Protein AF-A0A0F9LFZ1-F1 (afdb_monomer)

Sequence (550 aa):
MAKKAKEANVADNCILIEKELSKLKLWANLVPLQSFRANLRYIFSERVWNTIRSAVYRKDEYKCTICKRDNIPLHAHEDWIYDYEKSLQRLNKIITLCDLCHNNIHLGYSGSVGVESREKNRQHWCKINNQNEDDFKKYIFNIIVLWKLKNKIQWKIVDNNGIEITRIKLGDLLNSLDLVVDSTTEDLMQIHGIGPEGAKKFRECGITSLNQLINHKNLAELADRSKISLSNLKKYRFKAESFVNNEIYQIAPFIFPDERIIYFDIETDINSGKIWLIGLEIDGKYTQFYADTWEQEMEILLKFVEVLKANPKVNLVSFSGTNFDIRVLKSAMERFGMDTNELISHLHIDLCTLIKRSFITPNQSYALKDMGKLFKYPFKHTHLDGFIATLKYLTHIEKGEPLEQEILEYGEDDVKVLPFLIEIIKKGEGIIKKKFSDLAFLDSPIELIGDMNELLVKVRDFYEEHGKLSIREDKRYNSLKSEIRFYEKKLKDLDFIRNAMGKLSFREGSPYQYPSSTRCYVPYYGKDQVIKFIQTIKPRIKNDVSKLTT

InterPro domains:
  IPR012337 Ribonuclease H-like superfamily [SSF53098] (128-421)
  IPR036397 Ribonuclease H superfamily [G3DSA:3.30.420.10] (235-420)
  IPR038720 YprB, ribonuclease H-like domain [PF13482] (262-423)

Foldseek 3Di:
DVVVVVLVVLLVLLCVLCVVQVVFLQAAPDDAPVCLCLDVPNLDDVLLVVLQVVLQCVVQVQAAPRPRDHPAFKDWDFDWDADSVVQEIERQAIHIHHPLSVCVNVPVFPLLDAPVSNVVSQVVSCVSRVHDNVVVVVRVVSSVVSNVSNNVGDYQYYYQVRHRSSPDDSVNNCVSHVGDTDSPFQALCQFAPCGPLNSVLCVQVVHRHLVCLLPPPDLPVSCVSSVPDSLVSVVSNVLSVCQVVQFKEFQDDLDDDPDFEKFWDWAAASHLPATAKIWIDGPNDIDMQGDLDLVSSVVRLVVVLVVLVVPDQHEYEAEDLPCPGLVSSQVSCVVVVHDCCSSVNYHYDHVLVSCVLGMRGSGNDSPLLVLCVSVVPDQPCNSDDSSNLNVQSVVCSVVVPDRDVVSVSNSVSNRVSVVVSVVCVVVCPDRYDHPHDPSSPPDDPDPQPDDPVVLLVVVQVVCVVPVAWAWDFDPVDPDGKIKIKGKDLDVVVCVSVVVSVVSVVFDWDDKDDDPPDSMIIIITIDLVSVVVSLVSHDPVSVVNNVVSVD

Solvent-accessible surface area (backbone atoms only — not comparable to full-atom values): 30960 Å² total; per-residue (Å²): 111,70,66,62,56,54,49,48,54,47,32,53,52,39,53,54,50,48,60,61,49,68,72,42,72,72,56,44,80,60,78,35,74,89,53,62,81,58,40,60,68,75,74,35,56,68,70,57,37,52,48,51,42,53,36,37,31,57,74,45,71,58,24,15,73,75,84,60,54,54,78,50,59,72,43,74,42,83,40,71,45,75,42,59,90,78,28,35,37,27,46,59,42,68,46,27,24,31,62,57,59,48,34,42,34,59,71,48,42,54,46,86,53,57,73,70,55,45,52,51,29,51,55,48,46,24,63,69,53,73,48,56,72,69,56,48,54,54,47,53,51,51,41,53,52,43,38,58,50,48,59,74,53,78,67,49,53,19,35,68,82,64,48,46,51,87,72,56,50,70,71,60,51,28,63,51,55,74,49,78,68,68,92,79,66,47,50,47,58,64,30,66,88,30,38,61,47,50,37,46,35,35,42,79,69,72,35,72,35,38,68,51,53,56,68,49,88,55,57,62,62,49,16,70,73,43,71,43,53,53,69,56,51,54,50,50,30,52,34,35,49,16,39,76,68,68,29,31,31,31,28,34,84,80,84,73,85,89,67,64,54,36,33,32,40,68,40,40,37,52,72,58,70,50,58,34,34,42,28,38,34,46,92,90,45,78,52,73,40,70,34,92,47,73,70,39,29,53,51,41,52,50,52,49,52,52,53,47,69,75,43,75,81,31,34,39,35,36,75,65,56,70,54,51,62,66,50,51,52,48,53,50,37,52,74,74,70,46,82,55,63,70,66,70,69,29,56,75,43,39,49,36,45,53,44,62,50,14,42,43,54,45,57,60,57,77,49,69,68,55,47,35,53,74,73,64,52,84,67,89,60,81,86,60,49,73,48,55,45,33,50,52,52,53,49,21,66,75,69,73,47,83,73,60,68,69,53,57,52,46,47,46,46,66,25,60,48,51,64,53,53,51,51,50,61,72,71,48,66,95,48,55,43,85,51,74,46,90,69,58,77,75,88,71,89,74,83,61,91,66,69,62,66,63,53,53,49,54,56,42,51,52,44,72,76,64,67,42,71,48,76,44,78,43,84,90,46,105,54,93,28,38,28,44,30,44,53,40,64,46,68,74,82,42,46,67,56,51,56,50,39,49,65,72,66,38,46,77,44,80,70,45,68,48,97,87,51,74,40,22,36,39,36,32,52,34,45,71,59,52,53,53,52,40,74,74,37,64,77,82,51,52,66,58,51,59,72,73,77,111

Radius of gyration: 26.99 Å; Cα contacts (8 Å, |Δi|>4): 790; chains: 1; bounding box: 51×92×54 Å

Mean predicted aligned error: 16.09 Å

Nearest PDB structures (foldseek):
  5o6i-assembly3_K  TM=5.620E-01  e=1.493E-01  Desulfurococcus mucosus
  5o6g-assembly1_A  TM=5.651E-01  e=1.732E-01  Desulfurococcus mucosus
  5o6i-assembly1_A  TM=5.307E-01  e=1.353E-01  Desulfurococcus mucosus
  2dch-assembly1_X  TM=5.393E-01  e=1.493E-01  Thermoproteus
  3hyi-assembly1_A  TM=4.742E-01  e=9.035E+00  Thermotoga maritima

Organism: NCBI:txid412755

pLDDT: mean 78.82, std 15.14, range [32.06, 98.56]

Secondary structure (DSSP, 8-state):
-HHHHHHHHHHHHHHHHHHHHTTSSS---PPPGGGGGG-HHHHS-HHHHHHHHHHHHHHTTTS-TTT---SS-EEEEEEEEEETTTTEEEEEEEEEEEHHHHHHHTTT--TT--HHHHHHHHHHHHHHHT--HHHHHHHHHHHHHHHHHHTTS-PEEEETTS-BGGG--HHHHHHHTT----TT---GGGSTT--HHHHHHHHHTT--SHHHHHT-S-HHHHHHHH---HHHHHHHHHHHHHHHHT-EEE-S------S-EEEEEEEE-TTS-SEEEEEEEETTEEEEEE-SSHHHHHHHHHHHHHHHHHSTTPEEEE--SS-HHHHHHHHHHHHTT---HHHHHSEEEEHHHHHHHHEE-SSS---HHHHHHHTT---S-TT--HHHHHHHHHHHHHHTPPPPHHHHHHHHHHHHHHHHHHHHHHHT-SSEEE---GGGGSS-----SS-HHHHHHHHHHHHHHH--EEEEE-TTSSS--EEEEEEESSGGGGHHHHHHHHHTT-EEPPPEE-TTSS-EEEEEE-HHHHHHHHHHS-HHHHHHHTTT--

Structure (mmCIF, N/CA/C/O backbone):
data_AF-A0A0F9LFZ1-F1
#
_entry.id   AF-A0A0F9LFZ1-F1
#
loop_
_atom_site.group_PDB
_atom_site.id
_atom_site.type_symbol
_atom_site.label_atom_id
_atom_site.label_alt_id
_atom_site.label_comp_id
_atom_site.label_asym_id
_atom_site.label_entity_id
_atom_site.label_seq_id
_atom_site.pdbx_PDB_ins_code
_atom_site.Cartn_x
_atom_site.Cartn_y
_atom_site.Cartn_z
_atom_site.occupancy
_atom_site.B_iso_or_equiv
_atom_site.auth_seq_id
_atom_site.auth_comp_id
_atom_site.auth_asym_id
_atom_site.auth_atom_id
_atom_site.pdbx_PDB_model_num
ATOM 1 N N . MET A 1 1 ? -3.382 45.037 17.162 1.00 48.06 1 MET A N 1
ATOM 2 C CA . MET A 1 1 ? -2.037 44.788 17.738 1.00 48.06 1 MET A CA 1
ATOM 3 C C . MET A 1 1 ? -1.917 43.409 18.399 1.00 48.06 1 MET A C 1
ATOM 5 O O . MET A 1 1 ? -0.945 42.727 18.116 1.00 48.06 1 MET A O 1
ATOM 9 N N . ALA A 1 2 ? -2.913 42.930 19.163 1.00 47.56 2 ALA A N 1
ATOM 10 C CA . ALA A 1 2 ? -2.874 41.608 19.819 1.00 47.56 2 ALA A CA 1
ATOM 11 C C . ALA A 1 2 ? -2.750 40.390 18.870 1.00 47.56 2 ALA A C 1
ATOM 13 O O . ALA A 1 2 ? -2.024 39.455 19.184 1.00 47.56 2 ALA A O 1
ATOM 14 N N . LYS A 1 3 ? -3.399 40.404 17.690 1.00 48.12 3 LYS A N 1
ATOM 15 C CA . LYS A 1 3 ? -3.278 39.329 16.680 1.00 48.12 3 LYS A CA 1
ATOM 16 C C . LYS A 1 3 ? -1.851 39.214 16.120 1.00 48.12 3 LYS A C 1
ATOM 18 O O . LYS A 1 3 ? -1.281 38.136 16.184 1.00 48.12 3 LYS A O 1
ATOM 23 N N . LYS A 1 4 ? -1.239 40.339 15.721 1.00 50.16 4 LYS A N 1
ATOM 24 C CA . LYS A 1 4 ? 0.167 40.397 15.276 1.00 50.16 4 LYS A CA 1
ATOM 25 C C . LYS A 1 4 ? 1.158 39.968 16.366 1.00 50.16 4 LYS A C 1
ATOM 27 O O . LYS A 1 4 ? 2.117 39.282 16.057 1.00 50.16 4 LYS A O 1
ATOM 32 N N . ALA A 1 5 ? 0.920 40.327 17.631 1.00 48.16 5 ALA A N 1
ATOM 33 C CA . ALA A 1 5 ? 1.766 39.889 18.748 1.00 48.16 5 ALA A CA 1
ATOM 34 C C . ALA A 1 5 ? 1.635 38.378 19.032 1.00 48.16 5 ALA A C 1
ATOM 36 O O . ALA A 1 5 ? 2.617 37.712 19.348 1.00 48.16 5 ALA A O 1
ATOM 37 N N . LYS A 1 6 ? 0.425 37.818 18.884 1.00 56.56 6 LYS A N 1
ATOM 38 C CA . LYS A 1 6 ? 0.168 36.377 19.019 1.00 56.56 6 LYS A CA 1
ATOM 39 C C . LYS A 1 6 ? 0.743 35.578 17.839 1.00 56.56 6 LYS A C 1
ATOM 41 O O . LYS A 1 6 ? 1.255 34.488 18.056 1.00 56.56 6 LYS A O 1
ATOM 46 N N . GLU A 1 7 ? 0.691 36.127 16.625 1.00 57.66 7 GLU A N 1
ATOM 47 C CA . GLU A 1 7 ? 1.306 35.565 15.410 1.00 57.66 7 GLU A CA 1
ATOM 48 C C . GLU A 1 7 ? 2.841 35.618 15.464 1.00 57.66 7 GLU A C 1
ATOM 50 O O . GLU A 1 7 ? 3.475 34.611 15.164 1.00 57.66 7 GLU A O 1
ATOM 55 N N . ALA A 1 8 ? 3.429 36.724 15.941 1.00 60.72 8 ALA A N 1
ATOM 56 C CA . ALA A 1 8 ? 4.872 36.839 16.174 1.00 60.72 8 ALA A CA 1
ATOM 57 C C . ALA A 1 8 ? 5.373 35.759 17.150 1.00 60.72 8 ALA A C 1
ATOM 59 O O . ALA A 1 8 ? 6.304 35.029 16.837 1.00 60.72 8 ALA A O 1
ATOM 60 N N . ASN A 1 9 ? 4.655 35.536 18.258 1.00 81.12 9 ASN A N 1
ATOM 61 C CA . ASN A 1 9 ? 4.977 34.470 19.212 1.00 81.12 9 ASN A CA 1
ATOM 62 C C . ASN A 1 9 ? 4.898 33.058 18.581 1.00 81.12 9 ASN A C 1
ATOM 64 O O . ASN A 1 9 ? 5.697 32.181 18.896 1.00 81.12 9 ASN A O 1
ATOM 68 N N . VAL A 1 10 ? 3.957 32.799 17.664 1.00 87.50 10 VAL A N 1
ATOM 69 C CA . VAL A 1 10 ? 3.888 31.500 16.962 1.00 87.50 10 VAL A CA 1
ATOM 70 C C . VAL A 1 10 ? 5.066 31.326 16.000 1.00 87.50 10 VAL A C 1
ATOM 72 O O . VAL A 1 10 ? 5.669 30.252 15.996 1.00 87.50 10 VAL A O 1
ATOM 75 N N . ALA A 1 11 ? 5.401 32.354 15.217 1.00 89.81 11 ALA A N 1
ATOM 76 C CA . ALA A 1 11 ? 6.524 32.322 14.282 1.00 89.81 11 ALA A CA 1
ATOM 77 C C . ALA A 1 11 ? 7.861 32.118 15.013 1.00 89.81 11 ALA A C 1
ATOM 79 O O . ALA A 1 11 ? 8.600 31.199 14.665 1.00 89.81 11 ALA A O 1
ATOM 80 N N . ASP A 1 12 ? 8.113 32.879 16.080 1.00 91.75 12 ASP A N 1
ATOM 81 C CA . ASP A 1 12 ? 9.338 32.784 16.884 1.00 91.75 12 ASP A CA 1
ATOM 82 C C . ASP A 1 12 ? 9.522 31.384 17.486 1.00 91.75 12 ASP A C 1
ATOM 84 O O . ASP A 1 12 ? 10.606 30.800 17.415 1.00 91.75 12 ASP A O 1
ATOM 88 N N . ASN A 1 13 ? 8.445 30.793 18.020 1.00 92.44 13 ASN A N 1
ATOM 89 C CA . ASN A 1 13 ? 8.483 29.428 18.546 1.00 92.44 13 ASN A CA 1
ATOM 90 C C . ASN A 1 13 ? 8.747 28.390 17.450 1.00 92.44 13 ASN A C 1
ATOM 92 O O . ASN A 1 13 ? 9.502 27.444 17.677 1.00 92.44 13 ASN A O 1
ATOM 96 N N . CYS A 1 14 ? 8.152 28.549 16.262 1.00 94.81 14 CYS A N 1
ATOM 97 C CA . CYS A 1 14 ? 8.439 27.650 15.146 1.00 94.81 14 CYS A CA 1
ATOM 98 C C . CYS A 1 14 ? 9.910 27.731 14.734 1.00 94.81 14 CYS A C 1
ATOM 100 O O . CYS A 1 14 ? 10.548 26.693 14.583 1.00 94.81 14 CYS A O 1
ATOM 102 N N . ILE A 1 15 ? 10.445 28.950 14.600 1.00 94.88 15 ILE A N 1
ATOM 103 C CA . ILE A 1 15 ? 11.847 29.200 14.248 1.00 94.88 15 ILE A CA 1
ATOM 104 C C . ILE A 1 15 ? 12.771 28.540 15.272 1.00 94.88 15 ILE A C 1
ATOM 106 O O . ILE A 1 15 ? 13.713 27.848 14.890 1.00 94.88 15 ILE A O 1
ATOM 110 N N . LEU A 1 16 ? 12.494 28.715 16.567 1.00 94.75 16 LEU A N 1
ATOM 111 C CA . LEU A 1 16 ? 13.308 28.142 17.635 1.00 94.75 16 LEU A CA 1
ATOM 112 C C . LEU A 1 16 ? 13.310 26.608 17.591 1.00 94.75 16 LEU A C 1
ATOM 114 O O . LEU A 1 16 ? 14.376 25.996 17.622 1.00 94.75 16 LEU A O 1
ATOM 118 N N . ILE A 1 17 ? 12.130 25.987 17.496 1.00 94.06 17 ILE A N 1
ATOM 119 C CA . ILE A 1 17 ? 12.003 24.525 17.506 1.00 94.06 17 ILE A CA 1
ATOM 120 C C . ILE A 1 17 ? 12.584 23.920 16.223 1.00 94.06 17 ILE A C 1
ATOM 122 O O . ILE A 1 17 ? 13.347 22.957 16.300 1.00 94.06 17 ILE A O 1
ATOM 126 N N . GLU A 1 18 ? 12.273 24.481 15.050 1.00 95.62 18 GLU A N 1
ATOM 127 C CA . GLU A 1 18 ? 12.822 23.995 13.780 1.00 95.62 18 GLU A CA 1
ATOM 128 C C . GLU A 1 18 ? 14.346 24.116 13.754 1.00 95.62 18 GLU A C 1
ATOM 130 O O . GLU A 1 18 ? 15.004 23.166 13.346 1.00 95.62 18 GLU A O 1
ATOM 135 N N . LYS A 1 19 ? 14.918 25.219 14.258 1.00 95.38 19 LYS A N 1
ATOM 136 C CA . LYS A 1 19 ? 16.374 25.406 14.328 1.00 95.38 19 LYS A CA 1
ATOM 137 C C . LYS A 1 19 ? 17.073 24.329 15.157 1.00 95.38 19 LYS A C 1
ATOM 139 O O . LYS A 1 19 ? 18.191 23.940 14.824 1.00 95.38 19 LYS A O 1
ATOM 144 N N . GLU A 1 20 ? 16.459 23.865 16.243 1.00 94.31 20 GLU A N 1
ATOM 145 C CA . GLU A 1 20 ? 17.015 22.769 17.040 1.00 94.31 20 GLU A CA 1
ATOM 146 C C . GLU A 1 20 ? 16.862 21.420 16.329 1.00 94.31 20 GLU A C 1
ATOM 148 O O . GLU A 1 20 ? 17.821 20.651 16.249 1.00 94.31 20 GLU A O 1
ATOM 153 N N . LEU A 1 21 ? 15.689 21.151 15.750 1.00 94.38 21 LEU A N 1
ATOM 154 C CA . LEU A 1 21 ? 15.415 19.907 15.028 1.00 94.38 21 LEU A CA 1
ATOM 155 C C . LEU A 1 21 ? 16.270 19.753 13.765 1.00 94.38 21 LEU A C 1
ATOM 157 O O . LEU A 1 21 ? 16.770 18.663 13.497 1.00 94.38 21 LEU A O 1
ATOM 161 N N . SER A 1 22 ? 16.499 20.836 13.021 1.00 94.44 22 SER A N 1
ATOM 162 C CA . SER A 1 22 ? 17.241 20.826 11.758 1.00 94.44 22 SER A CA 1
ATOM 163 C C . SER A 1 22 ? 18.740 20.556 11.919 1.00 94.44 22 SER A C 1
ATOM 165 O O . SER A 1 22 ? 19.437 20.383 10.921 1.00 94.44 22 SER A O 1
ATOM 167 N N . LYS A 1 23 ? 19.261 20.528 13.155 1.00 95.12 23 LYS A N 1
ATOM 168 C CA . LYS A 1 23 ? 20.637 20.087 13.448 1.00 95.12 23 LYS A CA 1
ATOM 169 C C . LYS A 1 23 ? 20.803 18.577 13.281 1.00 95.12 23 LYS A C 1
ATOM 171 O O . LYS A 1 23 ? 21.920 18.099 13.089 1.00 95.12 23 LYS A O 1
ATOM 176 N N . LEU A 1 24 ? 19.709 17.824 13.380 1.00 96.06 24 LEU A N 1
ATOM 177 C CA . LEU A 1 24 ? 19.700 16.380 13.197 1.00 96.06 24 LEU A CA 1
ATOM 178 C C . LEU A 1 24 ? 19.775 16.041 11.705 1.00 96.06 24 LEU A C 1
ATOM 180 O O . LEU A 1 24 ? 19.169 16.694 10.858 1.00 96.06 24 LEU A O 1
ATOM 184 N N . LYS A 1 25 ? 20.493 14.968 11.377 1.00 95.31 25 LYS A N 1
ATOM 185 C CA . LYS A 1 25 ? 20.678 14.514 9.994 1.00 95.31 25 LYS A CA 1
ATOM 186 C C . LYS A 1 25 ? 19.406 13.895 9.404 1.00 95.31 25 LYS A C 1
ATOM 188 O O . LYS A 1 25 ? 19.145 14.050 8.214 1.00 95.31 25 LYS A O 1
ATOM 193 N N . LEU A 1 26 ? 18.641 13.175 10.221 1.00 94.75 26 LEU A N 1
ATOM 194 C CA . LEU A 1 26 ? 17.336 12.608 9.890 1.00 94.75 26 LEU A CA 1
ATOM 195 C C . LEU A 1 26 ? 16.296 13.195 10.839 1.00 94.75 26 LEU A C 1
ATOM 197 O O . LEU A 1 26 ? 16.243 12.819 12.008 1.00 94.75 26 LEU A O 1
ATOM 201 N N . TRP A 1 27 ? 15.470 14.106 10.340 1.00 93.62 27 TRP A N 1
ATOM 202 C CA . TRP A 1 27 ? 14.424 14.747 11.126 1.00 93.62 27 TRP A CA 1
ATOM 203 C C . TRP A 1 27 ? 13.169 14.975 10.280 1.00 93.62 27 TRP A C 1
ATOM 205 O O . TRP A 1 27 ? 13.240 15.071 9.057 1.00 93.62 27 TRP A O 1
ATOM 215 N N . ALA A 1 28 ? 12.015 15.013 10.935 1.00 89.69 28 ALA A N 1
ATOM 216 C CA . ALA A 1 28 ? 10.704 15.078 10.317 1.00 89.69 28 ALA A CA 1
ATOM 217 C C . ALA A 1 28 ? 10.230 16.523 10.213 1.00 89.69 28 ALA A C 1
ATOM 219 O O . ALA A 1 28 ? 9.769 17.111 11.191 1.00 89.69 28 ALA A O 1
ATOM 220 N N . ASN A 1 29 ? 10.284 17.083 9.009 1.00 89.75 29 ASN A N 1
ATOM 221 C CA . ASN A 1 29 ? 9.691 18.385 8.748 1.00 89.75 29 ASN A CA 1
ATOM 222 C C . ASN A 1 29 ? 8.237 18.238 8.281 1.00 89.75 29 ASN A C 1
ATOM 224 O O . ASN A 1 29 ? 7.930 18.424 7.103 1.00 89.75 29 ASN A O 1
ATOM 228 N N . LEU A 1 30 ? 7.350 17.833 9.197 1.00 86.12 30 LEU A N 1
ATOM 229 C CA . LEU A 1 30 ? 5.964 17.507 8.855 1.00 86.12 30 LEU A CA 1
ATOM 230 C C . LEU A 1 30 ? 5.255 18.668 8.150 1.00 86.12 30 LEU A C 1
ATOM 232 O O . LEU A 1 30 ? 5.237 19.803 8.637 1.00 86.12 30 LEU A O 1
ATOM 236 N N . VAL A 1 31 ? 4.623 18.348 7.021 1.00 86.62 31 VAL A N 1
ATOM 237 C CA . VAL A 1 31 ? 3.843 19.307 6.238 1.00 86.62 31 VAL A CA 1
ATOM 238 C C . VAL A 1 31 ? 2.561 19.688 7.014 1.00 86.62 31 VAL A C 1
ATOM 240 O O . VAL A 1 31 ? 1.963 18.829 7.665 1.00 86.62 31 VAL A O 1
ATOM 243 N N . PRO A 1 32 ? 2.124 20.961 7.008 1.00 84.56 32 PRO A N 1
ATOM 244 C CA . PRO A 1 32 ? 0.874 21.379 7.650 1.00 84.56 32 PRO A CA 1
ATOM 245 C C . PRO A 1 32 ? -0.357 20.748 6.975 1.00 84.56 32 PRO A C 1
ATOM 247 O O . PRO A 1 32 ? -0.369 20.571 5.757 1.00 84.56 32 PRO A O 1
ATOM 250 N N . LEU A 1 33 ? -1.429 20.496 7.735 1.00 74.44 33 LEU A N 1
ATOM 251 C CA . LEU A 1 33 ? -2.668 19.847 7.269 1.00 74.44 33 LEU A CA 1
ATOM 252 C C . LEU A 1 33 ? -3.262 20.523 6.029 1.00 74.44 33 LEU A C 1
ATOM 254 O O . LEU A 1 33 ? -3.597 19.867 5.047 1.00 74.44 33 LEU A O 1
ATOM 258 N N . GLN A 1 34 ? -3.356 21.852 6.054 1.00 74.12 34 GLN A N 1
ATOM 259 C CA . GLN A 1 34 ? -3.916 22.634 4.947 1.00 74.12 34 GLN A CA 1
ATOM 260 C C . GLN A 1 34 ? -3.083 22.544 3.656 1.00 74.12 34 GLN A C 1
ATOM 262 O O . GLN A 1 34 ? -3.607 22.772 2.568 1.00 74.12 34 GLN A O 1
ATOM 267 N N . SER A 1 35 ? -1.801 22.189 3.772 1.00 73.94 35 SER A N 1
ATOM 268 C CA . SER A 1 35 ? -0.869 22.081 2.652 1.00 73.94 35 SER A CA 1
ATOM 269 C C . SER A 1 35 ? -0.797 20.670 2.066 1.00 73.94 35 SER A C 1
ATOM 271 O O . SER A 1 35 ? -0.227 20.493 0.993 1.00 73.94 35 SER A O 1
ATOM 273 N N . PHE A 1 36 ? -1.406 19.664 2.703 1.00 67.31 36 PHE A N 1
ATOM 274 C CA . PHE A 1 36 ? -1.410 18.284 2.198 1.00 67.31 36 PHE A CA 1
ATOM 275 C C . PHE A 1 36 ? -2.045 18.147 0.807 1.00 67.31 36 PHE A C 1
ATOM 277 O O . PHE A 1 36 ? -1.638 17.295 0.018 1.00 67.31 36 PHE A O 1
ATOM 284 N N . ARG A 1 37 ? -2.992 19.029 0.461 1.00 61.12 37 ARG A N 1
ATOM 285 C CA . ARG A 1 37 ? -3.626 19.073 -0.869 1.00 61.12 37 ARG A CA 1
ATOM 286 C C . ARG A 1 37 ? -2.712 19.628 -1.975 1.00 61.12 37 ARG A C 1
ATOM 288 O O . ARG A 1 37 ? -3.063 19.514 -3.142 1.00 61.12 37 ARG A O 1
ATOM 295 N N . ALA A 1 38 ? -1.554 20.202 -1.633 1.00 67.06 38 ALA A N 1
ATOM 296 C CA . ALA A 1 38 ? -0.576 20.748 -2.582 1.00 67.06 38 ALA A CA 1
ATOM 297 C C . ALA A 1 38 ? 0.569 19.768 -2.917 1.00 67.06 38 ALA A C 1
ATOM 299 O O . ALA A 1 38 ? 1.628 20.186 -3.380 1.00 67.06 38 ALA A O 1
ATOM 300 N N . ASN A 1 39 ? 0.366 18.469 -2.685 1.00 74.31 39 ASN A N 1
ATOM 301 C CA . ASN A 1 39 ? 1.317 17.419 -3.045 1.00 74.31 39 ASN A CA 1
ATOM 302 C C . ASN A 1 39 ? 1.407 17.259 -4.575 1.00 74.31 39 ASN A C 1
ATOM 304 O O . ASN A 1 39 ? 0.387 17.113 -5.259 1.00 74.31 39 ASN A O 1
ATOM 308 N N . LEU A 1 40 ? 2.622 17.219 -5.120 1.00 77.75 40 LEU A N 1
ATOM 309 C CA . LEU A 1 40 ? 2.872 17.121 -6.558 1.00 77.75 40 LEU A CA 1
ATOM 310 C C . LEU A 1 40 ? 2.314 15.828 -7.167 1.00 77.75 40 LEU A C 1
ATOM 312 O O . LEU A 1 40 ? 1.932 15.830 -8.336 1.00 77.75 40 LEU A O 1
ATOM 316 N N . ARG A 1 41 ? 2.195 14.741 -6.391 1.00 74.00 41 ARG A N 1
ATOM 317 C CA . ARG A 1 41 ? 1.541 13.493 -6.826 1.00 74.00 41 ARG A CA 1
ATOM 318 C C . ARG A 1 41 ? 0.053 13.676 -7.130 1.00 74.00 41 ARG A C 1
ATOM 320 O O . ARG A 1 41 ? -0.486 12.907 -7.920 1.00 74.00 41 ARG A O 1
ATOM 327 N N . TYR A 1 42 ? -0.612 14.640 -6.493 1.00 71.38 42 TYR A N 1
ATOM 328 C CA . TYR A 1 42 ? -2.016 14.964 -6.766 1.00 71.38 42 TYR A CA 1
ATOM 329 C C . TYR A 1 42 ? -2.166 16.046 -7.838 1.00 71.38 42 TYR A C 1
ATOM 331 O O . TYR A 1 42 ? -3.166 16.060 -8.550 1.00 71.38 42 TYR A O 1
ATOM 339 N N . ILE A 1 43 ? -1.174 16.930 -7.971 1.00 75.19 43 ILE A N 1
ATOM 340 C CA . ILE A 1 43 ? -1.171 18.010 -8.968 1.00 75.19 43 ILE A CA 1
ATOM 341 C C . ILE A 1 43 ? -0.867 17.469 -10.368 1.00 75.19 43 ILE A C 1
ATOM 343 O O . ILE A 1 43 ? -1.475 17.891 -11.350 1.00 75.19 43 ILE A O 1
ATOM 347 N N . PHE A 1 44 ? 0.059 16.517 -10.472 1.00 69.44 44 PHE A N 1
ATOM 348 C CA . PHE A 1 44 ? 0.435 15.899 -11.736 1.00 69.44 44 PHE A CA 1
ATOM 349 C C . PHE A 1 44 ? -0.186 14.515 -11.899 1.00 69.44 44 PHE A C 1
ATOM 351 O O . PHE A 1 44 ? -0.392 13.782 -10.935 1.00 69.44 44 PHE A O 1
ATOM 358 N N . SER A 1 45 ? -0.434 14.120 -13.153 1.00 64.56 45 SER A N 1
ATOM 359 C CA . SER A 1 45 ? -0.829 12.740 -13.460 1.00 64.56 45 SER A CA 1
ATOM 360 C C . SER A 1 45 ? 0.213 11.743 -12.945 1.00 64.56 45 SER A C 1
ATOM 362 O O . SER A 1 45 ? 1.407 12.051 -12.901 1.00 64.56 45 SER A O 1
ATOM 364 N N . GLU A 1 46 ? -0.217 10.519 -12.635 1.00 62.12 46 GLU A N 1
ATOM 365 C CA . GLU A 1 46 ? 0.681 9.458 -12.165 1.00 62.12 46 GLU A CA 1
ATOM 366 C C . GLU A 1 46 ? 1.869 9.253 -13.114 1.00 62.12 46 GLU A C 1
ATOM 368 O O . GLU A 1 46 ? 3.007 9.144 -12.663 1.00 62.12 46 GLU A O 1
ATOM 373 N N . ARG A 1 47 ? 1.631 9.301 -14.431 1.00 56.88 47 ARG A N 1
ATOM 374 C CA . ARG A 1 47 ? 2.686 9.216 -15.448 1.00 56.88 47 ARG A CA 1
ATOM 375 C C . ARG A 1 47 ? 3.729 10.324 -15.291 1.00 56.88 47 ARG A C 1
ATOM 377 O O . ARG A 1 47 ? 4.918 10.031 -15.252 1.00 56.88 47 ARG A O 1
ATOM 384 N N . VAL A 1 48 ? 3.296 11.578 -15.177 1.00 64.50 48 VAL A N 1
ATOM 385 C CA . VAL A 1 48 ? 4.206 12.727 -15.021 1.00 64.50 48 VAL A CA 1
ATOM 386 C C . VAL A 1 48 ? 4.960 12.645 -13.695 1.00 64.50 48 VAL A C 1
ATOM 388 O O . VAL A 1 48 ? 6.173 12.839 -13.660 1.00 64.50 48 VAL A O 1
ATOM 391 N N . TRP A 1 49 ? 4.272 12.292 -12.612 1.00 75.31 49 TRP A N 1
ATOM 392 C CA . TRP A 1 49 ? 4.899 12.114 -11.307 1.00 75.31 49 TRP A CA 1
ATOM 393 C C . TRP A 1 49 ? 5.936 10.978 -11.302 1.00 75.31 49 TRP A C 1
ATOM 395 O O . TRP A 1 49 ? 7.008 11.114 -10.710 1.00 75.31 49 TRP A O 1
ATOM 405 N N . ASN A 1 50 ? 5.661 9.876 -12.006 1.00 66.12 50 ASN A N 1
ATOM 406 C CA . ASN A 1 50 ? 6.606 8.774 -12.197 1.00 66.12 50 ASN A CA 1
ATOM 407 C C . ASN A 1 50 ? 7.866 9.237 -12.935 1.00 66.12 50 ASN A C 1
ATOM 409 O O . ASN A 1 50 ? 8.983 8.901 -12.551 1.00 66.12 50 ASN A O 1
ATOM 413 N N . THR A 1 51 ? 7.692 10.061 -13.960 1.00 67.00 51 THR A N 1
ATOM 414 C CA . THR A 1 51 ? 8.807 10.649 -14.690 1.00 67.00 51 THR A CA 1
ATOM 415 C C . THR A 1 51 ? 9.655 11.571 -13.794 1.00 67.00 51 THR A C 1
ATOM 417 O O . THR A 1 51 ? 10.883 11.469 -13.807 1.00 67.00 51 THR A O 1
ATOM 420 N N . ILE A 1 52 ? 9.026 12.415 -12.963 1.00 77.62 52 ILE A N 1
ATOM 421 C CA . ILE A 1 52 ? 9.732 13.286 -12.005 1.00 77.62 52 ILE A CA 1
ATOM 422 C C . ILE A 1 52 ? 10.551 12.451 -11.015 1.00 77.62 52 ILE A C 1
ATOM 424 O O . ILE A 1 52 ? 11.751 12.683 -10.869 1.00 77.62 52 ILE A O 1
ATOM 428 N N . ARG A 1 53 ? 9.942 11.452 -10.356 1.00 82.81 53 ARG A N 1
ATOM 429 C CA . ARG A 1 53 ? 10.672 10.631 -9.372 1.00 82.81 53 ARG A CA 1
ATOM 430 C C . ARG A 1 53 ? 11.853 9.896 -10.003 1.00 82.81 53 ARG A C 1
ATOM 432 O O . ARG A 1 53 ? 12.906 9.833 -9.385 1.00 82.81 53 ARG A O 1
ATOM 439 N N . SER A 1 54 ? 11.717 9.392 -11.232 1.00 72.88 54 SER A N 1
ATOM 440 C CA . SER A 1 54 ? 12.800 8.696 -11.932 1.00 72.88 54 SER A CA 1
ATOM 441 C C . SER A 1 54 ? 13.985 9.622 -12.204 1.00 72.88 54 SER A C 1
ATOM 443 O O . SER A 1 54 ? 15.135 9.218 -12.023 1.00 72.88 54 SER A O 1
ATOM 445 N N . ALA A 1 55 ? 13.719 10.876 -12.584 1.00 76.00 55 ALA A N 1
ATOM 446 C CA . ALA A 1 55 ? 14.759 11.888 -12.746 1.00 76.00 55 ALA A CA 1
ATOM 447 C C . ALA A 1 55 ? 15.443 12.219 -11.411 1.00 76.00 55 ALA A C 1
ATOM 449 O O . ALA A 1 55 ? 16.670 12.271 -11.351 1.00 76.00 55 ALA A O 1
ATOM 450 N N . VAL A 1 56 ? 14.672 12.356 -10.327 1.00 88.19 56 VAL A N 1
ATOM 451 C CA . VAL A 1 56 ? 15.205 12.584 -8.973 1.00 88.19 56 VAL A CA 1
ATOM 452 C C . VAL A 1 56 ? 16.085 11.417 -8.519 1.00 88.19 56 VAL A C 1
ATOM 454 O O . VAL A 1 56 ? 17.203 11.640 -8.063 1.00 88.19 56 VAL A O 1
ATOM 457 N N . TYR A 1 57 ? 15.638 10.173 -8.715 1.00 84.75 57 TYR A N 1
ATOM 458 C CA . TYR A 1 57 ? 16.418 8.982 -8.372 1.00 84.75 57 TYR A CA 1
ATOM 459 C C . TYR A 1 57 ? 17.733 8.933 -9.140 1.00 84.75 57 TYR A C 1
ATOM 461 O O . TYR A 1 57 ? 18.765 8.627 -8.555 1.00 84.75 57 TYR A O 1
ATOM 469 N N . ARG A 1 58 ? 17.718 9.271 -10.434 1.00 79.94 58 ARG A N 1
ATOM 470 C CA . ARG A 1 58 ? 18.934 9.339 -11.250 1.00 79.94 58 ARG A CA 1
ATOM 471 C C . ARG A 1 58 ? 19.878 10.441 -10.774 1.00 79.94 58 ARG A C 1
ATOM 473 O O . ARG A 1 58 ? 21.072 10.179 -10.659 1.00 79.94 58 ARG A O 1
ATOM 480 N N . LYS A 1 59 ? 19.348 11.636 -10.485 1.00 86.25 59 LYS A N 1
ATOM 481 C CA . LYS A 1 59 ? 20.113 12.774 -9.949 1.00 86.25 59 LYS A CA 1
ATOM 482 C C . LYS A 1 59 ? 20.836 12.394 -8.658 1.00 86.25 59 LYS A C 1
ATOM 484 O O . LYS A 1 59 ? 22.001 12.725 -8.489 1.00 86.25 59 LYS A O 1
ATOM 489 N N . ASP A 1 60 ? 20.162 11.653 -7.784 1.00 89.50 60 ASP A N 1
ATOM 490 C CA . ASP A 1 60 ? 20.713 11.215 -6.500 1.00 89.50 60 ASP A CA 1
ATOM 491 C C . ASP A 1 60 ? 21.464 9.868 -6.599 1.00 89.50 60 ASP A C 1
ATOM 493 O O . ASP A 1 60 ? 21.657 9.179 -5.594 1.00 89.50 60 ASP A O 1
ATOM 497 N N . GLU A 1 61 ? 21.871 9.463 -7.809 1.00 87.94 61 GLU A N 1
ATOM 498 C CA . GLU A 1 61 ? 22.617 8.229 -8.105 1.00 87.94 61 GLU A CA 1
ATOM 499 C C . GLU A 1 61 ? 21.964 6.940 -7.576 1.00 87.94 61 GLU A C 1
ATOM 501 O O . GLU A 1 61 ? 22.642 5.955 -7.278 1.00 87.94 61 GLU A O 1
ATOM 506 N N . TYR A 1 62 ? 20.637 6.928 -7.454 1.00 85.38 62 TYR A N 1
ATOM 507 C CA . TYR A 1 62 ? 19.853 5.843 -6.865 1.00 85.38 62 TYR A CA 1
ATOM 508 C C . TYR A 1 62 ? 20.271 5.511 -5.421 1.00 85.38 62 TYR A C 1
ATOM 510 O O . TYR A 1 62 ? 20.209 4.354 -4.996 1.00 85.38 62 TYR A O 1
ATOM 518 N N . LYS A 1 63 ? 20.683 6.525 -4.648 1.00 92.50 63 LYS A N 1
ATOM 519 C CA . LYS A 1 63 ? 21.047 6.390 -3.231 1.00 92.50 63 LYS A CA 1
ATOM 520 C C . LYS A 1 63 ? 20.167 7.274 -2.359 1.00 92.50 63 LYS A C 1
ATOM 522 O O . LYS A 1 63 ? 19.766 8.371 -2.737 1.00 92.50 63 LYS A O 1
ATOM 527 N N . CYS A 1 64 ? 19.906 6.827 -1.134 1.00 95.31 64 CYS A N 1
ATOM 528 C CA . CYS A 1 64 ? 19.260 7.675 -0.144 1.00 95.31 64 CYS A CA 1
ATOM 529 C C . CYS A 1 64 ? 20.151 8.885 0.163 1.00 95.31 64 CYS A C 1
ATOM 531 O O . CYS A 1 64 ? 21.287 8.743 0.614 1.00 95.31 64 CYS A O 1
ATOM 533 N N . THR A 1 65 ? 19.612 10.087 -0.002 1.00 96.38 65 THR A N 1
ATOM 534 C CA . THR A 1 65 ? 20.339 11.341 0.232 1.00 96.38 65 THR A CA 1
ATOM 535 C C . THR A 1 65 ? 20.794 11.506 1.688 1.00 96.38 65 THR A C 1
ATOM 537 O O . THR A 1 65 ? 21.868 12.069 1.919 1.00 96.38 65 THR A O 1
ATOM 540 N N . ILE A 1 66 ? 20.052 10.940 2.649 1.00 95.81 66 ILE A N 1
ATOM 541 C CA . ILE A 1 66 ? 20.331 11.001 4.093 1.00 95.81 66 ILE A CA 1
ATOM 542 C C . ILE A 1 66 ? 21.294 9.889 4.534 1.00 95.81 66 ILE A C 1
ATOM 544 O O . ILE A 1 66 ? 22.435 10.157 4.921 1.00 95.81 66 ILE A O 1
ATOM 548 N N . CYS A 1 67 ? 20.851 8.628 4.497 1.00 95.31 67 CYS A N 1
ATOM 549 C CA . CYS A 1 67 ? 21.621 7.507 5.048 1.00 95.31 67 CYS A CA 1
ATOM 550 C C . CYS A 1 67 ? 22.627 6.889 4.070 1.00 95.31 67 CYS A C 1
ATOM 552 O O . CYS A 1 67 ? 23.371 5.997 4.470 1.00 95.31 67 CYS A O 1
ATOM 554 N N . LYS A 1 68 ? 22.645 7.338 2.808 1.00 95.31 68 LYS A N 1
ATOM 555 C CA . LYS A 1 68 ? 23.520 6.852 1.725 1.00 95.31 68 LYS A CA 1
ATOM 556 C C . LYS A 1 68 ? 23.343 5.385 1.335 1.00 95.31 68 LYS A C 1
ATOM 558 O O . LYS A 1 68 ? 24.087 4.904 0.491 1.00 95.31 68 LYS A O 1
ATOM 563 N N . ARG A 1 69 ? 22.350 4.686 1.896 1.00 89.94 69 ARG A N 1
ATOM 564 C CA . ARG A 1 69 ? 22.001 3.333 1.454 1.00 89.94 69 ARG A CA 1
ATOM 565 C C . ARG A 1 69 ? 21.560 3.348 -0.003 1.00 89.94 69 ARG A C 1
ATOM 567 O O . ARG A 1 69 ? 20.833 4.248 -0.424 1.00 89.94 69 ARG A O 1
ATOM 574 N N . ASP A 1 70 ? 21.962 2.315 -0.712 1.00 85.00 70 ASP A N 1
ATOM 575 C CA . ASP A 1 70 ? 21.628 2.033 -2.096 1.00 85.00 70 ASP A CA 1
ATOM 576 C C . ASP A 1 70 ? 21.034 0.619 -2.210 1.00 85.00 70 ASP A C 1
ATOM 578 O O . ASP A 1 70 ? 20.841 -0.065 -1.202 1.00 85.00 70 ASP A O 1
ATOM 582 N N . ASN A 1 71 ? 20.687 0.204 -3.432 1.00 72.81 71 ASN A N 1
ATOM 583 C CA . ASN A 1 71 ? 20.185 -1.144 -3.744 1.00 72.81 71 ASN A CA 1
ATOM 584 C C . ASN A 1 71 ? 18.952 -1.579 -2.909 1.00 72.81 71 ASN A C 1
ATOM 586 O O . ASN A 1 71 ? 18.756 -2.758 -2.618 1.00 72.81 71 ASN A O 1
ATOM 590 N N . ILE A 1 72 ? 18.100 -0.622 -2.532 1.00 77.06 72 ILE A N 1
ATOM 591 C CA . ILE A 1 72 ? 16.849 -0.816 -1.775 1.00 77.06 72 ILE A CA 1
ATOM 592 C C . ILE A 1 72 ? 15.698 -0.054 -2.447 1.00 77.06 72 ILE A C 1
ATOM 594 O O . ILE A 1 72 ? 15.970 0.774 -3.320 1.00 77.06 72 ILE A O 1
ATOM 598 N N . PRO A 1 73 ? 14.421 -0.314 -2.100 1.00 77.69 73 PRO A N 1
ATOM 599 C CA . PRO A 1 73 ? 13.317 0.526 -2.553 1.00 77.69 73 PRO A CA 1
ATOM 600 C C . PRO A 1 73 ? 13.538 1.999 -2.169 1.00 77.69 73 PRO A C 1
ATOM 602 O O . PRO A 1 73 ? 14.144 2.316 -1.140 1.00 77.69 73 PRO A O 1
ATOM 605 N N . LEU A 1 74 ? 13.122 2.891 -3.070 1.00 85.12 74 LEU A N 1
ATOM 606 C CA . LEU A 1 74 ? 13.359 4.328 -2.975 1.00 85.12 74 LEU A CA 1
ATOM 607 C C . LEU A 1 74 ? 12.059 5.100 -3.164 1.00 85.12 74 LEU A C 1
ATOM 609 O O . LEU A 1 74 ? 11.214 4.746 -3.990 1.00 85.12 74 LEU A O 1
ATOM 613 N N . HIS A 1 75 ? 11.966 6.201 -2.432 1.00 87.00 75 HIS A N 1
ATOM 614 C CA . HIS A 1 75 ? 10.849 7.127 -2.431 1.00 87.00 75 HIS A CA 1
ATOM 615 C C . HIS A 1 75 ? 11.336 8.538 -2.758 1.00 87.00 75 HIS A C 1
ATOM 617 O O . HIS A 1 75 ? 12.346 8.994 -2.219 1.00 87.00 75 HIS A O 1
ATOM 623 N N . ALA A 1 76 ? 10.614 9.232 -3.635 1.00 89.62 76 ALA A N 1
ATOM 624 C CA . ALA A 1 76 ? 10.807 10.652 -3.886 1.00 89.62 76 ALA A CA 1
ATOM 625 C C . ALA A 1 76 ? 10.032 11.441 -2.830 1.00 89.62 76 ALA A C 1
ATOM 627 O O . ALA A 1 76 ? 8.826 11.246 -2.672 1.00 89.62 76 ALA A O 1
ATOM 628 N N . HIS A 1 77 ? 10.733 12.308 -2.111 1.00 91.69 77 HIS A N 1
ATOM 629 C CA . HIS A 1 77 ? 10.184 13.105 -1.026 1.00 91.69 77 HIS A CA 1
ATOM 630 C C . HIS A 1 77 ? 10.342 14.591 -1.317 1.00 91.69 77 HIS A C 1
ATOM 632 O O . HIS A 1 77 ? 11.431 15.043 -1.669 1.00 91.69 77 HIS A O 1
ATOM 638 N N . GLU A 1 78 ? 9.251 15.333 -1.166 1.00 92.06 78 GLU A N 1
ATOM 639 C CA . GLU A 1 78 ? 9.225 16.788 -1.274 1.00 92.06 78 GLU A CA 1
ATOM 640 C C . GLU A 1 78 ? 9.823 17.405 -0.007 1.00 92.06 78 GLU A C 1
ATOM 642 O O . GLU A 1 78 ? 9.274 17.257 1.082 1.00 92.06 78 GLU A O 1
ATOM 647 N N . ASP A 1 79 ? 10.945 18.099 -0.158 1.00 92.25 79 ASP A N 1
ATOM 648 C CA . ASP A 1 79 ? 11.594 18.858 0.905 1.00 92.25 79 ASP A CA 1
ATOM 649 C C . ASP A 1 79 ? 11.109 20.312 0.860 1.00 92.25 79 ASP A C 1
ATOM 651 O O . ASP A 1 79 ? 11.234 20.999 -0.162 1.00 92.25 79 ASP A O 1
ATOM 655 N N . TRP A 1 80 ? 10.546 20.777 1.974 1.00 93.38 80 TRP A N 1
ATOM 656 C CA . TRP A 1 80 ? 9.887 22.076 2.089 1.00 93.38 80 TRP A CA 1
ATOM 657 C C . TRP A 1 80 ? 10.654 23.003 3.035 1.00 93.38 80 TRP A C 1
ATOM 659 O O . TRP A 1 80 ? 11.067 22.593 4.118 1.00 93.38 80 TRP A O 1
ATOM 669 N N . ILE A 1 81 ? 10.786 24.274 2.651 1.00 93.88 81 ILE A N 1
ATOM 670 C CA . ILE A 1 81 ? 11.304 25.356 3.499 1.00 93.88 81 ILE A CA 1
ATOM 671 C C . ILE A 1 81 ? 10.145 26.260 3.918 1.00 93.88 81 ILE A C 1
ATOM 673 O O . ILE A 1 81 ? 9.256 26.553 3.118 1.00 93.88 81 ILE A O 1
ATOM 677 N N . TYR A 1 82 ? 10.174 26.737 5.160 1.00 94.88 82 TYR A N 1
ATOM 678 C CA . TYR A 1 82 ? 9.123 27.564 5.742 1.00 94.88 82 TYR A CA 1
ATOM 679 C C . TYR A 1 82 ? 9.678 28.942 6.125 1.00 94.88 82 TYR A C 1
ATOM 681 O O . TYR A 1 82 ? 10.582 29.053 6.946 1.00 94.88 82 TYR A O 1
ATOM 689 N N . ASP A 1 83 ? 9.128 30.001 5.533 1.00 94.56 83 ASP A N 1
ATOM 690 C CA . ASP A 1 83 ? 9.324 31.387 5.972 1.00 94.56 83 ASP A CA 1
ATOM 691 C C . ASP A 1 83 ? 8.134 31.748 6.872 1.00 94.56 83 ASP A C 1
ATOM 693 O O . ASP A 1 83 ? 7.047 32.073 6.386 1.00 94.56 83 ASP A O 1
ATOM 697 N N . TYR A 1 84 ? 8.315 31.603 8.189 1.00 94.19 84 TYR A N 1
ATOM 698 C CA . TYR A 1 84 ? 7.252 31.807 9.181 1.00 94.19 84 TYR A CA 1
ATOM 699 C C . TYR A 1 84 ? 6.771 33.253 9.252 1.00 94.19 84 TYR A C 1
ATOM 701 O O . TYR A 1 84 ? 5.585 33.490 9.471 1.00 94.19 84 TYR A O 1
ATOM 709 N N . GLU A 1 85 ? 7.667 34.216 9.032 1.00 90.88 85 GLU A N 1
ATOM 710 C CA . GLU A 1 85 ? 7.334 35.640 9.080 1.00 90.88 85 GLU A CA 1
ATOM 711 C C . GLU A 1 85 ? 6.435 36.033 7.907 1.00 90.88 85 GLU A C 1
ATOM 713 O O . GLU A 1 85 ? 5.455 36.759 8.076 1.00 90.88 85 GLU A O 1
ATOM 718 N N . LYS A 1 86 ? 6.734 35.514 6.710 1.00 92.06 86 LYS A N 1
ATOM 719 C CA . LYS A 1 86 ? 5.939 35.772 5.501 1.00 92.06 86 LYS A CA 1
ATOM 720 C C . LYS A 1 86 ? 4.831 34.750 5.273 1.00 92.06 86 LYS A C 1
ATOM 722 O O . LYS A 1 86 ? 4.090 34.875 4.299 1.00 92.06 86 LYS A O 1
ATOM 727 N N . SER A 1 87 ? 4.725 33.744 6.142 1.00 94.56 87 SER A N 1
ATOM 728 C CA . SER A 1 87 ? 3.809 32.610 5.988 1.00 94.56 87 SER A CA 1
ATOM 729 C C . SER A 1 87 ? 3.944 31.930 4.614 1.00 94.56 87 SER A C 1
ATOM 731 O O . SER A 1 87 ? 2.948 31.596 3.968 1.00 94.56 87 SER A O 1
ATOM 733 N N . LEU A 1 88 ? 5.180 31.739 4.136 1.00 94.50 88 LEU A N 1
ATOM 734 C CA . LEU A 1 88 ? 5.461 31.072 2.858 1.00 94.50 88 LEU A CA 1
ATOM 735 C C . LEU A 1 88 ? 5.977 29.653 3.086 1.00 94.50 88 LEU A C 1
ATOM 737 O O . LEU A 1 88 ? 6.972 29.456 3.778 1.00 94.50 88 LEU A O 1
ATOM 741 N N . GLN A 1 89 ? 5.339 28.679 2.447 1.00 95.25 89 GLN A N 1
ATOM 742 C CA . GLN A 1 89 ? 5.842 27.314 2.337 1.00 95.25 89 GLN A CA 1
ATOM 743 C C . GLN A 1 89 ? 6.407 27.137 0.928 1.00 95.25 89 GLN A C 1
ATOM 745 O O . GLN A 1 89 ? 5.678 27.251 -0.055 1.00 95.25 89 GLN A O 1
ATOM 750 N N . ARG A 1 90 ? 7.706 26.875 0.826 1.00 94.69 90 ARG A N 1
ATOM 751 C CA . ARG A 1 90 ? 8.439 26.810 -0.436 1.00 94.69 90 ARG A CA 1
ATOM 752 C C . ARG A 1 90 ? 8.900 25.390 -0.723 1.00 94.69 90 ARG A C 1
ATOM 754 O O . ARG A 1 90 ? 9.589 24.804 0.110 1.00 94.69 90 ARG A O 1
ATOM 761 N N . LEU A 1 91 ? 8.561 24.850 -1.891 1.00 94.00 91 LEU A N 1
ATOM 762 C CA . LEU A 1 91 ? 9.150 23.601 -2.363 1.00 94.00 91 LEU A CA 1
ATOM 763 C C . LEU A 1 91 ? 10.614 23.865 -2.706 1.00 94.00 91 LEU A C 1
ATOM 765 O O . LEU A 1 91 ? 10.904 24.536 -3.694 1.00 94.00 91 LEU A O 1
ATOM 769 N N . ASN A 1 92 ? 11.513 23.346 -1.877 1.00 92.69 92 ASN A N 1
ATOM 770 C CA . ASN A 1 92 ? 12.946 23.556 -2.017 1.00 92.69 92 ASN A CA 1
ATOM 771 C C . ASN A 1 92 ? 13.547 22.577 -3.022 1.00 92.69 92 ASN A C 1
ATOM 773 O O . ASN A 1 92 ? 14.228 22.966 -3.966 1.00 92.69 92 ASN A O 1
ATOM 777 N N . LYS A 1 93 ? 13.302 21.285 -2.809 1.00 93.31 93 LYS A N 1
ATOM 778 C CA . LYS A 1 93 ? 13.822 20.212 -3.657 1.00 93.31 93 LYS A CA 1
ATOM 779 C C . LYS A 1 93 ? 12.980 18.955 -3.513 1.00 93.31 93 LYS A C 1
ATOM 781 O O . LYS A 1 93 ? 12.225 18.802 -2.561 1.00 93.31 93 LYS A O 1
ATOM 786 N N . ILE A 1 94 ? 13.164 18.023 -4.439 1.00 93.88 94 ILE A N 1
ATOM 787 C CA . ILE A 1 94 ? 12.723 16.640 -4.267 1.00 93.88 94 ILE A CA 1
ATOM 788 C C . ILE A 1 94 ? 13.978 15.792 -4.071 1.00 93.88 94 ILE A C 1
ATOM 790 O O . ILE A 1 94 ? 14.957 15.952 -4.811 1.00 93.88 94 ILE A O 1
ATOM 794 N N . ILE A 1 95 ? 13.959 14.936 -3.051 1.00 94.25 95 ILE A N 1
ATOM 795 C CA . ILE A 1 95 ? 15.085 14.085 -2.663 1.00 94.25 95 ILE A CA 1
ATOM 796 C C . ILE A 1 95 ? 14.709 12.610 -2.670 1.00 94.25 95 ILE A C 1
ATOM 798 O O . ILE A 1 95 ? 13.576 12.224 -2.388 1.00 94.25 95 ILE A O 1
ATOM 802 N N . THR A 1 96 ? 15.703 11.777 -2.939 1.00 94.44 96 THR A N 1
ATOM 803 C CA . THR A 1 96 ? 15.609 10.322 -2.884 1.00 94.44 96 THR A CA 1
ATOM 804 C C . THR A 1 96 ? 15.838 9.821 -1.462 1.00 94.44 96 THR A C 1
ATOM 806 O O . THR A 1 96 ? 16.877 10.096 -0.851 1.00 94.44 96 THR A O 1
ATOM 809 N N . LEU A 1 97 ? 14.893 9.052 -0.924 1.00 94.31 97 LEU A N 1
ATOM 810 C CA . LEU A 1 97 ? 14.949 8.464 0.414 1.00 94.31 97 LEU A CA 1
ATOM 811 C C . LEU A 1 97 ? 14.725 6.952 0.364 1.00 94.31 97 LEU A C 1
ATOM 813 O O . LEU A 1 97 ? 13.956 6.465 -0.456 1.00 94.31 97 LEU A O 1
ATOM 817 N N . CYS A 1 98 ? 15.374 6.206 1.260 1.00 91.44 98 CYS A N 1
ATOM 818 C CA . CYS A 1 98 ? 15.011 4.810 1.506 1.00 91.44 98 CYS A CA 1
ATOM 819 C C . CYS A 1 98 ? 13.767 4.717 2.384 1.00 91.44 98 CYS A C 1
ATOM 821 O O . CYS A 1 98 ? 13.459 5.673 3.093 1.00 91.44 98 CYS A O 1
ATOM 823 N N . ASP A 1 99 ? 13.148 3.542 2.441 1.00 86.44 99 ASP A N 1
ATOM 824 C CA . ASP A 1 99 ? 11.935 3.300 3.229 1.00 86.44 99 ASP A CA 1
ATOM 825 C C . ASP A 1 99 ? 12.083 3.736 4.693 1.00 86.44 99 ASP A C 1
ATOM 827 O O . ASP A 1 99 ? 11.221 4.432 5.213 1.00 86.44 99 ASP A O 1
ATOM 831 N N . LEU A 1 100 ? 13.204 3.420 5.359 1.00 88.75 100 LEU A N 1
ATOM 832 C CA . LEU A 1 100 ? 13.395 3.789 6.771 1.00 88.75 100 LEU A CA 1
ATOM 833 C C . LEU A 1 100 ? 13.560 5.301 6.978 1.00 88.75 100 LEU A C 1
ATOM 835 O O . LEU A 1 100 ? 13.022 5.847 7.938 1.00 88.75 100 LEU A O 1
ATOM 839 N N . CYS A 1 101 ? 14.309 5.992 6.111 1.00 92.50 101 CYS A N 1
ATOM 840 C CA . CYS A 1 101 ? 14.441 7.451 6.188 1.00 92.50 101 CYS A CA 1
ATOM 841 C C . CYS A 1 101 ? 13.125 8.136 5.814 1.00 92.50 101 CYS A C 1
ATOM 843 O O . CYS A 1 101 ? 12.699 9.046 6.515 1.00 92.50 101 CYS A O 1
ATOM 845 N N . HIS A 1 102 ? 12.473 7.678 4.744 1.00 89.50 102 HIS A N 1
ATOM 846 C CA . HIS A 1 102 ? 11.195 8.205 4.282 1.00 89.50 102 HIS A CA 1
ATOM 847 C C . HIS A 1 102 ? 10.132 8.066 5.372 1.00 89.50 102 HIS A C 1
ATOM 849 O O . HIS A 1 102 ? 9.502 9.051 5.743 1.00 89.50 102 HIS A O 1
ATOM 855 N N . ASN A 1 103 ? 10.014 6.876 5.964 1.00 84.25 103 ASN A N 1
ATOM 856 C CA . ASN A 1 103 ? 9.123 6.633 7.087 1.00 84.25 103 ASN A CA 1
ATOM 857 C C . ASN A 1 103 ? 9.445 7.566 8.253 1.00 84.25 103 ASN A C 1
ATOM 859 O O . ASN A 1 103 ? 8.544 8.242 8.722 1.00 84.25 103 ASN A O 1
ATOM 863 N N . ASN A 1 104 ? 10.706 7.679 8.684 1.00 86.94 104 ASN A N 1
ATOM 864 C CA . ASN A 1 104 ? 11.083 8.557 9.799 1.00 86.94 104 ASN A CA 1
ATOM 865 C C . ASN A 1 104 ? 10.745 10.040 9.583 1.00 86.94 104 ASN A C 1
ATOM 867 O O . ASN A 1 104 ? 10.422 10.722 10.554 1.00 86.94 104 ASN A O 1
ATOM 871 N N . ILE A 1 105 ? 10.797 10.540 8.345 1.00 87.81 105 ILE A N 1
ATOM 872 C CA . ILE A 1 105 ? 10.401 11.924 8.038 1.00 87.81 105 ILE A CA 1
ATOM 873 C C . ILE A 1 105 ? 8.883 12.117 8.155 1.00 87.81 105 ILE A C 1
ATOM 875 O O . ILE A 1 105 ? 8.426 13.200 8.506 1.00 87.81 105 ILE A O 1
ATOM 879 N N . HIS A 1 106 ? 8.108 11.047 7.982 1.00 78.81 106 HIS A N 1
ATOM 880 C CA . HIS A 1 106 ? 6.672 10.991 8.283 1.00 78.81 106 HIS A CA 1
ATOM 881 C C . HIS A 1 106 ? 6.391 10.387 9.671 1.00 78.81 106 HIS A C 1
ATOM 883 O O . HIS A 1 106 ? 5.346 9.781 9.898 1.00 78.81 106 HIS A O 1
ATOM 889 N N . LEU A 1 107 ? 7.358 10.492 10.592 1.00 68.31 107 LEU A N 1
ATOM 890 C CA . LEU A 1 107 ? 7.333 9.937 11.953 1.00 68.31 107 LEU A CA 1
ATOM 891 C C . LEU A 1 107 ? 7.139 8.413 12.076 1.00 68.31 107 LEU A C 1
ATOM 893 O O . LEU A 1 107 ? 6.960 7.900 13.171 1.00 68.31 107 LEU A O 1
ATOM 897 N N . GLY A 1 108 ? 7.250 7.657 10.990 1.00 53.84 108 GLY A N 1
ATOM 898 C CA . GLY A 1 108 ? 7.120 6.200 10.985 1.00 53.84 108 GLY A CA 1
ATOM 899 C C . GLY A 1 108 ? 5.673 5.722 11.057 1.00 53.84 108 GLY A C 1
ATOM 900 O O . GLY A 1 108 ? 5.441 4.583 11.457 1.00 53.84 108 GLY A O 1
ATOM 901 N N . TYR A 1 109 ? 4.725 6.582 10.678 1.00 50.88 109 TYR A N 1
ATOM 902 C CA . TYR A 1 109 ? 3.341 6.490 11.127 1.00 50.88 109 TYR A CA 1
ATOM 903 C C . TYR A 1 109 ? 2.297 6.597 10.012 1.00 50.88 109 TYR A C 1
ATOM 905 O O . TYR A 1 109 ? 1.252 7.207 10.196 1.00 50.88 109 TYR A O 1
ATOM 913 N N . SER A 1 110 ? 2.515 5.926 8.878 1.00 41.34 110 SER A N 1
ATOM 914 C CA . SER A 1 110 ? 1.351 5.379 8.170 1.00 41.34 110 SER A CA 1
ATOM 915 C C . SER A 1 110 ? 0.827 4.215 9.020 1.00 41.34 110 SER A C 1
ATOM 917 O O . SER A 1 110 ? 1.610 3.340 9.394 1.00 41.34 110 SER A O 1
ATOM 919 N N . GLY A 1 111 ? -0.464 4.203 9.373 1.00 38.16 111 GLY A N 1
ATOM 920 C CA . GLY A 1 111 ? -1.098 3.208 10.265 1.00 38.16 111 GLY A CA 1
ATOM 921 C C . GLY A 1 111 ? -1.023 1.744 9.791 1.00 38.16 111 GLY A C 1
ATOM 922 O O . GLY A 1 111 ? -1.597 0.852 10.403 1.00 38.16 111 GLY A O 1
ATOM 923 N N . SER A 1 112 ? -0.278 1.486 8.717 1.00 38.75 112 SER A N 1
ATOM 924 C CA . SER A 1 112 ? -0.095 0.215 8.016 1.00 38.75 112 SER A CA 1
ATOM 925 C C . SER A 1 112 ? 1.163 -0.557 8.454 1.00 38.75 112 SER A C 1
ATOM 927 O O . SER A 1 112 ? 1.502 -1.578 7.856 1.00 38.75 112 SER A O 1
ATOM 929 N N . VAL A 1 113 ? 1.919 -0.055 9.439 1.00 45.66 113 VAL A N 1
ATOM 930 C CA . VAL A 1 113 ? 3.269 -0.543 9.770 1.00 45.66 113 VAL A CA 1
ATOM 931 C C . VAL A 1 113 ? 3.276 -1.221 11.146 1.00 45.66 113 VAL A C 1
ATOM 933 O O . VAL A 1 113 ? 3.099 -0.555 12.163 1.00 45.66 113 VAL A O 1
ATOM 936 N N . GLY A 1 114 ? 3.493 -2.542 11.193 1.00 49.66 114 GLY A N 1
ATOM 937 C CA . GLY A 1 114 ? 3.507 -3.331 12.438 1.00 49.66 114 GLY A CA 1
ATOM 938 C C . GLY A 1 114 ? 4.616 -2.943 13.436 1.00 49.66 114 GLY A C 1
ATOM 939 O O . GLY A 1 114 ? 5.599 -2.295 13.068 1.00 49.66 114 GLY A O 1
ATOM 940 N N . VAL A 1 115 ? 4.478 -3.378 14.700 1.00 58.25 115 VAL A N 1
ATOM 941 C CA . VAL A 1 115 ? 5.365 -3.046 15.846 1.00 58.25 115 VAL A CA 1
ATOM 942 C C . VAL A 1 115 ? 6.853 -3.211 15.514 1.00 58.25 115 VAL A C 1
ATOM 944 O O . VAL A 1 115 ? 7.656 -2.314 15.773 1.00 58.25 115 VAL A O 1
ATOM 947 N N . GLU A 1 116 ? 7.220 -4.315 14.862 1.00 63.00 116 GLU A N 1
ATOM 948 C CA . GLU A 1 116 ? 8.604 -4.611 14.476 1.00 63.00 116 GLU A CA 1
ATOM 949 C C . GLU A 1 116 ? 9.200 -3.547 13.536 1.00 63.00 116 GLU A C 1
ATOM 951 O O . GLU A 1 116 ? 10.377 -3.198 13.616 1.00 63.00 116 GLU A O 1
ATOM 956 N N . SER A 1 117 ? 8.394 -2.985 12.638 1.00 67.56 117 SER A N 1
ATOM 957 C CA . SER A 1 117 ? 8.880 -1.980 11.699 1.00 67.56 117 SER A CA 1
ATOM 958 C C . SER A 1 117 ? 8.987 -0.589 12.337 1.00 67.56 117 SER A C 1
ATOM 960 O O . SER A 1 117 ? 9.818 0.210 11.902 1.00 67.56 117 SER A O 1
ATOM 962 N N . ARG A 1 118 ? 8.230 -0.296 13.403 1.00 69.38 118 ARG A N 1
ATOM 963 C CA . ARG A 1 118 ? 8.434 0.927 14.204 1.00 69.38 118 ARG A CA 1
ATOM 964 C C . ARG A 1 118 ? 9.735 0.877 14.979 1.00 69.38 118 ARG A C 1
ATOM 966 O O . ARG A 1 118 ? 10.477 1.857 14.993 1.00 69.38 118 ARG A O 1
ATOM 973 N N . GLU A 1 119 ? 10.038 -0.283 15.547 1.00 79.00 119 GLU A N 1
ATOM 974 C CA . GLU A 1 119 ? 11.314 -0.546 16.202 1.00 79.00 119 GLU A CA 1
ATOM 975 C C . GLU A 1 119 ? 12.486 -0.303 15.240 1.00 79.00 119 GLU A C 1
ATOM 977 O O . GLU A 1 119 ? 13.385 0.488 15.528 1.00 79.00 119 GLU A O 1
ATOM 982 N N . LYS A 1 120 ? 12.419 -0.878 14.031 1.00 84.94 120 LYS A N 1
ATOM 983 C CA . LYS A 1 120 ? 13.424 -0.658 12.977 1.00 84.94 120 LYS A CA 1
ATOM 984 C C . LYS A 1 120 ? 13.570 0.817 12.599 1.00 84.94 120 LYS A C 1
ATOM 986 O O . LYS A 1 120 ? 14.694 1.282 12.401 1.00 84.94 120 LYS A O 1
ATOM 991 N N . ASN A 1 121 ? 12.465 1.562 12.504 1.00 85.12 121 ASN A N 1
ATOM 992 C CA . ASN A 1 121 ? 12.501 2.997 12.218 1.00 85.12 121 ASN A CA 1
ATOM 993 C C . ASN A 1 121 ? 13.194 3.783 1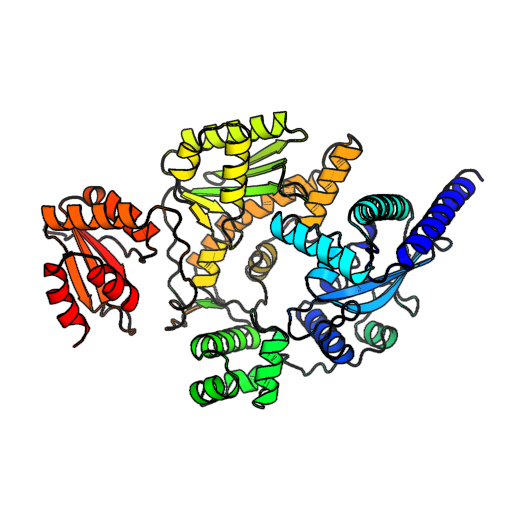3.341 1.00 85.12 121 ASN A C 1
ATOM 995 O O . ASN A 1 121 ? 14.083 4.580 13.032 1.00 85.12 121 ASN A O 1
ATOM 999 N N . ARG A 1 122 ? 12.858 3.521 14.613 1.00 87.31 122 ARG A N 1
ATOM 1000 C CA . ARG A 1 122 ? 13.504 4.163 15.771 1.00 87.31 122 ARG A CA 1
ATOM 1001 C C . ARG A 1 122 ? 15.002 3.879 15.802 1.00 87.31 122 ARG A C 1
ATOM 1003 O O . ARG A 1 122 ? 15.803 4.807 15.842 1.00 87.31 122 ARG A O 1
ATOM 1010 N N . GLN A 1 123 ? 15.390 2.609 15.706 1.00 90.81 123 GLN A N 1
ATOM 1011 C CA . GLN A 1 123 ? 16.799 2.207 15.692 1.00 90.81 123 GLN A CA 1
ATOM 1012 C C . GLN A 1 123 ? 17.565 2.866 14.542 1.00 90.81 123 GLN A C 1
ATOM 1014 O O . GLN A 1 123 ? 18.706 3.305 14.706 1.00 90.81 123 GLN A O 1
ATOM 1019 N N . HIS A 1 124 ? 16.935 2.973 13.369 1.00 93.44 124 HIS A N 1
ATOM 1020 C CA . HIS A 1 124 ? 17.525 3.668 12.234 1.00 93.44 124 HIS A CA 1
ATOM 1021 C C . HIS A 1 124 ? 17.742 5.156 12.521 1.00 93.44 124 HIS A C 1
ATOM 1023 O O . HIS A 1 124 ? 18.827 5.663 12.241 1.00 93.44 124 HIS A O 1
ATOM 1029 N N . TRP A 1 125 ? 16.763 5.841 13.114 1.00 94.62 125 TRP A N 1
ATOM 1030 C CA . TRP A 1 125 ? 16.894 7.241 13.514 1.00 94.62 125 TRP A CA 1
ATOM 1031 C C . TRP A 1 125 ? 18.029 7.453 14.516 1.00 94.62 125 TRP A C 1
ATOM 1033 O O . TRP A 1 125 ? 18.909 8.280 14.269 1.00 94.62 125 TRP A O 1
ATOM 1043 N N . CYS A 1 126 ? 18.068 6.647 15.582 1.00 94.06 126 CYS A N 1
ATOM 1044 C CA . CYS A 1 126 ? 19.115 6.699 16.605 1.00 94.06 126 CYS A CA 1
ATOM 1045 C C . CYS A 1 126 ? 20.502 6.524 15.976 1.00 94.06 126 CYS A C 1
ATOM 1047 O O . CYS A 1 126 ? 21.411 7.311 16.235 1.00 94.06 126 CYS A O 1
ATOM 1049 N N . LYS A 1 127 ? 20.645 5.553 15.063 1.00 96.56 127 LYS A N 1
ATOM 1050 C CA . LYS A 1 127 ? 21.894 5.308 14.334 1.00 96.56 127 LYS A CA 1
ATOM 1051 C C . LYS A 1 127 ? 22.306 6.481 13.442 1.00 96.56 127 LYS A C 1
ATOM 1053 O O . LYS A 1 127 ? 23.481 6.830 13.413 1.00 96.56 127 LYS A O 1
ATOM 1058 N N . ILE A 1 128 ? 21.381 7.054 12.669 1.00 97.25 128 ILE A N 1
ATOM 1059 C CA . ILE A 1 128 ? 21.702 8.122 11.706 1.00 97.25 128 ILE A CA 1
ATOM 1060 C C . ILE A 1 128 ? 22.046 9.439 12.402 1.00 97.25 128 ILE A C 1
ATOM 1062 O O . ILE A 1 128 ? 22.913 10.164 11.913 1.00 97.25 128 ILE A O 1
ATOM 1066 N N . ASN A 1 129 ? 21.399 9.726 13.529 1.00 96.62 129 ASN A N 1
ATOM 1067 C CA . ASN A 1 129 ? 21.630 10.947 14.296 1.00 96.62 129 ASN A CA 1
ATOM 1068 C C . ASN A 1 129 ? 22.657 10.793 15.419 1.00 96.62 129 ASN A C 1
ATOM 1070 O O . ASN A 1 129 ? 23.020 11.793 16.032 1.00 96.62 129 ASN A O 1
ATOM 1074 N N . ASN A 1 130 ? 23.132 9.573 15.684 1.00 96.62 130 ASN A N 1
ATOM 1075 C CA . ASN A 1 130 ? 23.991 9.261 16.825 1.00 96.62 130 ASN A CA 1
ATOM 1076 C C . ASN A 1 130 ? 23.366 9.728 18.158 1.00 96.62 130 ASN A C 1
ATOM 1078 O O . ASN A 1 130 ? 23.962 10.501 18.904 1.00 96.62 130 ASN A O 1
ATOM 1082 N N . GLN A 1 131 ? 22.123 9.307 18.403 1.00 95.81 131 GLN A N 1
ATOM 1083 C CA . GLN A 1 131 ? 21.297 9.672 19.564 1.00 95.81 131 GLN A CA 1
ATOM 1084 C C . GLN A 1 131 ? 20.722 8.410 20.225 1.00 95.81 131 GLN A C 1
ATOM 1086 O O . GLN A 1 131 ? 20.623 7.367 19.576 1.00 95.81 131 GLN A O 1
ATOM 1091 N N . ASN A 1 132 ? 20.314 8.496 21.494 1.00 93.50 132 ASN A N 1
ATOM 1092 C CA . ASN A 1 132 ? 19.678 7.380 22.207 1.00 93.50 132 ASN A CA 1
ATOM 1093 C C . ASN A 1 132 ? 18.138 7.397 22.065 1.00 93.50 132 ASN A C 1
ATOM 1095 O O . ASN A 1 132 ? 17.561 8.239 21.373 1.00 93.50 132 ASN A O 1
ATOM 1099 N N . GLU A 1 133 ? 17.461 6.434 22.696 1.00 84.88 133 GLU A N 1
ATOM 1100 C CA . GLU A 1 133 ? 15.999 6.305 22.617 1.00 84.88 133 GLU A CA 1
ATOM 1101 C C . GLU A 1 133 ? 15.232 7.399 23.369 1.00 84.88 133 GLU A C 1
ATOM 1103 O O . GLU A 1 133 ? 14.137 7.781 22.952 1.00 84.88 133 GLU A O 1
ATOM 1108 N N . ASP A 1 134 ? 15.776 7.922 24.466 1.00 83.25 134 ASP A N 1
ATOM 1109 C CA . ASP A 1 134 ? 15.120 8.993 25.217 1.00 83.25 134 ASP A CA 1
ATOM 1110 C C . ASP A 1 134 ? 15.187 10.322 24.458 1.00 83.25 134 ASP A C 1
ATOM 1112 O O . ASP A 1 134 ? 14.221 11.091 24.460 1.00 83.25 134 ASP A O 1
ATOM 1116 N N . ASP A 1 135 ? 16.273 10.557 23.723 1.00 90.25 135 ASP A N 1
ATOM 1117 C CA . ASP A 1 135 ? 16.386 11.677 22.789 1.00 90.25 135 ASP A CA 1
ATOM 1118 C C . ASP A 1 135 ? 15.384 11.545 21.637 1.00 90.25 135 ASP A C 1
ATOM 1120 O O . ASP A 1 135 ? 14.776 12.539 21.240 1.00 90.25 135 ASP A O 1
ATOM 1124 N N . PHE A 1 136 ? 15.120 10.321 21.161 1.00 86.25 136 PHE A N 1
ATOM 1125 C CA . PHE A 1 136 ? 14.074 10.080 20.165 1.00 86.25 136 PHE A CA 1
ATOM 1126 C C . PHE A 1 136 ? 12.682 10.466 20.682 1.00 86.25 136 PHE A C 1
ATOM 1128 O O . PHE A 1 136 ? 11.933 11.130 19.969 1.00 86.25 136 PHE A O 1
ATOM 1135 N N . LYS A 1 137 ? 12.324 10.126 21.929 1.00 79.25 137 LYS A N 1
ATOM 1136 C CA . LYS A 1 137 ? 11.021 10.511 22.515 1.00 79.25 137 LYS A CA 1
ATOM 1137 C C . LYS A 1 137 ? 10.854 12.033 22.587 1.00 79.25 137 LYS A C 1
ATOM 1139 O O . LYS A 1 137 ? 9.812 12.556 22.191 1.00 79.25 137 LYS A O 1
ATOM 1144 N N . LYS A 1 138 ? 11.889 12.747 23.048 1.00 82.50 138 LYS A N 1
ATOM 1145 C CA . LYS A 1 138 ? 11.905 14.224 23.087 1.00 82.50 138 LYS A CA 1
ATOM 1146 C C . LYS A 1 138 ? 11.796 14.818 21.685 1.00 82.50 138 LYS A C 1
ATOM 1148 O O . LYS A 1 138 ? 11.050 15.770 21.469 1.00 82.50 138 LYS A O 1
ATOM 1153 N N . TYR A 1 139 ? 12.511 14.230 20.731 1.00 89.31 139 TYR A N 1
ATOM 1154 C CA . TYR A 1 139 ? 12.431 14.591 19.326 1.00 89.31 139 TYR A CA 1
ATOM 1155 C C . TYR A 1 139 ? 10.995 14.462 18.798 1.00 89.31 139 TYR A C 1
ATOM 1157 O O . TYR A 1 139 ? 10.468 15.447 18.291 1.00 89.31 139 TYR A O 1
ATOM 1165 N N . ILE A 1 140 ? 10.325 13.317 18.992 1.00 82.81 140 ILE A N 1
ATOM 1166 C CA . ILE A 1 140 ? 8.931 13.110 18.559 1.00 82.81 140 ILE A CA 1
ATOM 1167 C C . ILE A 1 140 ? 8.007 14.184 19.138 1.00 82.81 140 ILE A C 1
ATOM 1169 O O . ILE A 1 140 ? 7.220 14.780 18.401 1.00 82.81 140 ILE A O 1
ATOM 1173 N N . PHE A 1 141 ? 8.132 14.472 20.435 1.00 78.38 141 PHE A N 1
ATOM 1174 C CA . PHE A 1 141 ? 7.354 15.526 21.082 1.00 78.38 141 PHE A CA 1
ATOM 1175 C C . PHE A 1 141 ? 7.560 16.886 20.397 1.00 78.38 141 PHE A C 1
ATOM 1177 O O . PHE A 1 141 ? 6.587 17.541 20.023 1.00 78.38 141 PHE A O 1
ATOM 1184 N N . ASN A 1 142 ? 8.811 17.281 20.148 1.00 83.69 142 ASN A N 1
ATOM 1185 C CA . ASN A 1 142 ? 9.132 18.553 19.498 1.00 83.69 142 ASN A CA 1
ATOM 1186 C C . ASN A 1 142 ? 8.634 18.629 18.046 1.00 83.69 142 ASN A C 1
ATOM 1188 O O . ASN A 1 142 ? 8.157 19.687 17.634 1.00 83.69 142 ASN A O 1
ATOM 1192 N N . ILE A 1 143 ? 8.677 17.527 17.285 1.00 87.75 143 ILE A N 1
ATOM 1193 C CA . ILE A 1 143 ? 8.091 17.476 15.935 1.00 87.75 143 ILE A CA 1
ATOM 1194 C C . ILE A 1 143 ? 6.584 17.739 15.995 1.00 87.75 143 ILE A C 1
ATOM 1196 O O . ILE A 1 143 ? 6.071 18.556 15.230 1.00 87.75 143 ILE A O 1
ATOM 1200 N N . ILE A 1 144 ? 5.872 17.077 16.914 1.00 79.25 144 ILE A N 1
ATOM 1201 C CA . ILE A 1 144 ? 4.422 17.241 17.078 1.00 79.25 144 ILE A CA 1
ATOM 1202 C C . ILE A 1 144 ? 4.090 18.685 17.472 1.00 79.25 144 ILE A C 1
ATOM 1204 O O . ILE A 1 144 ? 3.160 19.273 16.920 1.00 79.25 144 ILE A O 1
ATOM 1208 N N . VAL A 1 145 ? 4.856 19.282 18.390 1.00 82.06 145 VAL A N 1
ATOM 1209 C CA . VAL A 1 145 ? 4.676 20.687 18.789 1.00 82.06 145 VAL A CA 1
ATOM 1210 C C . VAL A 1 145 ? 4.903 21.626 17.603 1.00 82.06 145 VAL A C 1
ATOM 1212 O O . VAL A 1 145 ? 4.045 22.469 17.335 1.00 82.06 145 VAL A O 1
ATOM 1215 N N . LEU A 1 146 ? 6.005 21.467 16.862 1.00 88.88 146 LEU A N 1
ATOM 1216 C CA . LEU A 1 146 ? 6.293 22.283 15.680 1.00 88.88 146 LEU A CA 1
ATOM 1217 C C . LEU A 1 146 ? 5.165 22.175 14.653 1.00 88.88 146 LEU A C 1
ATOM 1219 O O . LEU A 1 146 ? 4.659 23.187 14.175 1.00 88.88 146 LEU A O 1
ATOM 1223 N N . TRP A 1 147 ? 4.723 20.957 14.351 1.00 88.50 147 TRP A N 1
ATOM 1224 C CA . TRP A 1 147 ? 3.632 20.715 13.416 1.00 88.50 147 TRP A CA 1
ATOM 1225 C C . TRP A 1 147 ? 2.315 21.371 13.864 1.00 88.50 147 TRP A C 1
ATOM 1227 O O . TRP A 1 147 ? 1.647 22.036 13.070 1.00 88.50 147 TRP A O 1
ATOM 1237 N N . LYS A 1 148 ? 1.970 21.290 15.157 1.00 81.19 148 LYS A N 1
ATOM 1238 C CA . LYS A 1 148 ? 0.803 21.986 15.731 1.00 81.19 148 LYS A CA 1
ATOM 1239 C C . LYS A 1 148 ? 0.894 23.501 15.590 1.00 81.19 148 LYS A C 1
ATOM 1241 O O . LYS A 1 148 ? -0.120 24.147 15.335 1.00 81.19 148 LYS A O 1
ATOM 1246 N N . LEU A 1 149 ? 2.081 24.081 15.761 1.00 88.00 149 LEU A N 1
ATOM 1247 C CA . LEU A 1 149 ? 2.290 25.514 15.555 1.00 88.00 149 LEU A CA 1
ATOM 1248 C C . LEU A 1 149 ? 2.170 25.888 14.074 1.00 88.00 149 LEU A C 1
ATOM 1250 O O . LEU A 1 149 ? 1.466 26.843 13.749 1.00 88.00 149 LEU A O 1
ATOM 1254 N N . LYS A 1 150 ? 2.753 25.090 13.172 1.00 90.56 150 LYS A N 1
ATOM 1255 C CA . LYS A 1 150 ? 2.626 25.270 11.720 1.00 90.56 150 LYS A CA 1
ATOM 1256 C C . LYS A 1 150 ? 1.176 25.262 11.243 1.00 90.56 150 LYS A C 1
ATOM 1258 O O . LYS A 1 150 ? 0.830 26.050 10.369 1.00 90.56 150 LYS A O 1
ATOM 1263 N N . ASN A 1 151 ? 0.321 24.429 11.836 1.00 86.25 151 ASN A N 1
ATOM 1264 C CA . ASN A 1 151 ? -1.111 24.375 11.523 1.00 86.25 151 ASN A CA 1
ATOM 1265 C C . ASN A 1 151 ? -1.898 25.635 11.938 1.00 86.25 151 ASN A C 1
ATOM 1267 O O . ASN A 1 151 ? -3.051 25.784 11.548 1.00 86.25 151 ASN A O 1
ATOM 1271 N N . LYS A 1 152 ? -1.306 26.552 12.718 1.00 86.56 152 LYS A N 1
ATOM 1272 C CA . LYS A 1 152 ? -1.926 27.842 13.079 1.00 86.56 152 LYS A CA 1
ATOM 1273 C C . LYS A 1 152 ? -1.627 28.956 12.073 1.00 86.56 152 LYS A C 1
ATOM 1275 O O . LYS A 1 152 ? -2.228 30.024 12.163 1.00 86.56 152 LYS A O 1
ATOM 1280 N N . ILE A 1 153 ? -0.691 28.732 11.154 1.00 88.69 153 ILE A N 1
ATOM 1281 C CA . ILE A 1 153 ? -0.245 29.711 10.159 1.00 88.69 153 ILE A CA 1
ATOM 1282 C C . ILE A 1 153 ? -0.994 29.449 8.858 1.00 88.69 153 ILE A C 1
ATOM 1284 O O . ILE A 1 153 ? -1.132 28.299 8.466 1.00 88.69 153 ILE A O 1
ATOM 1288 N N . GLN A 1 154 ? -1.459 30.494 8.173 1.00 90.06 154 GLN A N 1
ATOM 1289 C CA . GLN A 1 154 ? -2.066 30.381 6.842 1.00 90.06 154 GLN A CA 1
ATOM 1290 C C . GLN A 1 154 ? -0.980 30.485 5.767 1.00 90.06 154 GLN A C 1
ATOM 1292 O O . GLN A 1 154 ? -0.463 31.565 5.498 1.00 90.06 154 GLN A O 1
ATOM 1297 N N . TRP A 1 155 ? -0.618 29.346 5.181 1.00 91.81 155 TRP A N 1
ATOM 1298 C CA . TRP A 1 155 ? 0.534 29.207 4.292 1.00 91.81 155 TRP A CA 1
ATOM 1299 C C . TRP A 1 155 ? 0.180 29.560 2.848 1.00 91.81 155 TRP A C 1
ATOM 1301 O O . TRP A 1 155 ? -0.749 28.994 2.274 1.00 91.81 155 TRP A O 1
ATOM 1311 N N . LYS A 1 156 ? 0.986 30.418 2.218 1.00 93.62 156 LYS A N 1
ATOM 1312 C CA . LYS A 1 156 ? 1.050 30.515 0.755 1.00 93.62 156 LYS A CA 1
ATOM 1313 C C . LYS A 1 156 ? 2.099 29.524 0.249 1.00 93.62 156 LYS A C 1
ATOM 1315 O O . LYS A 1 156 ? 3.270 29.622 0.617 1.00 93.62 156 LYS A O 1
ATOM 1320 N N . ILE A 1 157 ? 1.672 28.580 -0.587 1.00 93.56 157 ILE A N 1
ATOM 1321 C CA . ILE A 1 157 ? 2.496 27.449 -1.030 1.00 93.56 157 ILE A CA 1
ATOM 1322 C C . ILE A 1 157 ? 3.054 27.735 -2.423 1.00 93.56 157 ILE A C 1
ATOM 1324 O O . ILE A 1 157 ? 2.297 27.887 -3.383 1.00 93.56 157 ILE A O 1
ATOM 1328 N N . VAL A 1 158 ? 4.376 27.823 -2.532 1.00 93.81 158 VAL A N 1
ATOM 1329 C CA . VAL A 1 158 ? 5.076 28.228 -3.756 1.00 93.81 158 VAL A CA 1
ATOM 1330 C C . VAL A 1 158 ? 6.286 27.343 -4.052 1.00 93.81 158 VAL A C 1
ATOM 1332 O O . VAL A 1 158 ? 6.736 26.591 -3.194 1.00 93.81 158 VAL A O 1
ATOM 1335 N N . ASP A 1 159 ? 6.827 27.423 -5.261 1.00 91.25 159 ASP A N 1
ATOM 1336 C CA . ASP A 1 159 ? 8.128 26.850 -5.607 1.00 91.25 159 ASP A CA 1
ATOM 1337 C C . ASP A 1 159 ? 9.290 27.815 -5.299 1.00 91.25 159 ASP A C 1
ATOM 1339 O O . ASP A 1 159 ? 9.110 28.910 -4.747 1.00 91.25 159 ASP A O 1
ATOM 1343 N N . ASN A 1 160 ? 10.511 27.432 -5.678 1.00 87.62 160 ASN A N 1
ATOM 1344 C CA . ASN A 1 160 ? 11.692 28.281 -5.515 1.00 87.62 160 ASN A CA 1
ATOM 1345 C C . ASN A 1 160 ? 11.598 29.632 -6.236 1.00 87.62 160 ASN A C 1
ATOM 1347 O O . ASN A 1 160 ? 12.122 30.622 -5.727 1.00 87.62 160 ASN A O 1
ATOM 1351 N N . ASN A 1 161 ? 10.846 29.711 -7.331 1.00 89.12 161 ASN A N 1
ATOM 1352 C CA . ASN A 1 161 ? 10.641 30.936 -8.100 1.00 89.12 161 ASN A CA 1
ATOM 1353 C C . ASN A 1 161 ? 9.439 31.767 -7.610 1.00 89.12 161 ASN A C 1
ATOM 1355 O O . ASN A 1 161 ? 9.190 32.857 -8.119 1.00 89.12 161 ASN A O 1
ATOM 1359 N N . GLY A 1 162 ? 8.708 31.297 -6.593 1.00 89.62 162 GLY A N 1
ATOM 1360 C CA . GLY A 1 162 ? 7.543 31.986 -6.034 1.00 89.62 162 GLY A CA 1
ATOM 1361 C C . GLY A 1 162 ? 6.227 31.711 -6.771 1.00 89.62 162 GLY A C 1
ATOM 1362 O O . GLY A 1 162 ? 5.225 32.370 -6.477 1.00 89.62 162 GLY A O 1
ATOM 1363 N N . ILE A 1 163 ? 6.209 30.748 -7.696 1.00 90.12 163 ILE A N 1
ATOM 1364 C CA . ILE A 1 163 ? 5.019 30.294 -8.422 1.00 90.12 163 ILE A CA 1
ATOM 1365 C C . ILE A 1 163 ? 4.179 29.418 -7.495 1.00 90.12 163 ILE A C 1
ATOM 1367 O O . ILE A 1 163 ? 4.704 28.546 -6.812 1.00 90.12 163 ILE A O 1
ATOM 1371 N N . GLU A 1 164 ? 2.865 29.635 -7.471 1.00 91.56 164 GLU A N 1
ATOM 1372 C CA . GLU A 1 164 ? 1.938 28.845 -6.658 1.00 91.56 164 GLU A CA 1
ATOM 1373 C C . GLU A 1 164 ? 1.932 27.370 -7.090 1.00 91.56 164 GLU A C 1
ATOM 1375 O O . GLU A 1 164 ? 1.672 27.060 -8.254 1.00 91.56 164 GLU A O 1
ATOM 1380 N N . ILE A 1 165 ? 2.183 26.457 -6.146 1.00 87.88 165 ILE A N 1
ATOM 1381 C CA . ILE A 1 165 ? 2.381 25.028 -6.446 1.00 87.88 165 ILE A CA 1
ATOM 1382 C C . ILE A 1 165 ? 1.153 24.394 -7.107 1.00 87.88 165 ILE A C 1
ATOM 1384 O O . ILE A 1 165 ? 1.287 23.617 -8.043 1.00 87.88 165 ILE A O 1
ATOM 1388 N N . THR A 1 166 ? -0.058 24.769 -6.702 1.00 83.81 166 THR A N 1
ATOM 1389 C CA . THR A 1 166 ? -1.310 24.239 -7.279 1.00 83.81 166 THR A CA 1
ATOM 1390 C C . THR A 1 166 ? -1.532 24.634 -8.743 1.00 83.81 166 THR A C 1
ATOM 1392 O O . THR A 1 166 ? -2.388 24.058 -9.411 1.00 83.81 166 THR A O 1
ATOM 1395 N N . ARG A 1 167 ? -0.781 25.619 -9.250 1.00 83.31 167 ARG A N 1
ATOM 1396 C CA . ARG A 1 167 ? -0.895 26.164 -10.612 1.00 83.31 167 ARG A CA 1
ATOM 1397 C C . ARG A 1 167 ? 0.388 26.007 -11.422 1.00 83.31 167 ARG A C 1
ATOM 1399 O O . ARG A 1 167 ? 0.450 26.484 -12.557 1.00 83.31 167 ARG A O 1
ATOM 1406 N N . ILE A 1 168 ? 1.413 25.381 -10.848 1.00 82.00 168 ILE A N 1
ATOM 1407 C CA . ILE A 1 168 ? 2.718 25.270 -11.485 1.00 82.00 168 ILE A CA 1
ATOM 1408 C C . ILE A 1 168 ? 2.645 24.331 -12.689 1.00 82.00 168 ILE A C 1
ATOM 1410 O O . ILE A 1 168 ? 2.090 23.232 -12.622 1.00 82.00 168 ILE A O 1
ATOM 1414 N N . LYS A 1 169 ? 3.209 24.760 -13.818 1.00 81.31 169 LYS A N 1
ATOM 1415 C CA . LYS A 1 169 ? 3.357 23.887 -14.983 1.00 81.31 169 LYS A CA 1
ATOM 1416 C C . LYS A 1 169 ? 4.588 23.014 -14.796 1.00 81.31 169 LYS A C 1
ATOM 1418 O O . LYS A 1 169 ? 5.556 23.421 -14.161 1.00 81.31 169 LYS A O 1
ATOM 1423 N N . LEU A 1 170 ? 4.578 21.832 -15.412 1.00 75.81 170 LEU A N 1
ATOM 1424 C CA . LEU A 1 170 ? 5.696 20.892 -15.322 1.00 75.81 170 LEU A CA 1
ATOM 1425 C C . LEU A 1 170 ? 7.031 21.554 -15.697 1.00 75.81 170 LEU A C 1
ATOM 1427 O O . LEU A 1 170 ? 7.976 21.451 -14.933 1.00 75.81 170 LEU A O 1
ATOM 1431 N N . GLY A 1 171 ? 7.101 22.273 -16.822 1.00 71.44 171 GLY A N 1
ATOM 1432 C CA . GLY A 1 171 ? 8.339 22.942 -17.249 1.00 71.44 171 GLY A CA 1
ATOM 1433 C C . GLY A 1 171 ? 8.877 23.941 -16.219 1.00 71.44 171 GLY A C 1
ATOM 1434 O O . GLY A 1 171 ? 10.072 23.946 -15.945 1.00 71.44 171 GLY A O 1
ATOM 1435 N N . ASP A 1 172 ? 7.992 24.723 -15.596 1.00 80.75 172 ASP A N 1
ATOM 1436 C CA . ASP A 1 172 ? 8.369 25.703 -14.572 1.00 80.75 172 ASP A CA 1
ATOM 1437 C C . ASP A 1 172 ? 8.886 25.016 -13.301 1.00 80.75 172 ASP A C 1
ATOM 1439 O O . ASP A 1 172 ? 9.905 25.429 -12.751 1.00 80.75 172 ASP A O 1
ATOM 1443 N N . LEU A 1 173 ? 8.234 23.922 -12.885 1.00 82.81 173 LEU A N 1
ATOM 1444 C CA . LEU A 1 173 ? 8.677 23.089 -11.764 1.00 82.81 173 LEU A CA 1
ATOM 1445 C C . LEU A 1 173 ? 10.054 22.468 -12.027 1.00 82.81 173 LEU A C 1
ATOM 1447 O O . LEU A 1 173 ? 10.915 22.461 -11.155 1.00 82.81 173 LEU A O 1
ATOM 1451 N N . LEU A 1 174 ? 10.268 21.918 -13.222 1.00 77.62 174 LEU A N 1
ATOM 1452 C CA . LEU A 1 174 ? 11.543 21.298 -13.575 1.00 77.62 174 LEU A CA 1
ATOM 1453 C C . LEU A 1 174 ? 12.679 22.316 -13.560 1.00 77.62 174 LEU A C 1
ATOM 1455 O O . LEU A 1 174 ? 13.738 22.034 -13.005 1.00 77.62 174 LEU A O 1
ATOM 1459 N N . ASN A 1 175 ? 12.427 23.516 -14.083 1.00 78.69 175 ASN A N 1
ATOM 1460 C CA . ASN A 1 175 ? 13.381 24.616 -14.029 1.00 78.69 175 ASN A CA 1
ATOM 1461 C C . ASN A 1 175 ? 13.652 25.072 -12.587 1.00 78.69 175 ASN A C 1
ATOM 1463 O O . ASN A 1 175 ? 14.803 25.304 -12.231 1.00 78.69 175 ASN A O 1
ATOM 1467 N N . SER A 1 176 ? 12.623 25.186 -11.739 1.00 83.44 176 SER A N 1
ATOM 1468 C CA . SER A 1 176 ? 12.795 25.641 -10.350 1.00 83.44 176 SER A CA 1
ATOM 1469 C C . SER A 1 176 ? 13.476 24.622 -9.433 1.00 83.44 176 SER A C 1
ATOM 1471 O O . SER A 1 176 ? 14.014 24.993 -8.386 1.00 83.44 176 SER A O 1
ATOM 1473 N N . LEU A 1 177 ? 13.483 23.350 -9.836 1.00 83.75 177 LEU A N 1
ATOM 1474 C CA . LEU A 1 177 ? 14.153 22.250 -9.146 1.00 83.75 177 LEU A CA 1
ATOM 1475 C C . LEU A 1 177 ? 15.496 21.846 -9.774 1.00 83.75 177 LEU A C 1
ATOM 1477 O O . LEU A 1 177 ? 16.127 20.916 -9.262 1.00 83.75 177 LEU A O 1
ATOM 1481 N N . ASP A 1 178 ? 15.903 22.502 -10.866 1.00 81.94 178 ASP A N 1
ATOM 1482 C CA . ASP A 1 178 ? 17.057 22.128 -11.696 1.00 81.94 178 ASP A CA 1
ATOM 1483 C C . ASP A 1 178 ? 17.041 20.627 -12.066 1.00 81.94 178 ASP A C 1
ATOM 1485 O O . ASP A 1 178 ? 18.009 19.879 -11.913 1.00 81.94 178 ASP A O 1
ATOM 1489 N N . LEU A 1 179 ? 15.862 20.143 -12.471 1.00 77.62 179 LEU A N 1
ATOM 1490 C CA . LEU A 1 179 ? 15.616 18.747 -12.820 1.00 77.62 179 LEU A CA 1
ATOM 1491 C C . LEU A 1 179 ? 15.510 18.586 -14.333 1.00 77.62 179 LEU A C 1
ATOM 1493 O O . LEU A 1 179 ? 14.525 18.983 -14.953 1.00 77.62 179 LEU A O 1
ATOM 1497 N N . VAL A 1 180 ? 16.481 17.891 -14.922 1.00 69.31 180 VAL A N 1
ATOM 1498 C CA . VAL A 1 180 ? 16.394 17.464 -16.320 1.00 69.31 180 VAL A CA 1
ATOM 1499 C C . VAL A 1 180 ? 15.582 16.178 -16.403 1.00 69.31 180 VAL A C 1
ATOM 1501 O O . VAL A 1 180 ? 15.971 15.129 -15.883 1.00 69.31 180 VAL A O 1
ATOM 1504 N N . VAL A 1 181 ? 14.445 16.260 -17.085 1.00 60.09 181 VAL A N 1
ATOM 1505 C CA . VAL A 1 181 ? 13.546 15.134 -17.308 1.00 60.09 181 VAL A CA 1
ATOM 1506 C C . VAL A 1 181 ? 13.580 14.725 -18.768 1.00 60.09 181 VAL A C 1
ATOM 1508 O O . VAL A 1 181 ? 13.238 15.506 -19.652 1.00 60.09 181 VAL A O 1
ATOM 1511 N N . ASP A 1 182 ? 13.906 13.462 -19.013 1.00 52.03 182 ASP A N 1
ATOM 1512 C CA . ASP A 1 182 ? 13.717 12.859 -20.323 1.00 52.03 182 ASP A CA 1
ATOM 1513 C C . ASP A 1 182 ? 12.316 12.238 -20.409 1.00 52.03 182 ASP A C 1
ATOM 1515 O O . ASP A 1 182 ? 12.062 11.142 -19.899 1.00 52.03 182 ASP A O 1
ATOM 1519 N N . SER A 1 183 ? 11.397 12.956 -21.056 1.00 45.31 183 SER A N 1
ATOM 1520 C CA . SER A 1 183 ? 10.008 12.525 -21.280 1.00 45.31 183 SER A CA 1
ATOM 1521 C C . SER A 1 183 ? 9.864 11.218 -22.081 1.00 45.31 183 SER A C 1
ATOM 1523 O O . SER A 1 183 ? 8.766 10.661 -22.135 1.00 45.31 183 SER A O 1
ATOM 1525 N N . THR A 1 184 ? 10.957 10.703 -22.659 1.00 40.53 184 THR A N 1
ATOM 1526 C CA . THR A 1 184 ? 10.993 9.439 -23.410 1.00 40.53 184 THR A CA 1
ATOM 1527 C C . THR A 1 184 ? 11.396 8.224 -22.568 1.00 40.53 184 THR A C 1
ATOM 1529 O O . THR A 1 184 ? 11.323 7.093 -23.049 1.00 40.53 184 THR A O 1
ATOM 1532 N N . THR A 1 185 ? 11.774 8.408 -21.296 1.00 47.62 185 THR A N 1
ATOM 1533 C CA . THR A 1 185 ? 12.178 7.276 -20.448 1.00 47.62 185 THR A CA 1
ATOM 1534 C C . THR A 1 185 ? 10.980 6.456 -19.953 1.00 47.62 185 THR A C 1
ATOM 1536 O O . THR A 1 185 ? 10.377 6.727 -18.914 1.00 47.62 185 THR A O 1
ATOM 1539 N N . GLU A 1 186 ? 10.661 5.398 -20.703 1.00 55.47 186 GLU A N 1
ATOM 1540 C CA . GLU A 1 186 ? 9.928 4.206 -20.253 1.00 55.47 186 GLU A CA 1
ATOM 1541 C C . GLU A 1 186 ? 10.734 3.482 -19.161 1.00 55.47 186 GLU A C 1
ATOM 1543 O O . GLU A 1 186 ? 11.321 2.423 -19.388 1.00 55.47 186 GLU A O 1
ATOM 1548 N N . ASP A 1 187 ? 10.836 4.099 -17.983 1.00 69.56 187 ASP A N 1
ATOM 1549 C CA . ASP A 1 187 ? 11.613 3.555 -16.876 1.00 69.56 187 ASP A CA 1
ATOM 1550 C C . ASP A 1 187 ? 11.013 2.215 -16.431 1.00 69.56 187 ASP A C 1
ATOM 1552 O O . ASP A 1 187 ? 9.827 2.111 -16.119 1.00 69.56 187 ASP A O 1
ATOM 1556 N N . LEU A 1 188 ? 11.853 1.183 -16.372 1.00 79.44 188 LEU A N 1
ATOM 1557 C CA . LEU A 1 188 ? 11.496 -0.149 -15.889 1.00 79.44 188 LEU A CA 1
ATOM 1558 C C . LEU A 1 188 ? 10.911 -0.113 -14.472 1.00 79.44 188 LEU A C 1
ATOM 1560 O O . LEU A 1 188 ? 10.092 -0.962 -14.126 1.00 79.44 188 LEU A O 1
ATOM 1564 N N . MET A 1 189 ? 11.284 0.888 -13.666 1.00 78.50 189 MET A N 1
ATOM 1565 C CA . MET A 1 189 ? 10.716 1.109 -12.333 1.00 78.50 189 MET A CA 1
ATOM 1566 C C . MET A 1 189 ? 9.217 1.433 -12.351 1.00 78.50 189 MET A C 1
ATOM 1568 O O . MET A 1 189 ? 8.581 1.443 -11.299 1.00 78.50 189 MET A O 1
ATOM 1572 N N . GLN A 1 190 ? 8.631 1.660 -13.532 1.00 76.81 190 GLN A N 1
ATOM 1573 C CA . GLN A 1 190 ? 7.192 1.826 -13.675 1.00 76.81 190 GLN A CA 1
ATOM 1574 C C . GLN A 1 190 ? 6.404 0.523 -13.501 1.00 76.81 190 GLN A C 1
ATOM 1576 O O . GLN A 1 190 ? 5.177 0.534 -13.487 1.00 76.81 190 GLN A O 1
ATOM 1581 N N . ILE A 1 191 ? 7.092 -0.607 -13.353 1.00 83.69 191 ILE A N 1
ATOM 1582 C CA . ILE A 1 191 ? 6.481 -1.919 -13.199 1.00 83.69 191 ILE A CA 1
ATOM 1583 C C . ILE A 1 191 ? 6.503 -2.344 -11.741 1.00 83.69 191 ILE A C 1
ATOM 1585 O O . ILE A 1 191 ? 7.564 -2.467 -11.132 1.00 83.69 191 ILE A O 1
ATOM 1589 N N . HIS A 1 192 ? 5.324 -2.659 -11.195 1.00 77.19 192 HIS A N 1
ATOM 1590 C CA . HIS A 1 192 ? 5.193 -3.173 -9.833 1.00 77.19 192 HIS A CA 1
ATOM 1591 C C . HIS A 1 192 ? 6.156 -4.349 -9.579 1.00 77.19 192 HIS A C 1
ATOM 1593 O O . HIS A 1 192 ? 6.078 -5.392 -10.243 1.00 77.19 192 HIS A O 1
ATOM 1599 N N . GLY A 1 193 ? 7.038 -4.198 -8.590 1.00 76.25 193 GLY A N 1
ATOM 1600 C CA . GLY A 1 193 ? 8.066 -5.176 -8.217 1.00 76.25 193 GLY A CA 1
ATOM 1601 C C . GLY A 1 193 ? 9.449 -4.934 -8.837 1.00 76.25 193 GLY A C 1
ATOM 1602 O O . GLY A 1 193 ? 10.419 -5.526 -8.371 1.00 76.25 193 GLY A O 1
ATOM 1603 N N . ILE A 1 194 ? 9.584 -4.039 -9.821 1.00 81.19 194 ILE A N 1
ATOM 1604 C CA . ILE A 1 194 ? 10.893 -3.589 -10.308 1.00 81.19 194 ILE A CA 1
ATOM 1605 C C . ILE A 1 194 ? 11.319 -2.360 -9.501 1.00 81.19 194 ILE A C 1
ATOM 1607 O O . ILE A 1 194 ? 10.994 -1.224 -9.826 1.00 81.19 194 ILE A O 1
ATOM 1611 N N . GLY A 1 195 ? 12.062 -2.598 -8.421 1.00 75.56 195 GLY A N 1
ATOM 1612 C CA . GLY A 1 195 ? 12.755 -1.535 -7.693 1.00 75.56 195 GLY A CA 1
ATOM 1613 C C . GLY A 1 195 ? 14.041 -1.073 -8.399 1.00 75.56 195 GLY A C 1
ATOM 1614 O O . GLY A 1 195 ? 14.408 -1.620 -9.444 1.00 75.56 195 GLY A O 1
ATOM 1615 N N . PRO A 1 196 ? 14.785 -0.125 -7.801 1.00 65.69 196 PRO A N 1
ATOM 1616 C CA . PRO A 1 196 ? 16.052 0.383 -8.340 1.00 65.69 196 PRO A CA 1
ATOM 1617 C C . PRO A 1 196 ? 17.064 -0.719 -8.678 1.00 65.69 196 PRO A C 1
ATOM 1619 O O . PRO A 1 196 ? 17.690 -0.676 -9.735 1.00 65.69 196 PRO A O 1
ATOM 1622 N N . GLU A 1 197 ? 17.169 -1.737 -7.819 1.00 72.06 197 GLU A N 1
ATOM 1623 C CA . GLU A 1 197 ? 18.066 -2.884 -8.007 1.00 72.06 197 GLU A CA 1
ATOM 1624 C C . GLU A 1 197 ? 17.648 -3.762 -9.193 1.00 72.06 197 GLU A C 1
ATOM 1626 O O . GLU A 1 197 ? 18.473 -4.166 -10.011 1.00 72.06 197 GLU A O 1
ATOM 1631 N N . GLY A 1 198 ? 16.345 -4.022 -9.334 1.00 80.31 198 GLY A N 1
ATOM 1632 C CA . GLY A 1 198 ? 15.816 -4.741 -10.491 1.00 80.31 198 GLY A CA 1
ATOM 1633 C C . GLY A 1 198 ? 16.096 -3.978 -11.784 1.00 80.31 198 GLY A C 1
ATOM 1634 O O . GLY A 1 198 ? 16.610 -4.551 -12.740 1.00 80.31 198 GLY A O 1
ATOM 1635 N N . ALA A 1 199 ? 15.832 -2.669 -11.788 1.00 81.94 199 ALA A N 1
ATOM 1636 C CA . ALA A 1 199 ? 16.096 -1.807 -12.935 1.00 81.94 199 ALA A CA 1
ATOM 1637 C C . ALA A 1 199 ? 17.594 -1.740 -13.280 1.00 81.94 199 ALA A C 1
ATOM 1639 O O . ALA A 1 199 ? 17.950 -1.759 -14.455 1.00 81.94 199 ALA A O 1
ATOM 1640 N N . LYS A 1 200 ? 18.485 -1.719 -12.281 1.00 79.00 200 LYS A N 1
ATOM 1641 C CA . LYS A 1 200 ? 19.940 -1.779 -12.484 1.00 79.00 200 LYS A CA 1
ATOM 1642 C C . LYS A 1 200 ? 20.368 -3.082 -13.160 1.00 79.00 200 LYS A C 1
ATOM 1644 O O . LYS A 1 200 ? 21.036 -3.018 -14.186 1.00 79.00 200 LYS A O 1
ATOM 1649 N N . LYS A 1 201 ? 19.914 -4.235 -12.657 1.00 86.00 201 LYS A N 1
ATOM 1650 C CA . LYS A 1 201 ? 20.195 -5.555 -13.254 1.00 86.00 201 LYS A CA 1
ATOM 1651 C C . LYS A 1 201 ? 19.758 -5.641 -14.715 1.00 86.00 201 LYS A C 1
ATOM 1653 O O . LYS A 1 201 ? 20.459 -6.214 -15.545 1.00 86.00 201 LYS A O 1
ATOM 1658 N N . PHE A 1 202 ? 18.613 -5.046 -15.045 1.00 88.94 202 PHE A N 1
ATOM 1659 C CA . PHE A 1 202 ? 18.166 -4.926 -16.431 1.00 88.94 202 PHE A CA 1
ATOM 1660 C C . PHE A 1 202 ? 19.097 -4.044 -17.268 1.00 88.94 202 PHE A C 1
ATOM 1662 O O . PHE A 1 202 ? 19.516 -4.475 -18.344 1.00 88.94 202 PHE A O 1
ATOM 1669 N N . ARG A 1 203 ? 19.484 -2.862 -16.765 1.00 86.44 203 ARG A N 1
ATOM 1670 C CA . ARG A 1 203 ? 20.404 -1.947 -17.466 1.00 86.44 203 ARG A CA 1
ATOM 1671 C C . ARG A 1 203 ? 21.763 -2.587 -17.742 1.00 86.44 203 ARG A C 1
ATOM 1673 O O . ARG A 1 203 ? 22.259 -2.474 -18.857 1.00 86.44 203 ARG A O 1
ATOM 1680 N N . GLU A 1 204 ? 22.325 -3.312 -16.776 1.00 85.00 204 GLU A N 1
ATOM 1681 C CA . GLU A 1 204 ? 23.576 -4.076 -16.934 1.00 85.00 204 GLU A CA 1
ATOM 1682 C C . GLU A 1 204 ? 23.459 -5.182 -17.997 1.00 85.00 204 GLU A C 1
ATOM 1684 O O . GLU A 1 204 ? 24.443 -5.556 -18.633 1.00 85.00 204 GLU A O 1
ATOM 1689 N N . CYS A 1 205 ? 22.242 -5.670 -18.251 1.00 89.25 205 CYS A N 1
ATOM 1690 C CA . CYS A 1 205 ? 21.957 -6.615 -19.328 1.00 89.25 205 CYS A CA 1
ATOM 1691 C C . CYS A 1 205 ? 21.649 -5.945 -20.681 1.00 89.25 205 CYS A C 1
ATOM 1693 O O . CYS A 1 205 ? 21.416 -6.659 -21.657 1.00 89.25 205 CYS A O 1
ATOM 1695 N N . GLY A 1 206 ? 21.673 -4.610 -20.761 1.00 86.75 206 GLY A N 1
ATOM 1696 C CA . GLY A 1 206 ? 21.336 -3.840 -21.962 1.00 86.75 206 GLY A CA 1
ATOM 1697 C C . GLY A 1 206 ? 19.841 -3.544 -22.130 1.00 86.75 206 GLY A C 1
ATOM 1698 O O . GLY A 1 206 ? 19.428 -3.141 -23.212 1.00 86.75 206 GLY A O 1
ATOM 1699 N N . ILE A 1 207 ? 19.031 -3.743 -21.085 1.00 89.56 207 ILE A N 1
ATOM 1700 C CA . ILE A 1 207 ? 17.594 -3.442 -21.074 1.00 89.56 207 ILE A CA 1
ATOM 1701 C C . ILE A 1 207 ? 17.372 -2.141 -20.303 1.00 89.56 207 ILE A C 1
ATOM 1703 O O . ILE A 1 207 ? 17.488 -2.097 -19.080 1.00 89.56 207 ILE A O 1
ATOM 1707 N N . THR A 1 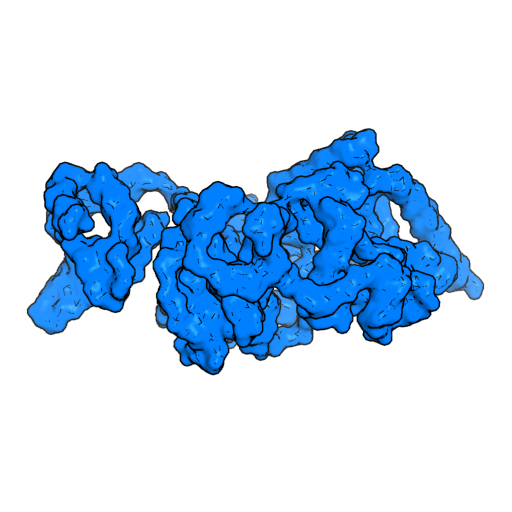208 ? 17.058 -1.067 -21.019 1.00 84.00 208 THR A N 1
ATOM 1708 C CA . THR A 1 208 ? 16.841 0.276 -20.469 1.00 84.00 208 THR A CA 1
ATOM 1709 C C . THR A 1 208 ? 15.405 0.776 -20.616 1.00 84.00 208 THR A C 1
ATOM 1711 O O . THR A 1 208 ? 15.067 1.773 -19.981 1.00 84.00 208 THR A O 1
ATOM 1714 N N . SER A 1 209 ? 14.554 0.084 -21.385 1.00 85.00 209 SER A N 1
ATOM 1715 C CA . SER A 1 209 ? 13.142 0.441 -21.577 1.00 85.00 209 SER A CA 1
ATOM 1716 C C . SER A 1 209 ? 12.178 -0.736 -21.422 1.00 85.00 209 SER A C 1
ATOM 1718 O O . SER A 1 209 ? 12.551 -1.906 -21.575 1.00 85.00 209 SER A O 1
ATOM 1720 N N . LEU A 1 210 ? 10.903 -0.422 -21.167 1.00 87.31 210 LEU A N 1
ATOM 1721 C CA . LEU A 1 210 ? 9.816 -1.405 -21.150 1.00 87.31 210 LEU A CA 1
ATOM 1722 C C . LEU A 1 210 ? 9.705 -2.137 -22.489 1.00 87.31 210 LEU A C 1
ATOM 1724 O O . LEU A 1 210 ? 9.623 -3.363 -22.508 1.00 87.31 210 LEU A O 1
ATOM 1728 N N . ASN A 1 211 ? 9.779 -1.415 -23.609 1.00 87.88 211 ASN A N 1
ATOM 1729 C CA . ASN A 1 211 ? 9.717 -2.023 -24.937 1.00 87.88 211 ASN A CA 1
ATOM 1730 C C . ASN A 1 211 ? 10.863 -3.006 -25.217 1.00 87.88 211 ASN A C 1
ATOM 1732 O O . ASN A 1 211 ? 10.643 -4.036 -25.857 1.00 87.88 211 ASN A O 1
ATOM 1736 N N . GLN A 1 212 ? 12.075 -2.743 -24.722 1.00 90.94 212 GLN A N 1
ATOM 1737 C CA . GLN A 1 212 ? 13.178 -3.702 -24.835 1.00 90.94 212 GLN A CA 1
ATOM 1738 C C . GLN A 1 212 ? 12.914 -4.972 -24.020 1.00 90.94 212 GLN A C 1
ATOM 1740 O O . GLN A 1 212 ? 13.185 -6.069 -24.504 1.00 90.94 212 GLN A O 1
ATOM 1745 N N . LEU A 1 213 ? 12.336 -4.845 -22.819 1.00 91.69 213 LEU A N 1
ATOM 1746 C CA . LEU A 1 213 ? 11.934 -5.997 -22.008 1.00 91.69 213 LEU A CA 1
ATOM 1747 C C . LEU A 1 213 ? 10.821 -6.816 -22.685 1.00 91.69 213 LEU A C 1
ATOM 1749 O O . LEU A 1 213 ? 10.891 -8.045 -22.710 1.00 91.69 213 LEU A O 1
ATOM 1753 N N . ILE A 1 214 ? 9.810 -6.145 -23.249 1.00 91.38 214 ILE A N 1
ATOM 1754 C CA . ILE A 1 214 ? 8.681 -6.771 -23.957 1.00 91.38 214 ILE A CA 1
ATOM 1755 C C . ILE A 1 214 ? 9.173 -7.580 -25.161 1.00 91.38 214 ILE A C 1
ATOM 1757 O O . ILE A 1 214 ? 8.793 -8.738 -25.329 1.00 91.38 214 ILE A O 1
ATOM 1761 N N . ASN A 1 215 ? 10.065 -6.998 -25.962 1.00 91.50 215 ASN A N 1
ATOM 1762 C CA . ASN A 1 215 ? 10.532 -7.594 -27.213 1.00 91.50 215 ASN A CA 1
ATOM 1763 C C . ASN A 1 215 ? 11.753 -8.521 -27.049 1.00 91.50 215 ASN A C 1
ATOM 1765 O O . ASN A 1 215 ? 12.270 -9.042 -28.042 1.00 91.50 215 ASN A O 1
ATOM 1769 N N . HIS A 1 216 ? 12.229 -8.755 -25.820 1.00 91.94 216 HIS A N 1
ATOM 1770 C CA . HIS A 1 216 ? 13.391 -9.608 -25.586 1.00 91.94 216 HIS A CA 1
ATOM 1771 C C . HIS A 1 216 ? 13.097 -11.073 -25.947 1.00 91.94 216 HIS A C 1
ATOM 1773 O O . HIS A 1 216 ? 12.255 -11.732 -25.329 1.00 91.94 216 HIS A O 1
ATOM 1779 N N . LYS A 1 217 ? 13.831 -11.611 -26.930 1.00 89.19 217 LYS A N 1
ATOM 1780 C CA . LYS A 1 217 ? 13.570 -12.940 -27.513 1.00 89.19 217 LYS A CA 1
ATOM 1781 C C . LYS A 1 217 ? 13.837 -14.095 -26.544 1.00 89.19 217 LYS A C 1
ATOM 1783 O O . LYS A 1 217 ? 13.085 -15.065 -26.538 1.00 89.19 217 LYS A O 1
ATOM 1788 N N . ASN A 1 218 ? 14.885 -13.998 -25.721 1.00 90.31 218 ASN A N 1
ATOM 1789 C CA . ASN A 1 218 ? 15.328 -15.094 -24.855 1.00 90.31 218 ASN A CA 1
ATOM 1790 C C . ASN A 1 218 ? 15.304 -14.706 -23.368 1.00 90.31 218 ASN A C 1
ATOM 1792 O O . ASN A 1 218 ? 16.276 -14.187 -22.826 1.00 90.31 218 ASN A O 1
ATOM 1796 N N . LEU A 1 219 ? 14.178 -14.943 -22.689 1.00 89.56 219 LEU A N 1
ATOM 1797 C CA . LEU A 1 219 ? 14.068 -14.647 -21.254 1.00 89.56 219 LEU A CA 1
ATOM 1798 C C . LEU A 1 219 ? 14.910 -15.579 -20.368 1.00 89.56 219 LEU A C 1
ATOM 1800 O O . LEU A 1 219 ? 15.203 -15.199 -19.240 1.00 89.56 219 LEU A O 1
ATOM 1804 N N . ALA A 1 220 ? 15.283 -16.775 -20.837 1.00 87.38 220 ALA A N 1
ATOM 1805 C CA . ALA A 1 220 ? 16.127 -17.691 -20.066 1.00 87.38 220 ALA A CA 1
ATOM 1806 C C . ALA A 1 220 ? 17.564 -17.162 -19.977 1.00 87.38 220 ALA A C 1
ATOM 1808 O O . ALA A 1 220 ? 18.100 -17.031 -18.884 1.00 87.38 220 ALA A O 1
ATOM 1809 N N . GLU A 1 221 ? 18.128 -16.723 -21.103 1.00 92.56 221 GLU A N 1
ATOM 1810 C CA . GLU A 1 221 ? 19.438 -16.058 -21.123 1.00 92.56 221 GLU A CA 1
ATOM 1811 C C . GLU A 1 221 ? 19.435 -14.778 -20.274 1.00 92.56 221 GLU A C 1
ATOM 1813 O O . GLU A 1 221 ? 20.356 -14.527 -19.493 1.00 92.56 221 GLU A O 1
ATOM 1818 N N . LEU A 1 222 ? 18.370 -13.975 -20.378 1.00 91.31 222 LEU A N 1
ATOM 1819 C CA . LEU A 1 222 ? 18.229 -12.780 -19.551 1.00 91.31 222 LEU A CA 1
ATOM 1820 C C . LEU A 1 222 ? 18.147 -13.134 -18.060 1.00 91.31 222 LEU A C 1
ATOM 1822 O O . LEU A 1 222 ? 18.684 -12.389 -17.243 1.00 91.31 222 LEU A O 1
ATOM 1826 N N . ALA A 1 223 ? 17.522 -14.258 -17.689 1.00 90.88 223 ALA A N 1
ATOM 1827 C CA . ALA A 1 223 ? 17.481 -14.736 -16.305 1.00 90.88 223 ALA A CA 1
ATOM 1828 C C . ALA A 1 223 ? 18.890 -15.046 -15.787 1.00 90.88 223 ALA A C 1
ATOM 1830 O O . ALA A 1 223 ? 19.270 -14.588 -14.707 1.00 90.88 223 ALA A O 1
ATOM 1831 N N . ASP A 1 224 ? 19.689 -15.747 -16.591 1.00 88.81 224 ASP A N 1
ATOM 1832 C CA . ASP A 1 224 ? 21.051 -16.142 -16.232 1.00 88.81 224 ASP A CA 1
ATOM 1833 C C . ASP A 1 224 ? 21.983 -14.939 -16.061 1.00 88.81 224 ASP A C 1
ATOM 1835 O O . ASP A 1 224 ? 22.788 -14.907 -15.120 1.00 88.81 224 ASP A O 1
ATOM 1839 N N . ARG A 1 225 ? 21.853 -13.936 -16.939 1.00 92.38 225 ARG A N 1
ATOM 1840 C CA . ARG A 1 225 ? 22.658 -12.705 -16.915 1.00 92.38 225 ARG A CA 1
ATOM 1841 C C . ARG A 1 225 ? 22.232 -11.750 -15.802 1.00 92.38 225 ARG A C 1
ATOM 1843 O O . ARG A 1 225 ? 23.076 -11.294 -15.040 1.00 92.38 225 ARG A O 1
ATOM 1850 N N . SER A 1 226 ? 20.930 -11.492 -15.669 1.00 89.44 226 SER A N 1
ATOM 1851 C CA . SER A 1 226 ? 20.392 -10.539 -14.682 1.00 89.44 226 SER A CA 1
ATOM 1852 C C . SER A 1 226 ? 20.316 -11.102 -13.261 1.00 89.44 226 SER A C 1
ATOM 1854 O O . SER A 1 226 ? 20.110 -10.347 -12.310 1.00 89.44 226 SER A O 1
ATOM 1856 N N . LYS A 1 227 ? 20.419 -12.431 -13.101 1.00 88.50 227 LYS A N 1
ATOM 1857 C CA . LYS A 1 227 ? 20.127 -13.154 -11.849 1.00 88.50 227 LYS A CA 1
ATOM 1858 C C . LYS A 1 227 ? 18.700 -12.924 -11.334 1.00 88.50 227 LYS A C 1
ATOM 1860 O O . LYS A 1 227 ? 18.419 -13.123 -10.152 1.00 88.50 227 LYS A O 1
ATOM 1865 N N . ILE A 1 228 ? 17.786 -12.503 -12.207 1.00 84.25 228 ILE A N 1
ATOM 1866 C CA . ILE A 1 228 ? 16.350 -12.453 -11.935 1.00 84.25 228 ILE A CA 1
ATOM 1867 C C . ILE A 1 228 ? 15.761 -13.794 -12.367 1.00 84.25 228 ILE A C 1
ATOM 1869 O O . ILE A 1 228 ? 16.038 -14.272 -13.461 1.00 84.25 228 ILE A O 1
ATOM 1873 N N . SER A 1 229 ? 14.928 -14.409 -11.527 1.00 83.69 229 SER A N 1
ATOM 1874 C CA . SER A 1 229 ? 14.316 -15.692 -11.877 1.00 83.69 229 SER A CA 1
ATOM 1875 C C . SER A 1 229 ? 13.499 -15.590 -13.171 1.00 83.69 229 SER A C 1
ATOM 1877 O O . SER A 1 229 ? 12.807 -14.597 -13.413 1.00 83.69 229 SER A O 1
ATOM 1879 N N . LEU A 1 230 ? 13.515 -16.652 -13.982 1.00 81.06 230 LEU A N 1
ATOM 1880 C CA . LEU A 1 230 ? 12.726 -16.724 -15.217 1.00 81.06 230 LEU A CA 1
ATOM 1881 C C . LEU A 1 230 ? 11.229 -16.462 -14.963 1.00 81.06 230 LEU A C 1
ATOM 1883 O O . LEU A 1 230 ? 10.556 -15.830 -15.775 1.00 81.06 230 LEU A O 1
ATOM 1887 N N . SER A 1 231 ? 10.720 -16.908 -13.810 1.00 74.25 231 SER A N 1
ATOM 1888 C CA . SER A 1 231 ? 9.369 -16.605 -13.323 1.00 74.25 231 SER A CA 1
ATOM 1889 C C . SER A 1 231 ? 9.125 -15.097 -13.210 1.00 74.25 231 SER A C 1
ATOM 1891 O O . SER A 1 231 ? 8.177 -14.571 -13.795 1.00 74.25 231 SER A O 1
ATOM 1893 N N . ASN A 1 232 ? 10.007 -14.378 -12.514 1.00 79.88 232 ASN A N 1
ATOM 1894 C CA . ASN A 1 232 ? 9.861 -12.940 -12.318 1.00 79.88 232 ASN A CA 1
ATOM 1895 C C . ASN A 1 232 ? 10.060 -12.161 -13.617 1.00 79.88 232 ASN A C 1
ATOM 1897 O O . ASN A 1 232 ? 9.300 -11.233 -13.866 1.00 79.88 232 ASN A O 1
ATOM 1901 N N . LEU A 1 233 ? 10.984 -12.571 -14.491 1.00 86.75 233 LEU A N 1
ATOM 1902 C CA . LEU A 1 233 ? 11.140 -11.952 -15.811 1.00 86.75 233 LEU A CA 1
ATOM 1903 C C . LEU A 1 233 ? 9.886 -12.084 -16.671 1.00 86.75 233 LEU A C 1
ATOM 1905 O O . LEU A 1 233 ? 9.429 -11.100 -17.248 1.00 86.75 233 LEU A O 1
ATOM 1909 N N . LYS A 1 234 ? 9.289 -13.279 -16.713 1.00 83.75 234 LYS A N 1
ATOM 1910 C CA . LYS A 1 234 ? 8.011 -13.495 -17.394 1.00 83.75 234 LYS A CA 1
ATOM 1911 C C . LYS A 1 234 ? 6.926 -12.575 -16.807 1.00 83.75 234 LYS A C 1
ATOM 1913 O O . LYS A 1 234 ? 6.227 -11.920 -17.576 1.00 83.75 234 LYS A O 1
ATOM 1918 N N . LYS A 1 235 ? 6.816 -12.447 -15.475 1.00 81.19 235 LYS A N 1
ATOM 1919 C CA . LYS A 1 235 ? 5.858 -11.522 -14.824 1.00 81.19 235 LYS A CA 1
ATOM 1920 C C . LYS A 1 235 ? 6.120 -10.063 -15.175 1.00 81.19 235 LYS A C 1
ATOM 1922 O O . LYS A 1 235 ? 5.181 -9.350 -15.509 1.00 81.19 235 LYS A O 1
ATOM 1927 N N . TYR A 1 236 ? 7.370 -9.616 -15.100 1.00 88.94 236 TYR A N 1
ATOM 1928 C CA . TYR A 1 236 ? 7.753 -8.247 -15.434 1.00 88.94 236 TYR A CA 1
ATOM 1929 C C . TYR A 1 236 ? 7.452 -7.919 -16.890 1.00 88.94 236 TYR A C 1
ATOM 1931 O O . TYR A 1 236 ? 6.926 -6.845 -17.152 1.00 88.94 236 TYR A O 1
ATOM 1939 N N . ARG A 1 237 ? 7.670 -8.864 -17.812 1.00 89.56 237 ARG A N 1
ATOM 1940 C CA . ARG A 1 237 ? 7.279 -8.704 -19.213 1.00 89.56 237 ARG A CA 1
ATOM 1941 C C . ARG A 1 237 ? 5.770 -8.510 -19.368 1.00 89.56 237 ARG A C 1
ATOM 1943 O O . ARG A 1 237 ? 5.354 -7.561 -20.016 1.00 89.56 237 ARG A O 1
ATOM 1950 N N . PHE A 1 238 ? 4.947 -9.342 -18.726 1.00 86.50 238 PHE A N 1
ATOM 1951 C CA . PHE A 1 238 ? 3.487 -9.180 -18.789 1.00 86.50 238 PHE A CA 1
ATOM 1952 C C . PHE A 1 238 ? 2.995 -7.887 -18.135 1.00 86.50 238 PHE A C 1
ATOM 1954 O O . PHE A 1 238 ? 2.073 -7.261 -18.649 1.00 86.50 238 PHE A O 1
ATOM 1961 N N . LYS A 1 239 ? 3.597 -7.471 -17.016 1.00 88.69 239 LYS A N 1
ATOM 1962 C CA . LYS A 1 239 ? 3.287 -6.178 -16.397 1.00 88.69 239 LYS A CA 1
ATOM 1963 C C . LYS A 1 239 ? 3.699 -5.016 -17.304 1.00 88.69 239 LYS A C 1
ATOM 1965 O O . LYS A 1 239 ? 2.934 -4.072 -17.431 1.00 88.69 239 LYS A O 1
ATOM 1970 N N . ALA A 1 240 ? 4.849 -5.108 -17.975 1.00 89.88 240 ALA A N 1
ATOM 1971 C CA . ALA A 1 240 ? 5.279 -4.129 -18.970 1.00 89.88 240 ALA A CA 1
ATOM 1972 C C . ALA A 1 240 ? 4.311 -4.058 -20.153 1.00 89.88 240 ALA A C 1
ATOM 1974 O O . ALA A 1 240 ? 3.889 -2.970 -20.520 1.00 89.88 240 ALA A O 1
ATOM 1975 N N . GLU A 1 241 ? 3.879 -5.200 -20.690 1.00 88.62 241 GLU A N 1
ATOM 1976 C CA . GLU A 1 241 ? 2.844 -5.249 -21.727 1.00 88.62 241 GLU A CA 1
ATOM 1977 C C . GLU A 1 241 ? 1.516 -4.640 -21.252 1.00 88.62 241 GLU A C 1
ATOM 1979 O O . GLU A 1 241 ? 0.838 -3.972 -22.024 1.00 88.62 241 GLU A O 1
ATOM 1984 N N . SER A 1 242 ? 1.103 -4.911 -20.010 1.00 88.44 242 SER A N 1
ATOM 1985 C CA . SER A 1 242 ? -0.134 -4.373 -19.427 1.00 88.44 242 SER A CA 1
ATOM 1986 C C . SER A 1 242 ? -0.047 -2.856 -19.287 1.00 88.44 242 SER A C 1
ATOM 1988 O O . SER A 1 242 ? -0.954 -2.151 -19.718 1.00 88.44 242 SER A O 1
ATOM 1990 N N . PHE A 1 243 ? 1.083 -2.362 -18.778 1.00 87.31 243 PHE A N 1
ATOM 1991 C CA . PHE A 1 243 ? 1.371 -0.943 -18.621 1.00 87.31 243 PHE A CA 1
ATOM 1992 C C . PHE A 1 243 ? 1.397 -0.209 -19.970 1.00 87.31 243 PHE A C 1
ATOM 1994 O O . PHE A 1 243 ? 0.679 0.770 -20.150 1.00 87.31 243 PHE A O 1
ATOM 2001 N N . VAL A 1 244 ? 2.182 -0.701 -20.937 1.00 85.31 244 VAL A N 1
ATOM 2002 C CA . VAL A 1 244 ? 2.361 -0.063 -22.256 1.00 85.31 244 VAL A CA 1
ATOM 2003 C C . VAL A 1 244 ? 1.051 -0.016 -23.038 1.00 85.31 244 VAL A C 1
ATOM 2005 O O . VAL A 1 244 ? 0.742 1.005 -23.649 1.00 85.31 244 VAL A O 1
ATOM 2008 N N . ASN A 1 245 ? 0.257 -1.089 -22.986 1.00 85.31 245 ASN A N 1
ATOM 2009 C CA . ASN A 1 245 ? -1.021 -1.146 -23.695 1.00 85.31 245 ASN A CA 1
ATOM 2010 C C . ASN A 1 245 ? -2.174 -0.503 -22.913 1.00 85.31 245 ASN A C 1
ATOM 2012 O O . ASN A 1 245 ? -3.250 -0.326 -23.477 1.00 85.31 245 ASN A O 1
ATOM 2016 N N . ASN A 1 246 ? -1.969 -0.164 -21.636 1.00 84.56 246 ASN A N 1
ATOM 2017 C CA . ASN A 1 246 ? -3.013 0.283 -20.715 1.00 84.56 246 ASN A CA 1
ATOM 2018 C C . ASN A 1 246 ? -4.194 -0.710 -20.618 1.00 84.56 246 ASN A C 1
ATOM 2020 O O . ASN A 1 246 ? -5.365 -0.343 -20.718 1.00 84.56 246 ASN A O 1
ATOM 2024 N N . GLU A 1 247 ? -3.872 -1.994 -20.449 1.00 86.94 247 GLU A N 1
ATOM 2025 C CA . GLU A 1 247 ? -4.828 -3.109 -20.452 1.00 86.94 247 GLU A CA 1
ATOM 2026 C C . GLU A 1 247 ? -4.710 -3.949 -19.185 1.00 86.94 247 GLU A C 1
ATOM 2028 O O . GLU A 1 247 ? -3.617 -4.135 -18.652 1.00 86.94 247 GLU A O 1
ATOM 2033 N N . ILE A 1 248 ? -5.819 -4.528 -18.727 1.00 88.44 248 ILE A N 1
ATOM 2034 C CA . ILE A 1 248 ? -5.827 -5.460 -17.596 1.00 88.44 248 ILE A CA 1
ATOM 2035 C C . ILE A 1 248 ? -5.742 -6.877 -18.154 1.00 88.44 248 ILE A C 1
ATOM 2037 O O . ILE A 1 248 ? -6.516 -7.256 -19.030 1.00 88.44 248 ILE A O 1
ATOM 2041 N N . TYR A 1 249 ? -4.829 -7.697 -17.641 1.00 86.69 249 TYR A N 1
ATOM 2042 C CA . TYR A 1 249 ? -4.705 -9.092 -18.056 1.00 86.69 249 TYR A CA 1
ATOM 2043 C C . TYR A 1 249 ? -5.222 -10.031 -16.980 1.00 86.69 249 TYR A C 1
ATOM 2045 O O . TYR A 1 249 ? -4.670 -10.086 -15.885 1.00 86.69 249 TYR A O 1
ATOM 2053 N N . GLN A 1 250 ? -6.236 -10.827 -17.311 1.00 82.50 250 GLN A N 1
ATOM 2054 C CA . GLN A 1 250 ? -6.628 -11.970 -16.497 1.00 82.50 250 GLN A CA 1
ATOM 2055 C C . GLN A 1 250 ? -5.678 -13.134 -16.787 1.00 82.50 250 GLN A C 1
ATOM 2057 O O . GLN A 1 250 ? -5.741 -13.750 -17.855 1.00 82.50 250 GLN A O 1
ATOM 2062 N N . ILE A 1 251 ? -4.797 -13.422 -15.832 1.00 72.06 251 ILE A N 1
ATOM 2063 C CA . ILE A 1 251 ? -3.773 -14.470 -15.927 1.00 72.06 251 ILE A CA 1
ATOM 2064 C C . ILE A 1 251 ? -4.191 -15.771 -15.237 1.00 72.06 251 ILE A C 1
ATOM 2066 O O . ILE A 1 251 ? -3.665 -16.835 -15.570 1.00 72.06 251 ILE A O 1
ATOM 2070 N N . ALA A 1 252 ? -5.163 -15.699 -14.323 1.00 66.12 252 ALA A N 1
ATOM 2071 C CA . ALA A 1 252 ? -5.771 -16.841 -13.650 1.00 66.12 252 ALA A CA 1
ATOM 2072 C C . ALA A 1 252 ? -7.289 -16.642 -13.506 1.00 66.12 252 ALA A C 1
ATOM 2074 O O . ALA A 1 252 ? -7.767 -15.505 -13.522 1.00 66.12 252 ALA A O 1
ATOM 2075 N N . PRO A 1 253 ? -8.077 -17.721 -13.343 1.00 64.56 253 PRO A N 1
ATOM 2076 C CA . PRO A 1 253 ? -9.500 -17.568 -13.082 1.00 64.56 253 PRO A CA 1
ATOM 2077 C C . PRO A 1 253 ? -9.730 -16.893 -11.729 1.00 64.56 253 PRO A C 1
ATOM 2079 O O . PRO A 1 253 ? -9.162 -17.311 -10.720 1.00 64.56 253 PRO A O 1
ATOM 2082 N N . PHE A 1 254 ? -10.608 -15.897 -11.724 1.00 71.94 254 PHE A N 1
ATOM 2083 C CA . PHE A 1 254 ? -11.086 -15.242 -10.516 1.00 71.94 254 PHE A CA 1
ATOM 2084 C C . PHE A 1 254 ? -12.263 -16.053 -9.973 1.00 71.94 254 PHE A C 1
ATOM 2086 O O . PHE A 1 254 ? -13.397 -15.890 -10.419 1.00 71.94 254 PHE A O 1
ATOM 2093 N N . ILE A 1 255 ? -11.966 -17.011 -9.093 1.00 68.31 255 ILE A N 1
ATOM 2094 C CA . ILE A 1 255 ? -13.000 -17.763 -8.378 1.00 68.31 255 ILE A CA 1
ATOM 2095 C C . ILE A 1 255 ? -13.313 -16.988 -7.111 1.00 68.31 255 ILE A C 1
ATOM 2097 O O . ILE A 1 255 ? -12.441 -16.818 -6.262 1.00 68.31 255 ILE A O 1
ATOM 2101 N N . PHE A 1 256 ? -14.554 -16.546 -7.004 1.00 70.75 256 PHE A N 1
ATOM 2102 C CA . PHE A 1 256 ? -15.068 -15.842 -5.848 1.00 70.75 256 PHE A CA 1
ATOM 2103 C C . PHE A 1 256 ? -16.406 -16.479 -5.470 1.00 70.75 256 PHE A C 1
ATOM 2105 O O . PHE A 1 256 ? -17.188 -16.744 -6.389 1.00 70.75 256 PHE A O 1
ATOM 2112 N N . PRO A 1 257 ? -16.651 -16.773 -4.183 1.00 69.19 257 PRO A N 1
ATOM 2113 C CA . PRO A 1 257 ? -17.879 -17.430 -3.757 1.00 69.19 257 PRO A CA 1
ATOM 2114 C C . PRO A 1 257 ? -19.131 -16.647 -4.162 1.00 69.19 257 PRO A C 1
ATOM 2116 O O . PRO A 1 257 ? -19.109 -15.416 -4.241 1.00 69.19 257 PRO A O 1
ATOM 2119 N N . ASP A 1 258 ? -20.220 -17.375 -4.402 1.00 62.12 258 ASP A N 1
ATOM 2120 C CA . ASP A 1 258 ? -21.555 -16.805 -4.625 1.00 62.12 258 ASP A CA 1
ATOM 2121 C C . ASP A 1 258 ? -22.440 -16.923 -3.365 1.00 62.12 258 ASP A C 1
ATOM 2123 O O . ASP A 1 258 ? -23.628 -16.605 -3.407 1.00 62.12 258 ASP A O 1
ATOM 2127 N N . GLU A 1 259 ? -21.886 -17.389 -2.235 1.00 74.62 259 GLU A N 1
ATOM 2128 C CA . GLU A 1 259 ? -22.609 -17.426 -0.961 1.00 74.62 259 GLU A CA 1
ATOM 2129 C C . GLU A 1 259 ? -22.739 -16.032 -0.327 1.00 74.62 259 GLU A C 1
ATOM 2131 O O . GLU A 1 259 ? -22.200 -15.037 -0.811 1.00 74.62 259 GLU A O 1
ATOM 2136 N N . ARG A 1 260 ? -23.464 -15.966 0.794 1.00 85.00 260 ARG A N 1
ATOM 2137 C CA . ARG A 1 260 ? -23.656 -14.734 1.559 1.00 85.00 260 ARG A CA 1
ATOM 2138 C C . ARG A 1 260 ? -22.310 -14.159 2.009 1.00 85.00 260 ARG A C 1
ATOM 2140 O O . ARG A 1 260 ? -21.449 -14.897 2.492 1.00 85.00 260 ARG A O 1
ATOM 2147 N N . ILE A 1 261 ? -22.157 -12.845 1.872 1.00 92.06 261 ILE A N 1
ATOM 2148 C CA . ILE A 1 261 ? -20.918 -12.118 2.156 1.00 92.06 261 ILE A CA 1
ATOM 2149 C C . ILE A 1 261 ? -21.197 -10.950 3.099 1.00 92.06 261 ILE A C 1
ATOM 2151 O O . ILE A 1 261 ? -22.223 -10.282 2.977 1.00 92.06 261 ILE A O 1
ATOM 2155 N N . ILE A 1 262 ? -20.250 -10.694 3.998 1.00 96.94 262 ILE A N 1
ATOM 2156 C CA . ILE A 1 262 ? -20.099 -9.417 4.692 1.00 96.94 262 ILE A CA 1
ATOM 2157 C C . ILE A 1 262 ? -18.810 -8.777 4.189 1.00 96.94 262 ILE A C 1
ATOM 2159 O O . ILE A 1 262 ? -17.726 -9.353 4.335 1.00 96.94 262 ILE A O 1
ATOM 2163 N N . TYR A 1 263 ? -18.933 -7.590 3.602 1.00 98.25 263 TYR A N 1
ATOM 2164 C CA . TYR A 1 263 ? -17.781 -6.751 3.288 1.00 98.25 263 TYR A CA 1
ATOM 2165 C C . TYR A 1 263 ? -17.451 -5.910 4.506 1.00 98.25 263 TYR A C 1
ATOM 2167 O O . TYR A 1 263 ? -18.359 -5.391 5.157 1.00 98.25 263 TYR A O 1
ATOM 2175 N N . PHE A 1 264 ? -16.172 -5.777 4.822 1.00 98.38 264 PHE A N 1
ATOM 2176 C CA . PHE A 1 264 ? -15.757 -4.970 5.952 1.00 98.38 264 PHE A CA 1
ATOM 2177 C C . PHE A 1 264 ? -14.390 -4.341 5.736 1.00 98.38 264 PHE A C 1
ATOM 2179 O O . PHE A 1 264 ? -13.554 -4.857 4.991 1.00 98.38 264 PHE A O 1
ATOM 2186 N N . ASP A 1 265 ? -14.192 -3.241 6.445 1.00 98.31 265 ASP A N 1
ATOM 2187 C CA . ASP A 1 265 ? -12.940 -2.509 6.546 1.00 98.31 265 ASP A CA 1
ATOM 2188 C C . ASP A 1 265 ? -12.816 -1.950 7.970 1.00 98.31 265 ASP A C 1
ATOM 2190 O O . ASP A 1 265 ? -13.830 -1.756 8.658 1.00 98.31 265 ASP A O 1
ATOM 2194 N N . ILE A 1 266 ? -11.585 -1.760 8.444 1.00 97.38 266 ILE A N 1
ATOM 2195 C CA . ILE A 1 266 ? -11.322 -1.216 9.775 1.00 97.38 266 ILE A CA 1
ATOM 2196 C C . ILE A 1 266 ? -10.378 -0.028 9.689 1.00 97.38 266 ILE A C 1
ATOM 2198 O O . ILE A 1 266 ? -9.400 -0.046 8.948 1.00 97.38 266 ILE A O 1
ATOM 2202 N N . GLU A 1 267 ? -10.589 0.941 10.572 1.00 94.75 267 GLU A N 1
ATOM 2203 C CA . GLU A 1 267 ? -9.621 2.005 10.789 1.00 94.75 267 GLU A CA 1
ATOM 2204 C C . GLU A 1 267 ? -8.989 1.885 12.165 1.00 94.75 267 GLU A C 1
ATOM 2206 O O . GLU A 1 267 ? -9.656 1.635 13.177 1.00 94.75 267 GLU A O 1
ATOM 2211 N N . THR A 1 268 ? -7.676 2.089 12.206 1.00 85.69 268 THR A N 1
ATOM 2212 C CA . THR A 1 268 ? -6.895 1.986 13.434 1.00 85.69 268 THR A CA 1
ATOM 2213 C C . THR A 1 268 ? -6.178 3.279 13.745 1.00 85.69 268 THR A C 1
ATOM 2215 O O . THR A 1 268 ? -5.953 4.122 12.874 1.00 85.69 268 THR A O 1
ATOM 2218 N N . ASP A 1 269 ? -5.780 3.452 15.002 1.00 69.81 269 ASP A N 1
ATOM 2219 C CA . ASP A 1 269 ? -4.838 4.508 15.328 1.00 69.81 269 ASP A CA 1
ATOM 2220 C C . ASP A 1 269 ? -3.514 4.296 14.572 1.00 69.81 269 ASP A C 1
ATOM 2222 O O . ASP A 1 269 ? -3.244 3.252 13.965 1.00 69.81 269 ASP A O 1
ATOM 2226 N N . ILE A 1 270 ? -2.654 5.308 14.640 1.00 56.06 270 ILE A N 1
ATOM 2227 C CA . ILE A 1 270 ? -1.322 5.298 14.034 1.00 56.06 270 ILE A CA 1
ATOM 2228 C C . ILE A 1 270 ? -0.524 4.042 14.432 1.00 56.06 270 ILE A C 1
ATOM 2230 O O . ILE A 1 270 ? 0.359 3.584 13.699 1.00 56.06 270 ILE A O 1
ATOM 2234 N N . ASN A 1 271 ? -0.822 3.506 15.618 1.00 53.06 271 ASN A N 1
ATOM 2235 C CA . ASN A 1 271 ? -0.130 2.384 16.190 1.00 53.06 271 ASN A CA 1
ATOM 2236 C C . ASN A 1 271 ? -0.749 1.017 15.864 1.00 53.06 271 ASN A C 1
ATOM 2238 O O . ASN A 1 271 ? -0.196 -0.001 16.301 1.00 53.06 271 ASN A O 1
ATOM 2242 N N . SER A 1 272 ? -1.830 0.960 15.086 1.00 63.44 272 SER A N 1
ATOM 2243 C CA . SER A 1 272 ? -2.661 -0.244 14.959 1.00 63.44 272 SER A CA 1
ATOM 2244 C C . SER A 1 272 ? -3.032 -0.836 16.331 1.00 63.44 272 SER A C 1
ATOM 2246 O O . SER A 1 272 ? -3.219 -2.043 16.468 1.00 63.44 272 SER A O 1
ATOM 2248 N N . GLY A 1 273 ? -3.036 0.005 17.370 1.00 68.50 273 GLY A N 1
ATOM 2249 C CA . GLY A 1 273 ? -3.257 -0.373 18.756 1.00 68.50 273 GLY A CA 1
ATOM 2250 C C . GLY A 1 273 ? -4.745 -0.473 19.030 1.00 68.50 273 GLY A C 1
ATOM 2251 O O . GLY A 1 273 ? -5.219 -1.535 19.430 1.00 68.50 273 GLY A O 1
ATOM 2252 N N . LYS A 1 274 ? -5.463 0.619 18.761 1.00 84.50 274 LYS A N 1
ATOM 2253 C CA . LYS A 1 274 ? -6.919 0.715 18.871 1.00 84.50 274 LYS A CA 1
ATOM 2254 C C . LYS A 1 274 ? -7.575 0.748 17.491 1.00 84.50 274 LYS A C 1
ATOM 2256 O O . LYS A 1 274 ? -7.192 1.563 16.649 1.00 84.50 274 LYS A O 1
ATOM 2261 N N . ILE A 1 275 ? -8.575 -0.097 17.285 1.00 95.31 275 ILE A N 1
ATOM 2262 C CA . ILE A 1 275 ? -9.559 -0.009 16.208 1.00 95.31 275 ILE A CA 1
ATOM 2263 C C . ILE A 1 275 ? -10.584 1.047 16.618 1.00 95.31 275 ILE A C 1
ATOM 2265 O O . ILE A 1 275 ? -11.215 0.934 17.667 1.00 95.31 275 ILE A O 1
ATOM 2269 N N . TRP A 1 276 ? -10.737 2.089 15.811 1.00 95.19 276 TRP A N 1
ATOM 2270 C CA . TRP A 1 276 ? -11.681 3.171 16.093 1.00 95.19 276 TRP A CA 1
ATOM 2271 C C . TRP A 1 276 ? -12.851 3.228 15.115 1.00 95.19 276 TRP A C 1
ATOM 2273 O O . TRP A 1 276 ? -13.840 3.894 15.412 1.00 95.19 276 TRP A O 1
ATOM 2283 N N . LEU A 1 277 ? -12.786 2.501 13.997 1.00 97.94 277 LEU A N 1
ATOM 2284 C CA . LEU A 1 277 ? -13.908 2.314 13.081 1.00 97.94 277 LEU A CA 1
ATOM 2285 C C . LEU A 1 277 ? -13.960 0.864 12.601 1.00 97.94 277 LEU A C 1
ATOM 2287 O O . LEU A 1 277 ? -12.931 0.290 12.252 1.00 97.94 277 LEU A O 1
ATOM 2291 N N . ILE A 1 278 ? -15.162 0.296 12.549 1.00 98.50 278 ILE A N 1
ATOM 2292 C CA . ILE A 1 278 ? -15.458 -0.946 11.828 1.00 98.50 278 ILE A CA 1
ATOM 2293 C C . ILE A 1 278 ? -16.608 -0.634 10.873 1.00 98.50 278 ILE A C 1
ATOM 2295 O O . ILE A 1 278 ? -17.732 -0.398 11.321 1.00 98.50 278 ILE A O 1
ATOM 2299 N N . GLY A 1 279 ? -16.325 -0.608 9.574 1.00 98.56 279 GLY A N 1
ATOM 2300 C CA . GLY A 1 279 ? -17.325 -0.482 8.519 1.00 98.56 279 GLY A CA 1
ATOM 2301 C C . GLY A 1 279 ? -17.788 -1.858 8.051 1.00 98.56 279 GLY A C 1
ATOM 2302 O O . GLY A 1 279 ? -16.979 -2.772 7.914 1.00 98.56 279 GLY A O 1
ATOM 2303 N N . LEU A 1 280 ? -19.086 -2.015 7.798 1.00 98.31 280 LEU A N 1
ATOM 2304 C CA . LEU A 1 280 ? -19.708 -3.273 7.388 1.00 98.31 280 LEU A CA 1
ATOM 2305 C C . LEU A 1 280 ? -20.735 -3.019 6.291 1.00 98.31 280 LEU A C 1
ATOM 2307 O O . LEU A 1 280 ? -21.585 -2.143 6.431 1.00 98.31 280 LEU A O 1
ATOM 2311 N N . GLU A 1 281 ? -20.732 -3.843 5.253 1.00 97.75 281 GLU A N 1
ATOM 2312 C CA . GLU A 1 281 ? -21.829 -3.928 4.295 1.00 97.75 281 GLU A CA 1
ATOM 2313 C C . GLU A 1 281 ? -22.383 -5.351 4.259 1.00 97.75 281 GLU A C 1
ATOM 2315 O O . GLU A 1 281 ? -21.657 -6.319 4.016 1.00 97.75 281 GLU A O 1
ATOM 2320 N N . ILE A 1 282 ? -23.692 -5.459 4.495 1.00 95.69 282 ILE A N 1
ATOM 2321 C CA . ILE A 1 282 ? -24.440 -6.716 4.508 1.00 95.69 282 ILE A CA 1
ATOM 2322 C C . ILE A 1 282 ? -25.677 -6.527 3.640 1.00 95.69 282 ILE A C 1
ATOM 2324 O O . ILE A 1 282 ? -26.466 -5.612 3.879 1.00 95.69 282 ILE A O 1
ATOM 2328 N N . ASP A 1 283 ? -25.847 -7.383 2.632 1.00 91.56 283 ASP A N 1
ATOM 2329 C CA . ASP A 1 283 ? -27.007 -7.372 1.732 1.00 91.56 283 ASP A CA 1
ATOM 2330 C C . ASP A 1 283 ? -27.279 -5.971 1.116 1.00 91.56 283 ASP A C 1
ATOM 2332 O O . ASP A 1 283 ? -28.421 -5.525 1.003 1.00 91.56 283 ASP A O 1
ATOM 2336 N N . GLY A 1 284 ? -26.209 -5.246 0.751 1.00 92.19 284 GLY A N 1
ATOM 2337 C CA . GLY A 1 284 ? -26.262 -3.901 0.158 1.00 92.19 284 GLY A CA 1
ATOM 2338 C C . GLY A 1 284 ? -26.497 -2.756 1.152 1.00 92.19 284 GLY A C 1
ATOM 2339 O O . GLY A 1 284 ? -26.583 -1.593 0.751 1.00 92.19 284 GLY A O 1
ATOM 2340 N N . LYS A 1 285 ? -26.609 -3.052 2.453 1.00 95.94 285 LYS A N 1
ATOM 2341 C CA . LYS A 1 285 ? -26.783 -2.052 3.507 1.00 95.94 285 LYS A CA 1
ATOM 2342 C C . LYS A 1 285 ? -25.476 -1.834 4.259 1.00 95.94 285 LYS A C 1
ATOM 2344 O O . LYS A 1 285 ? -24.955 -2.754 4.883 1.00 95.94 285 LYS A O 1
ATOM 2349 N N . TYR A 1 286 ? -25.007 -0.589 4.250 1.00 97.81 286 TYR A N 1
ATOM 2350 C CA . TYR A 1 286 ? -23.846 -0.169 5.025 1.00 97.81 286 TYR A CA 1
ATOM 2351 C C . TYR A 1 286 ? -24.224 0.197 6.465 1.00 97.81 286 TYR A C 1
ATOM 2353 O O . TYR A 1 286 ? -25.239 0.855 6.714 1.00 97.81 286 TYR A O 1
ATOM 2361 N N . THR A 1 287 ? -23.381 -0.211 7.405 1.00 97.50 287 THR A N 1
ATOM 2362 C CA . THR A 1 287 ? -23.402 0.173 8.817 1.00 97.50 287 THR A CA 1
ATOM 2363 C C . THR A 1 287 ? -21.971 0.341 9.302 1.00 97.50 287 THR A C 1
ATOM 2365 O O . THR A 1 287 ? -21.074 -0.330 8.805 1.00 97.50 287 THR A O 1
ATOM 2368 N N . GLN A 1 288 ? -21.754 1.190 10.298 1.00 97.56 288 GLN A N 1
ATOM 2369 C CA . GLN A 1 288 ? -20.435 1.376 10.888 1.00 97.56 288 GLN A CA 1
ATOM 2370 C C . GLN A 1 288 ? -20.533 1.509 12.401 1.00 97.56 288 GLN A C 1
ATOM 2372 O O . GLN A 1 288 ? -21.524 2.022 12.931 1.00 97.56 288 GLN A O 1
ATOM 2377 N N . PHE A 1 289 ? -19.485 1.076 13.084 1.00 97.75 289 PHE A N 1
ATOM 2378 C CA . PHE A 1 289 ? -19.310 1.245 14.517 1.00 97.75 289 PHE A CA 1
ATOM 2379 C C . PHE A 1 289 ? -18.060 2.076 14.773 1.00 97.75 289 PHE A C 1
ATOM 2381 O O . PHE A 1 289 ? -17.051 1.882 14.102 1.00 97.75 289 PHE A O 1
ATOM 2388 N N . TYR A 1 290 ? -18.137 2.993 15.732 1.00 95.94 290 TYR A N 1
ATOM 2389 C CA . TYR A 1 290 ? -17.101 3.986 15.990 1.00 95.94 290 TYR A CA 1
ATOM 2390 C C . TYR A 1 290 ? -16.746 4.055 17.478 1.00 95.94 290 TYR A C 1
ATOM 2392 O O . TYR A 1 290 ? -17.632 3.884 18.320 1.00 95.94 290 TYR A O 1
ATOM 2400 N N . ALA A 1 291 ? -15.471 4.309 17.787 1.00 94.81 291 ALA A N 1
ATOM 2401 C CA . ALA A 1 291 ? -14.951 4.379 19.149 1.00 94.81 291 ALA A CA 1
ATOM 2402 C C . ALA A 1 291 ? -13.908 5.492 19.345 1.00 94.81 291 ALA A C 1
ATOM 2404 O O . ALA A 1 291 ? -12.916 5.574 18.623 1.00 94.81 291 ALA A O 1
ATOM 2405 N N . ASP A 1 292 ? -14.064 6.268 20.415 1.00 91.44 292 ASP A N 1
ATOM 2406 C CA . ASP A 1 292 ? -13.101 7.258 20.911 1.00 91.44 292 ASP A CA 1
ATOM 2407 C C . ASP A 1 292 ? -12.227 6.707 22.036 1.00 91.44 292 ASP A C 1
ATOM 2409 O O . ASP A 1 292 ? -11.051 7.064 22.154 1.00 91.44 292 ASP A O 1
ATOM 2413 N N . THR 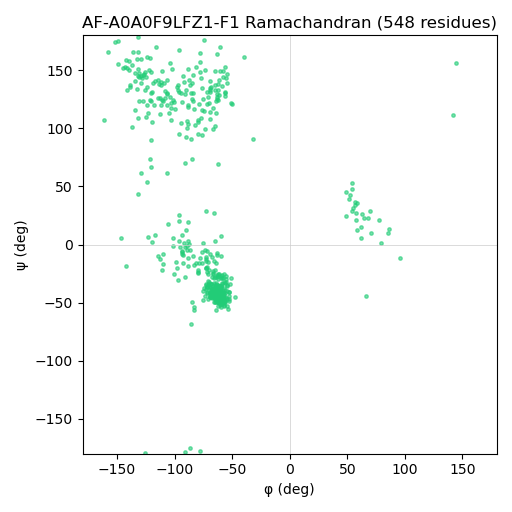A 1 293 ? -12.754 5.782 22.838 1.00 84.31 293 THR A N 1
ATOM 2414 C CA . THR A 1 293 ? -12.056 5.193 23.991 1.00 84.31 293 THR A CA 1
ATOM 2415 C C . THR A 1 293 ? -11.819 3.690 23.829 1.00 84.31 293 THR A C 1
ATOM 2417 O O . THR A 1 293 ? -12.330 3.060 22.905 1.00 84.31 293 THR A O 1
ATOM 2420 N N . TRP A 1 294 ? -11.013 3.100 24.715 1.00 81.69 294 TRP A N 1
ATOM 2421 C CA . TRP A 1 294 ? -10.773 1.651 24.732 1.00 81.69 294 TRP A CA 1
ATOM 2422 C C . TRP A 1 294 ? -12.020 0.868 25.159 1.00 81.69 294 TRP A C 1
ATOM 2424 O O . TRP A 1 294 ? -12.276 -0.219 24.653 1.00 81.69 294 TRP A O 1
ATOM 2434 N N . GLU A 1 295 ? -12.827 1.434 26.055 1.00 82.06 295 GLU A N 1
ATOM 2435 C CA . GLU A 1 295 ? -14.115 0.868 26.461 1.00 82.06 295 GLU A CA 1
ATOM 2436 C C . GLU A 1 295 ? -15.076 0.833 25.270 1.00 82.06 295 GLU A C 1
ATOM 2438 O O . GLU A 1 295 ? -15.709 -0.187 25.011 1.00 82.06 295 GLU A O 1
ATOM 2443 N N . GLN A 1 296 ? -15.121 1.910 24.483 1.00 95.31 296 GLN A N 1
ATOM 2444 C CA . GLN A 1 296 ? -15.914 1.946 23.257 1.00 95.31 296 GLN A CA 1
ATOM 2445 C C . GLN A 1 296 ? -15.359 1.007 22.179 1.00 95.31 296 GLN A C 1
ATOM 2447 O O . GLN A 1 296 ? -16.145 0.410 21.449 1.00 95.31 296 GLN A O 1
ATOM 2452 N N . GLU A 1 297 ? -14.036 0.817 22.086 1.00 95.50 297 GLU A N 1
ATOM 2453 C CA . GLU A 1 297 ? -13.464 -0.206 21.200 1.00 95.50 297 GLU A CA 1
ATOM 2454 C C . GLU A 1 297 ? -14.017 -1.597 21.560 1.00 95.50 297 GLU A C 1
ATOM 2456 O O . GLU A 1 297 ? -14.474 -2.341 20.691 1.00 95.50 297 GLU A O 1
ATOM 2461 N N . MET A 1 298 ? -14.043 -1.935 22.853 1.00 91.38 298 MET A N 1
ATOM 2462 C CA . MET A 1 298 ? -14.641 -3.180 23.332 1.00 91.38 298 MET A CA 1
ATOM 2463 C C . MET A 1 298 ? -16.126 -3.281 22.937 1.00 91.38 298 MET A C 1
ATOM 2465 O O . MET A 1 298 ? -16.568 -4.333 22.475 1.00 91.38 298 MET A O 1
ATOM 2469 N N . GLU A 1 299 ? -16.898 -2.197 23.048 1.00 96.06 299 GLU A N 1
ATOM 2470 C CA . GLU A 1 299 ? -18.308 -2.173 22.635 1.00 96.06 299 GLU A CA 1
ATOM 2471 C C . GLU A 1 299 ? -18.502 -2.412 21.131 1.00 96.06 299 GLU A C 1
ATOM 2473 O O . GLU A 1 299 ? -19.395 -3.169 20.739 1.00 96.06 299 GLU A O 1
ATOM 2478 N N . ILE A 1 300 ? -17.695 -1.787 20.268 1.00 98.31 300 ILE A N 1
ATOM 2479 C CA . ILE A 1 300 ? -17.823 -1.980 18.815 1.00 98.31 300 ILE A CA 1
ATOM 2480 C C . ILE A 1 300 ? -17.380 -3.380 18.381 1.00 98.31 300 ILE A C 1
ATOM 2482 O O . ILE A 1 300 ? -17.976 -3.947 17.466 1.00 98.31 300 ILE A O 1
ATOM 2486 N N . LEU A 1 301 ? -16.400 -3.972 19.071 1.00 97.50 301 LEU A N 1
ATOM 2487 C CA . LEU A 1 301 ? -16.000 -5.364 18.866 1.00 97.50 301 LEU A CA 1
ATOM 2488 C C . LEU A 1 301 ? -17.119 -6.332 19.270 1.00 97.50 301 LEU A C 1
ATOM 2490 O O . LEU A 1 301 ? -17.402 -7.271 18.528 1.00 97.50 301 LEU A O 1
ATOM 2494 N N . LEU A 1 302 ? -17.807 -6.087 20.391 1.00 96.56 302 LEU A N 1
ATOM 2495 C CA . LEU A 1 302 ? -18.971 -6.885 20.795 1.00 96.56 302 LEU A CA 1
ATOM 2496 C C . LEU A 1 302 ? -20.097 -6.802 19.758 1.00 96.56 302 LEU A C 1
ATOM 2498 O O . LEU A 1 302 ? -20.620 -7.839 19.352 1.00 96.56 302 LEU A O 1
ATOM 2502 N N . LYS A 1 303 ? -20.408 -5.599 19.259 1.00 98.06 303 LYS A N 1
ATOM 2503 C CA . LYS A 1 303 ? -21.388 -5.407 18.174 1.00 98.06 303 LYS A CA 1
ATOM 2504 C C . LYS A 1 303 ? -20.986 -6.158 16.906 1.00 98.06 303 LYS A C 1
ATOM 2506 O O . LYS A 1 303 ? -21.825 -6.792 16.272 1.00 98.06 303 LYS A O 1
ATOM 2511 N N . PHE A 1 304 ? -19.705 -6.134 16.543 1.00 97.62 304 PHE A N 1
ATOM 2512 C CA . PHE A 1 304 ? -19.201 -6.909 15.411 1.00 97.62 304 PHE A CA 1
ATOM 2513 C C . PHE A 1 304 ? -19.376 -8.422 15.628 1.00 97.62 304 PHE A C 1
ATOM 2515 O O . PHE A 1 304 ? -19.867 -9.114 14.739 1.00 97.62 304 PHE A O 1
ATOM 2522 N N . VAL A 1 305 ? -19.078 -8.943 16.821 1.00 96.06 305 VAL A N 1
ATOM 2523 C CA . VAL A 1 305 ? -19.314 -10.359 17.163 1.00 96.06 305 VAL A CA 1
ATOM 2524 C C . VAL A 1 305 ? -20.802 -10.722 17.108 1.00 96.06 305 VAL A C 1
ATOM 2526 O O . VAL A 1 305 ? -21.148 -11.802 16.633 1.00 96.06 305 VAL A O 1
ATOM 2529 N N . GLU A 1 306 ? -21.697 -9.845 17.563 1.00 96.62 306 GLU A N 1
ATOM 2530 C CA . GLU A 1 306 ? -23.148 -10.044 17.443 1.00 96.62 306 GLU A CA 1
ATOM 2531 C C . GLU A 1 306 ? -23.594 -10.128 15.980 1.00 96.62 306 GLU A C 1
ATOM 2533 O O . GLU A 1 306 ? -24.397 -10.996 15.630 1.00 96.62 306 GLU A O 1
ATOM 2538 N N . VAL A 1 307 ? -23.026 -9.285 15.110 1.00 96.50 307 VAL A N 1
ATOM 2539 C CA . VAL A 1 307 ? -23.249 -9.361 13.661 1.00 96.50 307 VAL A CA 1
ATOM 2540 C C . VAL A 1 307 ? -22.804 -10.717 13.110 1.00 96.50 307 VAL A C 1
ATOM 2542 O O . VAL A 1 307 ? -23.555 -11.320 12.344 1.00 96.50 307 VAL A O 1
ATOM 2545 N N . LEU A 1 308 ? -21.635 -11.231 13.505 1.00 94.12 308 LEU A N 1
ATOM 2546 C CA . LEU A 1 308 ? -21.167 -12.550 13.057 1.00 94.12 308 LEU A CA 1
ATOM 2547 C C . LEU A 1 308 ? -22.098 -13.676 13.530 1.00 94.12 308 LEU A C 1
ATOM 2549 O O . LEU A 1 308 ? -22.552 -14.476 12.715 1.00 94.12 308 LEU A O 1
ATOM 2553 N N . LYS A 1 309 ? -22.492 -13.665 14.809 1.00 93.56 309 LYS A N 1
ATOM 2554 C CA . LYS A 1 309 ? -23.427 -14.649 15.382 1.00 93.56 309 LYS A CA 1
ATOM 2555 C C . LYS A 1 309 ? -24.788 -14.652 14.689 1.00 93.56 309 LYS A C 1
ATOM 2557 O O . LYS A 1 309 ? -25.407 -15.704 14.539 1.00 93.56 309 LYS A O 1
ATOM 2562 N N . ALA A 1 310 ? -25.266 -13.485 14.261 1.00 94.75 310 ALA A N 1
ATOM 2563 C CA . ALA A 1 310 ? -26.509 -13.355 13.505 1.00 94.75 310 ALA A CA 1
ATOM 2564 C C . ALA A 1 310 ? -26.392 -13.864 12.053 1.00 94.75 310 ALA A C 1
ATOM 2566 O O . ALA A 1 310 ? -27.409 -14.071 11.387 1.00 94.75 310 ALA A O 1
ATOM 2567 N N . ASN A 1 311 ? -25.171 -14.077 11.553 1.00 91.31 311 ASN A N 1
ATOM 2568 C CA . ASN A 1 311 ? -24.878 -14.464 10.175 1.00 91.31 311 ASN A CA 1
ATOM 2569 C C . ASN A 1 311 ? -23.940 -15.688 10.115 1.00 91.31 311 ASN A C 1
ATOM 2571 O O . ASN A 1 311 ? -22.859 -15.602 9.533 1.00 91.31 311 ASN A O 1
ATOM 2575 N N . PRO A 1 312 ? -24.345 -16.851 10.659 1.00 82.00 312 PRO A N 1
ATOM 2576 C CA . PRO A 1 312 ? -23.470 -18.015 10.737 1.00 82.00 312 PRO A CA 1
ATOM 2577 C C . PRO A 1 312 ? -23.052 -18.505 9.344 1.00 82.00 312 PRO A C 1
ATOM 2579 O O . PRO A 1 312 ? -23.884 -18.627 8.442 1.00 82.00 312 PRO A O 1
ATOM 2582 N N . LYS A 1 313 ? -21.771 -18.872 9.198 1.00 76.69 313 LYS A N 1
ATOM 2583 C CA . LYS A 1 313 ? -21.167 -19.390 7.949 1.00 76.69 313 LYS A CA 1
ATOM 2584 C C . LYS A 1 313 ? -21.177 -18.397 6.778 1.00 76.69 313 LYS A C 1
ATOM 2586 O O . LYS A 1 313 ? -21.166 -18.813 5.621 1.00 76.69 313 LYS A O 1
ATOM 2591 N N . VAL A 1 314 ? -21.201 -17.100 7.066 1.00 82.69 314 VAL A N 1
ATOM 2592 C CA . VAL A 1 314 ? -20.999 -16.052 6.063 1.00 82.69 314 VAL A CA 1
ATOM 2593 C C . VAL A 1 314 ? -19.529 -15.949 5.627 1.00 82.69 314 VAL A C 1
ATOM 2595 O O . VAL A 1 314 ? -18.613 -16.241 6.396 1.00 82.69 314 VAL A O 1
ATOM 2598 N N . ASN A 1 315 ? -19.278 -15.534 4.388 1.00 83.31 315 ASN A N 1
ATOM 2599 C CA . ASN A 1 315 ? -17.923 -15.216 3.940 1.00 83.31 315 ASN A CA 1
ATOM 2600 C C . ASN A 1 315 ? -17.579 -13.773 4.336 1.00 83.31 315 ASN A C 1
ATOM 2602 O O . ASN A 1 315 ? -18.345 -12.853 4.056 1.00 83.31 315 ASN A O 1
ATOM 2606 N N . LEU A 1 316 ? -16.425 -13.561 4.962 1.00 89.31 316 LEU A N 1
ATOM 2607 C CA . LEU A 1 316 ? -15.921 -12.234 5.314 1.00 89.31 316 LEU A CA 1
ATOM 2608 C C . LEU A 1 316 ? -14.952 -11.754 4.242 1.00 89.31 316 LEU A C 1
ATOM 2610 O O . LEU A 1 316 ? -14.031 -12.481 3.872 1.00 89.31 316 LEU A O 1
ATOM 2614 N N . VAL A 1 317 ? -15.125 -10.528 3.759 1.00 93.88 317 VAL A N 1
ATOM 2615 C CA . VAL A 1 317 ? -14.292 -9.970 2.690 1.00 93.88 317 VAL A CA 1
ATOM 2616 C C . VAL A 1 317 ? -13.733 -8.624 3.121 1.00 93.88 317 VAL A C 1
ATOM 2618 O O . VAL A 1 317 ? -14.497 -7.714 3.424 1.00 93.88 317 VAL A O 1
ATOM 2621 N N . SER A 1 318 ? -12.406 -8.498 3.101 1.00 96.19 318 SER A N 1
ATOM 2622 C CA . SER A 1 318 ? -11.698 -7.227 3.310 1.00 96.19 318 SER A CA 1
ATOM 2623 C C . SER A 1 318 ? -10.638 -7.010 2.231 1.00 96.19 318 SER A C 1
ATOM 2625 O O . SER A 1 318 ? -10.450 -7.857 1.344 1.00 96.19 318 SER A O 1
ATOM 2627 N N . PHE A 1 319 ? -9.935 -5.877 2.277 1.00 95.56 319 PHE A N 1
ATOM 2628 C CA . PHE A 1 319 ? -8.940 -5.527 1.270 1.00 95.56 319 PHE A CA 1
ATOM 2629 C C . PHE A 1 319 ? -7.668 -4.954 1.887 1.00 95.56 319 PHE A C 1
ATOM 2631 O O . PHE A 1 319 ? -7.566 -3.770 2.176 1.00 95.56 319 PHE A O 1
ATOM 2638 N N . SER A 1 320 ? -6.629 -5.781 1.984 1.00 85.12 320 SER A N 1
ATOM 2639 C CA . SER A 1 320 ? -5.318 -5.317 2.465 1.00 85.12 320 SER A CA 1
ATOM 2640 C C . SER A 1 320 ? -4.133 -5.951 1.740 1.00 85.12 320 SER A C 1
ATOM 2642 O O . SER A 1 320 ? -3.018 -5.428 1.766 1.00 85.12 320 SER A O 1
ATOM 2644 N N . GLY A 1 321 ? -4.344 -7.074 1.055 1.00 78.69 321 GLY A N 1
ATOM 2645 C CA . GLY A 1 321 ? -3.306 -7.825 0.352 1.00 78.69 321 GLY A CA 1
ATOM 2646 C C . GLY A 1 321 ? -2.329 -8.522 1.293 1.00 78.69 321 GLY A C 1
ATOM 2647 O O . GLY A 1 321 ? -1.272 -8.966 0.846 1.00 78.69 321 GLY A O 1
ATOM 2648 N N . THR A 1 322 ? -2.651 -8.541 2.584 1.00 74.38 322 THR A N 1
ATOM 2649 C CA . THR A 1 322 ? -1.840 -9.103 3.655 1.00 74.38 322 THR A CA 1
ATOM 2650 C C . THR A 1 322 ? -2.689 -9.713 4.763 1.00 74.38 322 THR A C 1
ATOM 2652 O O . THR A 1 322 ? -2.091 -10.108 5.747 1.00 74.38 322 THR A O 1
ATOM 2655 N N . ASN A 1 323 ? -4.021 -9.804 4.672 1.00 79.31 323 ASN A N 1
ATOM 2656 C CA . ASN A 1 323 ? -4.912 -10.176 5.785 1.00 79.31 323 ASN A CA 1
ATOM 2657 C C . ASN A 1 323 ? -4.767 -9.258 7.020 1.00 79.31 323 ASN A C 1
ATOM 2659 O O . ASN A 1 323 ? -4.793 -9.733 8.156 1.00 79.31 323 ASN A O 1
ATOM 2663 N N . PHE A 1 324 ? -4.540 -7.958 6.823 1.00 82.38 324 PHE A N 1
ATOM 2664 C CA . PHE A 1 324 ? -4.368 -6.999 7.919 1.00 82.38 324 PHE A CA 1
ATOM 2665 C C . PHE A 1 324 ? -5.602 -6.947 8.824 1.00 82.38 324 PHE A C 1
ATOM 2667 O O . PHE A 1 324 ? -5.485 -7.191 10.022 1.00 82.38 324 PHE A O 1
ATOM 2674 N N . ASP A 1 325 ? -6.774 -6.728 8.237 1.00 89.06 325 ASP A N 1
ATOM 2675 C CA . ASP A 1 325 ? -8.019 -6.417 8.948 1.00 89.06 325 ASP A CA 1
ATOM 2676 C C . ASP A 1 325 ? -8.424 -7.549 9.892 1.00 89.06 325 ASP A C 1
ATOM 2678 O O . ASP A 1 325 ? -8.643 -7.345 11.085 1.00 89.06 325 ASP A O 1
ATOM 2682 N N . ILE A 1 326 ? -8.420 -8.784 9.378 1.00 86.69 326 ILE A N 1
ATOM 2683 C CA . ILE A 1 326 ? -8.779 -9.973 10.156 1.00 86.69 326 ILE A CA 1
ATOM 2684 C C . ILE A 1 326 ? -7.778 -10.245 11.287 1.00 86.69 326 ILE A C 1
ATOM 2686 O O . ILE A 1 326 ? -8.176 -10.654 12.378 1.00 86.69 326 ILE A O 1
ATOM 2690 N N . ARG A 1 327 ? -6.477 -9.999 11.062 1.00 85.06 327 ARG A N 1
ATOM 2691 C CA . ARG A 1 327 ? -5.455 -10.163 12.106 1.00 85.06 327 ARG A CA 1
ATOM 2692 C C . ARG A 1 327 ? -5.623 -9.132 13.207 1.00 85.06 327 ARG A C 1
ATOM 2694 O O . ARG A 1 327 ? -5.528 -9.487 14.375 1.00 85.06 327 ARG A O 1
ATOM 2701 N N . VAL A 1 328 ? -5.848 -7.876 12.835 1.00 85.06 328 VAL A N 1
ATOM 2702 C CA . VAL A 1 328 ? -5.986 -6.778 13.791 1.00 85.06 328 VAL A CA 1
ATOM 2703 C C . VAL A 1 328 ? -7.266 -6.934 14.606 1.00 85.06 328 VAL A C 1
ATOM 2705 O O . VAL A 1 328 ? -7.197 -6.824 15.827 1.00 85.06 328 VAL A O 1
ATOM 2708 N N . LEU A 1 329 ? -8.392 -7.300 13.981 1.00 92.94 329 LEU A N 1
ATOM 2709 C CA . LEU A 1 329 ? -9.624 -7.661 14.695 1.00 92.94 329 LEU A CA 1
ATOM 2710 C C . LEU A 1 329 ? -9.382 -8.790 15.695 1.00 92.94 329 LEU A C 1
ATOM 2712 O O . LEU A 1 329 ? -9.737 -8.659 16.864 1.00 92.94 329 LEU A O 1
ATOM 2716 N N . LYS A 1 330 ? -8.723 -9.873 15.263 1.00 86.88 330 LYS A N 1
ATOM 2717 C CA . LYS A 1 330 ? -8.388 -10.994 16.145 1.00 86.88 330 LYS A CA 1
ATOM 2718 C C . LYS A 1 330 ? -7.545 -10.539 17.341 1.00 86.88 330 LYS A C 1
ATOM 2720 O O . LYS A 1 330 ? -7.900 -10.842 18.475 1.00 86.88 330 LYS A O 1
ATOM 2725 N N . SER A 1 331 ? -6.472 -9.784 17.107 1.00 80.88 331 SER A N 1
ATOM 2726 C CA . SER A 1 331 ? -5.607 -9.279 18.180 1.00 80.88 331 SER A CA 1
ATOM 2727 C C . SER A 1 331 ? -6.325 -8.301 19.114 1.00 80.88 331 SER A C 1
ATOM 2729 O O . SER A 1 331 ? -6.056 -8.297 20.314 1.00 80.88 331 SER A O 1
ATOM 2731 N N . ALA A 1 332 ? -7.249 -7.488 18.597 1.00 85.25 332 ALA A N 1
ATOM 2732 C CA . ALA A 1 332 ? -8.069 -6.600 19.412 1.00 85.25 332 ALA A CA 1
ATOM 2733 C C . ALA A 1 332 ? -9.050 -7.385 20.296 1.00 85.25 332 ALA A C 1
ATOM 2735 O O . ALA A 1 332 ? -9.137 -7.128 21.493 1.00 85.25 332 ALA A O 1
ATOM 2736 N N . MET A 1 333 ? -9.714 -8.405 19.746 1.00 89.06 333 MET A N 1
ATOM 2737 C CA . MET A 1 333 ? -10.576 -9.314 20.507 1.00 89.06 333 MET A CA 1
ATOM 2738 C C . MET A 1 333 ? -9.805 -10.054 21.610 1.00 89.06 333 MET A C 1
ATOM 2740 O O . MET A 1 333 ? -10.245 -10.073 22.759 1.00 89.06 333 MET A O 1
ATOM 2744 N N . GLU A 1 334 ? -8.629 -10.608 21.294 1.00 84.62 334 GLU A N 1
ATOM 2745 C CA . GLU A 1 334 ? -7.756 -11.286 22.265 1.00 84.62 334 GLU A CA 1
ATOM 2746 C C . GLU A 1 334 ? -7.319 -10.346 23.394 1.00 84.62 334 GLU A C 1
ATOM 2748 O O . GLU A 1 334 ? -7.312 -10.745 24.559 1.00 84.62 334 GLU A O 1
ATOM 2753 N N . ARG A 1 335 ? -7.013 -9.081 23.074 1.00 87.06 335 ARG A N 1
ATOM 2754 C CA . ARG A 1 335 ? -6.638 -8.060 24.065 1.00 87.06 335 ARG A CA 1
ATOM 2755 C C . ARG A 1 335 ? -7.728 -7.828 25.114 1.00 87.06 335 ARG A C 1
ATOM 2757 O O . ARG A 1 335 ? -7.394 -7.582 26.270 1.00 87.06 335 ARG A O 1
ATOM 2764 N N . PHE A 1 336 ? -9.001 -7.932 24.738 1.00 83.94 336 PHE A N 1
ATOM 2765 C CA . PHE A 1 336 ? -10.136 -7.816 25.661 1.00 83.94 336 PHE A CA 1
ATOM 2766 C C . PHE A 1 336 ? -10.622 -9.166 26.212 1.00 83.94 336 PHE A C 1
ATOM 2768 O O . PHE A 1 336 ? -11.662 -9.223 26.864 1.00 83.94 336 PHE A O 1
ATOM 2775 N N . GLY A 1 337 ? -9.896 -10.262 25.963 1.00 80.50 337 GLY A N 1
ATOM 2776 C CA . GLY A 1 337 ? -10.277 -11.598 26.427 1.00 80.50 337 GLY A CA 1
ATOM 2777 C C . GLY A 1 337 ? -11.540 -12.156 25.761 1.00 80.50 337 GLY A C 1
ATOM 2778 O O . GLY A 1 337 ? -12.207 -13.011 26.341 1.00 80.50 337 GLY A O 1
ATOM 2779 N N . MET A 1 338 ? -11.896 -11.671 24.567 1.00 89.94 338 MET A N 1
ATOM 2780 C CA . MET A 1 338 ? -13.047 -12.166 23.811 1.00 89.94 338 MET A CA 1
ATOM 2781 C C . MET A 1 338 ? -12.729 -13.491 23.111 1.00 89.94 338 MET A C 1
ATOM 2783 O O . MET A 1 338 ? -11.607 -13.720 22.655 1.00 89.94 338 MET A O 1
ATOM 2787 N N . ASP A 1 339 ? -13.743 -14.345 22.960 1.00 80.94 339 ASP A N 1
ATOM 2788 C CA . ASP A 1 339 ? -13.615 -15.567 22.169 1.00 80.94 339 ASP A CA 1
ATOM 2789 C C . ASP A 1 339 ? -13.509 -15.240 20.669 1.00 80.94 339 ASP A C 1
ATOM 2791 O O . ASP A 1 339 ? -14.408 -14.635 20.082 1.00 80.94 339 ASP A O 1
ATOM 2795 N N . THR A 1 340 ? -12.414 -15.670 20.040 1.00 85.38 340 THR A N 1
ATOM 2796 C CA . THR A 1 340 ? -12.162 -15.476 18.605 1.00 85.38 340 THR A CA 1
ATOM 2797 C C . THR A 1 340 ? -12.711 -16.603 17.735 1.00 85.38 340 THR A C 1
ATOM 2799 O O . THR A 1 340 ? -12.664 -16.477 16.510 1.00 85.38 340 THR A O 1
ATOM 2802 N N . ASN A 1 341 ? -13.269 -17.670 18.327 1.00 77.25 341 ASN A N 1
ATOM 2803 C CA . ASN A 1 341 ? -13.842 -18.807 17.600 1.00 77.25 341 ASN A CA 1
ATOM 2804 C C . ASN A 1 341 ? -14.902 -18.376 16.585 1.00 77.25 341 ASN A C 1
ATOM 2806 O O . ASN A 1 341 ? -14.916 -18.881 15.464 1.00 77.25 341 ASN A O 1
ATOM 2810 N N . GLU A 1 342 ? -15.746 -17.408 16.951 1.00 82.56 342 GLU A N 1
ATOM 2811 C CA . GLU A 1 342 ? -16.759 -16.871 16.045 1.00 82.56 342 GLU A CA 1
ATOM 2812 C C . GLU A 1 342 ? -16.099 -16.279 14.793 1.00 82.56 342 GLU A C 1
ATOM 2814 O O . GLU A 1 342 ? -16.446 -16.656 13.679 1.00 82.56 342 GLU A O 1
ATOM 2819 N N . LEU A 1 343 ? -15.071 -15.443 14.959 1.00 80.19 343 LEU A N 1
ATOM 2820 C CA . LEU A 1 343 ? -14.348 -14.815 13.853 1.00 80.19 343 LEU A CA 1
ATOM 2821 C C . LEU A 1 343 ? -13.669 -15.847 12.938 1.00 80.19 343 LEU A C 1
ATOM 2823 O O . LEU A 1 343 ? -13.817 -15.782 11.722 1.00 80.19 343 LEU A O 1
ATOM 2827 N N . ILE A 1 344 ? -12.950 -16.816 13.513 1.00 76.75 344 ILE A N 1
ATOM 2828 C CA . ILE A 1 344 ? -12.184 -17.820 12.748 1.00 76.75 344 ILE A CA 1
ATOM 2829 C C . ILE A 1 344 ? -13.053 -18.925 12.133 1.00 76.75 344 ILE A C 1
ATOM 2831 O O . ILE A 1 344 ? -12.572 -19.670 11.278 1.00 76.75 344 ILE A O 1
ATOM 2835 N N . SER A 1 345 ? -14.302 -19.071 12.583 1.00 74.56 345 SER A N 1
ATOM 2836 C CA . SER A 1 345 ? -15.250 -20.034 12.009 1.00 74.56 345 SER A CA 1
ATOM 2837 C C . SER A 1 345 ? -15.767 -19.604 10.633 1.00 74.56 345 SER A C 1
ATOM 2839 O O . SER A 1 345 ? -16.216 -20.447 9.852 1.00 74.56 345 SER A O 1
ATOM 2841 N N . HIS A 1 346 ? -15.660 -18.311 10.322 1.00 75.00 346 HIS A N 1
ATOM 2842 C CA . HIS A 1 346 ? -16.022 -17.733 9.039 1.00 75.00 346 HIS A CA 1
ATOM 2843 C C . HIS A 1 346 ? -14.847 -17.802 8.061 1.00 75.00 346 HIS A C 1
ATOM 2845 O O . HIS A 1 346 ? -13.689 -17.583 8.424 1.00 75.00 346 HIS A O 1
ATOM 2851 N N . LEU A 1 347 ? -15.139 -18.087 6.792 1.00 75.56 347 LEU A N 1
ATOM 2852 C CA . LEU A 1 347 ? -14.125 -18.011 5.746 1.00 75.56 347 LEU A CA 1
ATOM 2853 C C . LEU A 1 347 ? -13.810 -16.537 5.475 1.00 75.56 347 LEU A C 1
ATOM 2855 O O . LEU A 1 347 ? -14.693 -15.781 5.080 1.00 75.56 347 LEU A O 1
ATOM 2859 N N . HIS A 1 348 ? -12.550 -16.141 5.647 1.00 84.56 348 HIS A N 1
ATOM 2860 C CA . HIS A 1 348 ? -12.075 -14.809 5.273 1.00 84.56 348 HIS A CA 1
ATOM 2861 C C . HIS A 1 348 ? -11.390 -14.825 3.903 1.00 84.56 348 HIS A C 1
ATOM 2863 O O . HIS A 1 348 ? -10.580 -15.705 3.603 1.00 84.56 348 HIS A O 1
ATOM 2869 N N . ILE A 1 349 ? -11.722 -13.835 3.078 1.00 80.94 349 ILE A N 1
ATOM 2870 C CA . ILE A 1 349 ? -11.153 -13.606 1.755 1.00 80.94 349 ILE A CA 1
ATOM 2871 C C . ILE A 1 349 ? -10.574 -12.196 1.720 1.00 80.94 349 ILE A C 1
ATOM 2873 O O . ILE A 1 349 ? -11.299 -11.204 1.706 1.00 80.94 349 ILE A O 1
ATOM 2877 N N . ASP A 1 350 ? -9.254 -12.108 1.612 1.00 84.25 350 ASP A N 1
ATOM 2878 C CA . ASP A 1 350 ? -8.588 -10.864 1.244 1.00 84.25 350 ASP A CA 1
ATOM 2879 C C . ASP A 1 350 ? -8.663 -10.667 -0.275 1.00 84.25 350 ASP A C 1
ATOM 2881 O O . ASP A 1 350 ? -7.972 -11.330 -1.065 1.00 84.25 350 ASP A O 1
ATOM 2885 N N . LEU A 1 351 ? -9.530 -9.743 -0.687 1.00 89.38 351 LEU A N 1
ATOM 2886 C CA . LEU A 1 351 ? -9.829 -9.486 -2.090 1.00 89.38 351 LEU A CA 1
ATOM 2887 C C . LEU A 1 351 ? -8.597 -8.988 -2.858 1.00 89.38 351 LEU A C 1
ATOM 2889 O O . LEU A 1 351 ? -8.403 -9.366 -4.015 1.00 89.38 351 LEU A O 1
ATOM 2893 N N . CYS A 1 352 ? -7.721 -8.202 -2.229 1.00 88.19 352 CYS A N 1
ATOM 2894 C CA . CYS A 1 352 ? -6.499 -7.714 -2.870 1.00 88.19 352 CYS A CA 1
ATOM 2895 C C . CYS A 1 352 ? -5.561 -8.879 -3.216 1.00 88.19 352 CYS A C 1
ATOM 2897 O O . CYS A 1 352 ? -5.009 -8.935 -4.318 1.00 88.19 352 CYS A O 1
ATOM 2899 N N . THR A 1 353 ? -5.426 -9.851 -2.308 1.00 80.12 353 THR A N 1
ATOM 2900 C CA . THR A 1 353 ? -4.645 -11.076 -2.545 1.00 80.12 353 THR A CA 1
ATOM 2901 C C . THR A 1 353 ? -5.226 -11.887 -3.706 1.00 80.12 353 THR A C 1
ATOM 2903 O O . THR A 1 353 ? -4.493 -12.315 -4.605 1.00 80.12 353 THR A O 1
ATOM 2906 N N . LEU A 1 354 ? -6.551 -12.047 -3.743 1.00 77.50 354 LEU A N 1
ATOM 2907 C CA . LEU A 1 354 ? -7.232 -12.759 -4.825 1.00 77.50 354 LEU A CA 1
ATOM 2908 C C . LEU A 1 354 ? -7.080 -12.054 -6.186 1.00 77.50 354 LEU A C 1
ATOM 2910 O O . LEU A 1 354 ? -6.853 -12.717 -7.206 1.00 77.50 354 LEU A O 1
ATOM 2914 N N . ILE A 1 355 ? -7.159 -10.720 -6.207 1.00 85.94 355 ILE A N 1
ATOM 2915 C CA . ILE A 1 355 ? -6.948 -9.908 -7.410 1.00 85.94 355 ILE A CA 1
ATOM 2916 C C . ILE A 1 355 ? -5.505 -10.044 -7.900 1.00 85.94 355 ILE A C 1
ATOM 2918 O O . ILE A 1 355 ? -5.308 -10.377 -9.066 1.00 85.94 355 ILE A O 1
ATOM 2922 N N . LYS A 1 356 ? -4.499 -9.879 -7.029 1.00 81.31 356 LYS A N 1
ATOM 2923 C CA . LYS A 1 356 ? -3.070 -10.023 -7.382 1.00 81.31 356 LYS A CA 1
ATOM 2924 C C . LYS A 1 356 ? -2.739 -11.388 -7.989 1.00 81.31 356 LYS A C 1
ATOM 2926 O O . LYS A 1 356 ? -1.863 -11.492 -8.843 1.00 81.31 356 LYS A O 1
ATOM 2931 N N . ARG A 1 357 ? -3.436 -12.442 -7.554 1.00 74.62 357 ARG A N 1
ATOM 2932 C CA . ARG A 1 357 ? -3.286 -13.800 -8.097 1.00 74.62 357 ARG A CA 1
ATOM 2933 C C . ARG A 1 357 ? -3.885 -13.949 -9.496 1.00 74.62 357 ARG A C 1
ATOM 2935 O O . ARG A 1 357 ? -3.389 -14.739 -10.298 1.00 74.62 357 ARG A O 1
ATOM 2942 N N . SER A 1 358 ? -4.979 -13.244 -9.763 1.00 76.69 358 SER A N 1
ATOM 2943 C CA . SER A 1 358 ? -5.812 -13.471 -10.947 1.00 76.69 358 SER A CA 1
ATOM 2944 C C . SER A 1 358 ? -5.550 -12.467 -12.064 1.00 76.69 358 SER A C 1
ATOM 2946 O O . SER A 1 358 ? -5.752 -12.799 -13.234 1.00 76.69 358 SER A O 1
ATOM 2948 N N . PHE A 1 359 ? -5.065 -11.273 -11.724 1.00 83.75 359 PHE A N 1
ATOM 2949 C CA . PHE A 1 359 ? -4.946 -10.146 -12.638 1.00 83.75 359 PHE A CA 1
ATOM 2950 C C . PHE A 1 359 ? -3.567 -9.496 -12.598 1.00 83.75 359 PHE A C 1
ATOM 2952 O O . PHE A 1 359 ? -2.913 -9.423 -11.561 1.00 83.75 359 PHE A O 1
ATOM 2959 N N . ILE A 1 360 ? -3.164 -8.978 -13.755 1.00 87.56 360 ILE A N 1
ATOM 2960 C CA . ILE A 1 360 ? -2.102 -7.992 -13.912 1.00 87.56 360 ILE A CA 1
ATOM 2961 C C . ILE A 1 360 ? -2.760 -6.686 -14.353 1.00 87.56 360 ILE A C 1
ATOM 2963 O O . ILE A 1 360 ? -3.480 -6.669 -15.351 1.00 87.56 360 ILE A O 1
ATOM 2967 N N . THR A 1 361 ? -2.524 -5.615 -13.604 1.00 88.06 361 THR A N 1
ATOM 2968 C CA . THR A 1 361 ? -3.052 -4.275 -13.876 1.00 88.06 361 THR A CA 1
ATOM 2969 C C . THR A 1 361 ? -1.976 -3.356 -14.462 1.00 88.06 361 THR A C 1
ATOM 2971 O O . THR A 1 361 ? -0.785 -3.573 -14.208 1.00 88.06 361 THR A O 1
ATOM 2974 N N . PRO A 1 362 ? -2.380 -2.304 -15.204 1.00 85.06 362 PRO A N 1
ATOM 2975 C CA . PRO A 1 362 ? -1.455 -1.301 -15.728 1.00 85.06 362 PRO A CA 1
ATOM 2976 C C . PRO A 1 362 ? -0.928 -0.349 -14.641 1.00 85.06 362 PRO A C 1
ATOM 2978 O O . PRO A 1 362 ? -0.063 0.473 -14.919 1.00 85.06 362 PRO A O 1
ATOM 2981 N N . ASN A 1 363 ? -1.414 -0.451 -13.401 1.00 79.62 363 ASN A N 1
ATOM 2982 C CA . ASN A 1 363 ? -0.979 0.395 -12.294 1.00 79.62 363 ASN A CA 1
ATOM 2983 C C . ASN A 1 363 ? 0.228 -0.219 -11.571 1.00 79.62 363 ASN A C 1
ATOM 2985 O O . ASN A 1 363 ? 0.373 -1.437 -11.457 1.00 79.62 363 ASN A O 1
ATOM 2989 N N . GLN A 1 364 ? 1.070 0.634 -10.982 1.00 71.81 364 GLN A N 1
ATOM 2990 C CA . GLN A 1 364 ? 2.163 0.185 -10.105 1.00 71.81 364 GLN A CA 1
ATOM 2991 C C . GLN A 1 364 ? 1.684 -0.367 -8.764 1.00 71.81 364 GLN A C 1
ATOM 2993 O O . GLN A 1 364 ? 2.463 -0.989 -8.048 1.00 71.81 364 GLN A O 1
ATOM 2998 N N . SER A 1 365 ? 0.433 -0.112 -8.401 1.00 81.88 365 SER A N 1
ATOM 2999 C CA . SER A 1 365 ? -0.099 -0.353 -7.071 1.00 81.88 365 SER A CA 1
ATOM 3000 C C . SER A 1 365 ? -1.416 -1.113 -7.150 1.00 81.88 365 SER A C 1
ATOM 3002 O O . SER A 1 365 ? -2.227 -0.899 -8.048 1.00 81.88 365 SER A O 1
ATOM 3004 N N . TYR A 1 366 ? -1.603 -2.000 -6.174 1.00 88.19 366 TYR A N 1
ATOM 3005 C CA . TYR A 1 366 ? -2.853 -2.712 -5.906 1.00 88.19 366 TYR A CA 1
ATOM 3006 C C . TYR A 1 366 ? -3.549 -2.154 -4.658 1.00 88.19 366 TYR A C 1
ATOM 3008 O O . TYR A 1 366 ? -4.378 -2.843 -4.070 1.00 88.19 366 TYR A O 1
ATOM 3016 N N . ALA A 1 367 ? -3.185 -0.949 -4.205 1.00 89.31 367 ALA A N 1
ATOM 3017 C CA . ALA A 1 367 ? -3.901 -0.284 -3.123 1.00 89.31 367 ALA A CA 1
ATOM 3018 C C . ALA A 1 367 ? -5.362 -0.042 -3.526 1.00 89.31 367 ALA A C 1
ATOM 3020 O O . ALA A 1 367 ? -5.661 0.169 -4.704 1.00 89.31 367 ALA A O 1
ATOM 3021 N N . LEU A 1 368 ? -6.263 -0.047 -2.543 1.00 93.00 368 LEU A N 1
ATOM 3022 C CA . LEU A 1 368 ? -7.707 -0.013 -2.774 1.00 93.00 368 LEU A CA 1
ATOM 3023 C C . LEU A 1 368 ? -8.132 1.174 -3.643 1.00 93.00 368 LEU A C 1
ATOM 3025 O O . LEU A 1 368 ? -8.818 0.997 -4.648 1.00 93.00 368 LEU A O 1
ATOM 3029 N N . LYS A 1 369 ? -7.624 2.371 -3.331 1.00 89.88 369 LYS A N 1
ATOM 3030 C CA . LYS A 1 369 ? -7.903 3.588 -4.104 1.00 89.88 369 LYS A CA 1
ATOM 3031 C C . LYS A 1 369 ? -7.387 3.527 -5.534 1.00 89.88 369 LYS A C 1
ATOM 3033 O O . LYS A 1 369 ? -8.060 4.015 -6.437 1.00 89.88 369 LYS A O 1
ATOM 3038 N N . ASP A 1 370 ? -6.216 2.935 -5.757 1.00 88.69 370 ASP A N 1
ATOM 3039 C CA . ASP A 1 370 ? -5.644 2.807 -7.101 1.00 88.69 370 ASP A CA 1
ATOM 3040 C C . ASP A 1 370 ? -6.459 1.815 -7.942 1.00 88.69 370 ASP A C 1
ATOM 3042 O O . ASP A 1 370 ? -6.725 2.068 -9.118 1.00 88.69 370 ASP A O 1
ATOM 3046 N N . MET A 1 371 ? -6.925 0.724 -7.326 1.00 91.38 371 MET A N 1
ATOM 3047 C CA . MET A 1 371 ? -7.816 -0.249 -7.960 1.00 91.38 371 MET A CA 1
ATOM 3048 C C . MET A 1 371 ? -9.202 0.339 -8.241 1.00 91.38 371 MET A C 1
ATOM 3050 O O . MET A 1 371 ? -9.707 0.207 -9.354 1.00 91.38 371 MET A O 1
ATOM 3054 N N . GLY A 1 372 ? -9.796 1.042 -7.276 1.00 92.19 372 GLY A N 1
ATOM 3055 C CA . GLY A 1 372 ? -11.068 1.734 -7.463 1.00 92.19 372 GLY A CA 1
ATOM 3056 C C . GLY A 1 372 ? -10.984 2.773 -8.582 1.00 92.19 372 GLY A C 1
ATOM 3057 O O . GLY A 1 372 ? -11.827 2.768 -9.471 1.00 92.19 372 GLY A O 1
ATOM 3058 N N . LYS A 1 373 ? -9.923 3.593 -8.631 1.00 89.50 373 LYS A N 1
ATOM 3059 C CA . LYS A 1 373 ? -9.693 4.558 -9.724 1.00 89.50 373 LYS A CA 1
ATOM 3060 C C . LYS A 1 373 ? -9.557 3.881 -11.087 1.00 89.50 373 LYS A C 1
ATOM 3062 O O . LYS A 1 373 ? -10.155 4.354 -12.050 1.00 89.50 373 LYS A O 1
ATOM 3067 N N . LEU A 1 374 ? -8.811 2.774 -11.170 1.00 88.31 374 LEU A N 1
ATOM 3068 C CA . LEU A 1 374 ? -8.657 1.997 -12.406 1.00 88.31 374 LEU A CA 1
ATOM 3069 C C . LEU A 1 374 ? -10.012 1.534 -12.955 1.00 88.31 374 LEU A C 1
ATOM 3071 O O . LEU A 1 374 ? -10.271 1.651 -14.152 1.00 88.31 374 LEU A O 1
ATOM 3075 N N . PHE A 1 375 ? -10.888 1.063 -12.068 1.00 89.44 375 PHE A N 1
ATOM 3076 C CA . PHE A 1 375 ? -12.248 0.639 -12.403 1.00 89.44 375 PHE A CA 1
ATOM 3077 C C . PHE A 1 375 ? -13.290 1.765 -12.309 1.00 89.44 375 PHE A C 1
ATOM 3079 O O . PHE A 1 375 ? -14.485 1.505 -12.406 1.00 89.44 375 PHE A O 1
ATOM 3086 N N . LYS A 1 376 ? -12.843 3.022 -12.188 1.00 91.00 376 LYS A N 1
ATOM 3087 C CA . LYS A 1 376 ? -13.675 4.234 -12.173 1.00 91.00 376 LYS A CA 1
ATOM 3088 C C . LYS A 1 376 ? -14.735 4.267 -11.058 1.00 91.00 376 LYS A C 1
ATOM 3090 O O . LYS A 1 376 ? -15.814 4.820 -11.257 1.00 91.00 376 LYS A O 1
ATOM 3095 N N . TYR A 1 377 ? -14.420 3.722 -9.884 1.00 94.12 377 TYR A N 1
ATOM 3096 C CA . TYR A 1 377 ? -15.230 3.900 -8.678 1.00 94.12 377 TYR A CA 1
ATOM 3097 C C . TYR A 1 377 ? -15.258 5.388 -8.265 1.00 94.12 377 TYR A C 1
ATOM 3099 O O . TYR A 1 377 ? -14.192 6.013 -8.168 1.00 94.12 377 TYR A O 1
ATOM 3107 N N . PRO A 1 378 ? -16.441 5.977 -8.018 1.00 94.38 378 PRO A N 1
ATOM 3108 C CA . PRO A 1 378 ? -16.586 7.395 -7.708 1.00 94.38 378 PRO A CA 1
ATOM 3109 C C . PRO A 1 378 ? -16.377 7.679 -6.211 1.00 94.38 378 PRO A C 1
ATOM 3111 O O . PRO A 1 378 ? -17.331 7.969 -5.495 1.00 94.38 378 PRO A O 1
ATOM 3114 N N . PHE A 1 379 ? -15.128 7.624 -5.738 1.00 92.75 379 PHE A N 1
ATOM 3115 C CA . PHE A 1 379 ? -14.794 7.998 -4.355 1.00 92.75 379 PHE A CA 1
ATOM 3116 C C . PHE A 1 379 ? -15.258 9.426 -4.028 1.00 92.75 379 PHE A C 1
ATOM 3118 O O . PHE A 1 379 ? -14.927 10.367 -4.756 1.00 92.75 379 PHE A O 1
ATOM 3125 N N . LYS A 1 380 ? -15.943 9.597 -2.894 1.00 92.94 380 LYS A N 1
ATOM 3126 C CA . LYS A 1 380 ? -16.428 10.888 -2.384 1.00 92.94 380 LYS A CA 1
ATOM 3127 C C . LYS A 1 380 ? -15.266 11.817 -2.034 1.00 92.94 380 LYS A C 1
ATOM 3129 O O . LYS A 1 380 ? -15.247 12.980 -2.436 1.00 92.94 380 LYS A O 1
ATOM 3134 N N . HIS A 1 381 ? -14.257 11.277 -1.346 1.00 86.25 381 HIS A N 1
ATOM 3135 C CA . HIS A 1 381 ? -13.155 12.049 -0.757 1.00 86.25 381 HIS A CA 1
ATOM 3136 C C . HIS A 1 381 ? -11.789 11.615 -1.289 1.00 86.25 381 HIS A C 1
ATOM 3138 O O . HIS A 1 381 ? -10.983 10.983 -0.606 1.00 86.25 381 HIS A O 1
ATOM 3144 N N . THR A 1 382 ? -11.491 11.988 -2.533 1.00 78.38 382 THR A N 1
ATOM 3145 C CA . THR A 1 382 ? -10.254 11.588 -3.241 1.00 78.38 382 THR A CA 1
ATOM 3146 C C . THR A 1 382 ? -8.951 12.109 -2.623 1.00 78.38 382 THR A C 1
ATOM 3148 O O . THR A 1 382 ? -7.880 11.610 -2.968 1.00 78.38 382 THR A O 1
ATOM 3151 N N . HIS A 1 383 ? -9.044 13.102 -1.737 1.00 74.88 383 HIS A N 1
ATOM 3152 C CA . HIS A 1 383 ? -7.921 13.743 -1.054 1.00 74.88 383 HIS A CA 1
ATOM 3153 C C . HIS A 1 383 ? -7.585 13.114 0.305 1.00 74.88 383 HIS A C 1
ATOM 3155 O O . HIS A 1 383 ? -6.524 13.405 0.853 1.00 74.88 383 HIS A O 1
ATOM 3161 N N . LEU A 1 384 ? -8.491 12.309 0.868 1.00 75.94 384 LEU A N 1
ATOM 3162 C CA . LEU A 1 384 ? -8.218 11.546 2.079 1.00 75.94 384 LEU A CA 1
ATOM 3163 C C . LEU A 1 384 ? -7.368 10.326 1.716 1.00 75.94 384 LEU A C 1
ATOM 3165 O O . LEU A 1 384 ? -7.382 9.857 0.579 1.00 75.94 384 LEU A O 1
ATOM 3169 N N . ASP A 1 385 ? -6.652 9.787 2.685 1.00 80.62 385 ASP A N 1
ATOM 3170 C CA . ASP A 1 385 ? -6.025 8.467 2.681 1.00 80.62 385 ASP A CA 1
ATOM 3171 C C . ASP A 1 385 ? -5.943 7.987 4.136 1.00 80.62 385 ASP A C 1
ATOM 3173 O O . ASP A 1 385 ? -6.281 8.753 5.045 1.00 80.62 385 ASP A O 1
ATOM 3177 N N . GLY A 1 386 ? -5.507 6.746 4.364 1.00 73.94 386 GLY A N 1
ATOM 3178 C CA . GLY A 1 386 ? -5.451 6.186 5.715 1.00 73.94 386 GLY A CA 1
ATOM 3179 C C . GLY A 1 386 ? -4.648 7.051 6.692 1.00 73.94 386 GLY A C 1
ATOM 3180 O O . GLY A 1 386 ? -5.053 7.222 7.833 1.00 73.94 386 GLY A O 1
ATOM 3181 N N . PHE A 1 387 ? -3.564 7.703 6.251 1.00 72.31 387 PHE A N 1
ATOM 3182 C CA . PHE A 1 387 ? -2.792 8.588 7.127 1.00 72.31 387 PHE A CA 1
ATOM 3183 C C . PHE A 1 387 ? -3.580 9.848 7.503 1.00 72.31 387 PHE A C 1
ATOM 3185 O O . PHE A 1 387 ? -3.625 10.221 8.678 1.00 72.31 387 PHE A O 1
ATOM 3192 N N . ILE A 1 388 ? -4.234 10.491 6.531 1.00 72.19 388 ILE A N 1
ATOM 3193 C CA . ILE A 1 388 ? -5.061 11.679 6.791 1.00 72.19 388 ILE A CA 1
ATOM 3194 C C . ILE A 1 388 ? -6.258 11.344 7.681 1.00 72.19 388 ILE A C 1
ATOM 3196 O O . ILE A 1 388 ? -6.554 12.106 8.605 1.00 72.19 388 ILE A O 1
ATOM 3200 N N . ALA A 1 389 ? -6.917 10.212 7.430 1.00 75.38 389 ALA A N 1
ATOM 3201 C CA . ALA A 1 389 ? -8.043 9.740 8.224 1.00 75.38 389 ALA A CA 1
ATOM 3202 C C . ALA A 1 389 ? -7.632 9.522 9.683 1.00 75.38 389 ALA A C 1
ATOM 3204 O O . ALA A 1 389 ? -8.238 10.100 10.589 1.00 75.38 389 ALA A O 1
ATOM 3205 N N . THR A 1 390 ? -6.526 8.805 9.914 1.00 74.62 390 THR A N 1
ATOM 3206 C CA . THR A 1 390 ? -5.994 8.608 11.264 1.00 74.62 390 THR A CA 1
ATOM 3207 C C . THR A 1 390 ? -5.613 9.933 11.938 1.00 74.62 390 THR A C 1
ATOM 3209 O O . THR A 1 390 ? -5.904 10.129 13.117 1.00 74.62 390 THR A O 1
ATOM 3212 N N . LEU A 1 391 ? -4.982 10.875 11.226 1.00 68.81 391 LEU A N 1
ATOM 3213 C CA . LEU A 1 391 ? -4.617 12.178 11.799 1.00 68.81 391 LEU A CA 1
ATOM 3214 C C . LEU A 1 391 ? -5.837 13.011 12.205 1.00 68.81 391 LEU A C 1
ATOM 3216 O O . LEU A 1 391 ? -5.821 13.645 13.264 1.00 68.81 391 LEU A O 1
ATOM 3220 N N . LYS A 1 392 ? -6.887 13.024 11.378 1.00 76.62 392 LYS A N 1
ATOM 3221 C CA . LYS A 1 392 ? -8.145 13.714 11.690 1.00 76.62 392 LYS A CA 1
ATOM 3222 C C . LYS A 1 392 ? -8.832 13.079 12.896 1.00 76.62 392 LYS A C 1
ATOM 3224 O O . LYS A 1 392 ? -9.237 13.813 13.793 1.00 76.62 392 LYS A O 1
ATOM 3229 N N . TYR A 1 393 ? -8.844 11.750 12.983 1.00 81.88 393 TYR A N 1
ATOM 3230 C CA . TYR A 1 393 ? -9.313 11.033 14.168 1.00 81.88 393 TYR A CA 1
ATOM 3231 C C . TYR A 1 393 ? -8.521 11.405 15.434 1.00 81.88 393 TYR A C 1
ATOM 3233 O O . TYR A 1 393 ? -9.101 11.796 16.442 1.00 81.88 393 TYR A O 1
ATOM 3241 N N . LEU A 1 394 ? -7.186 11.388 15.394 1.00 72.88 394 LEU A N 1
ATOM 3242 C CA . LEU A 1 394 ? -6.379 11.780 16.558 1.00 72.88 394 LEU A CA 1
ATOM 3243 C C . LEU A 1 394 ? -6.587 13.246 16.958 1.00 72.88 394 LEU A C 1
ATOM 3245 O O . LEU A 1 394 ? -6.587 13.569 18.144 1.00 72.88 394 LEU A O 1
ATOM 3249 N N . THR A 1 395 ? -6.787 14.129 15.979 1.00 71.75 395 THR A N 1
ATOM 3250 C CA . THR A 1 395 ? -7.084 15.547 16.225 1.00 71.75 395 THR A CA 1
ATOM 3251 C C . THR A 1 395 ? -8.447 15.720 16.896 1.00 71.75 395 THR A C 1
ATOM 3253 O O . THR A 1 395 ? -8.562 16.520 17.823 1.00 71.75 395 THR A O 1
ATOM 3256 N N . HIS A 1 396 ? -9.451 14.958 16.453 1.00 84.25 396 HIS A N 1
ATOM 3257 C CA . HIS A 1 396 ? -10.770 14.865 17.079 1.00 84.25 396 HIS A CA 1
ATOM 3258 C C . HIS A 1 396 ? -10.644 14.492 18.566 1.00 84.25 396 HIS A C 1
ATOM 3260 O O . HIS A 1 396 ? -11.098 15.250 19.425 1.00 84.25 396 HIS A O 1
ATOM 3266 N N . ILE A 1 397 ? -9.919 13.408 18.872 1.00 79.50 397 ILE A N 1
ATOM 3267 C CA . ILE A 1 397 ? -9.684 12.948 20.250 1.00 79.50 397 ILE A CA 1
ATOM 3268 C C . ILE A 1 397 ? -8.971 14.010 21.089 1.00 79.50 397 ILE A C 1
ATOM 3270 O O . ILE A 1 397 ? -9.365 14.276 22.222 1.00 79.50 397 ILE A O 1
ATOM 3274 N N . GLU A 1 398 ? -7.919 14.629 20.548 1.00 71.94 398 GLU A N 1
ATOM 3275 C CA . GLU A 1 398 ? -7.130 15.617 21.287 1.00 71.94 398 GLU A CA 1
ATOM 3276 C C . GLU A 1 398 ? -7.947 16.863 21.647 1.00 71.94 398 GLU A C 1
ATOM 3278 O O . GLU A 1 398 ? -7.795 17.416 22.738 1.00 71.94 398 GLU A O 1
ATOM 3283 N N . LYS A 1 399 ? -8.789 17.332 20.724 1.00 74.88 399 LYS A N 1
ATOM 3284 C CA . LYS A 1 399 ? -9.550 18.569 20.906 1.00 74.88 399 LYS A CA 1
ATOM 3285 C C . LYS A 1 399 ? -10.897 18.369 21.599 1.00 74.88 399 LYS A C 1
ATOM 3287 O O . LYS A 1 399 ? -11.461 19.352 22.074 1.00 74.88 399 LYS A O 1
ATOM 3292 N N . GLY A 1 400 ? -11.426 17.145 21.622 1.00 82.12 400 GLY A N 1
ATOM 3293 C CA . GLY A 1 400 ? -12.796 16.873 22.068 1.00 82.12 400 GLY A CA 1
ATOM 3294 C C . GLY A 1 400 ? -13.867 17.508 21.166 1.00 82.12 400 GLY A C 1
ATOM 3295 O O . GLY A 1 400 ? -14.978 17.772 21.618 1.00 82.12 400 GLY A O 1
ATOM 3296 N N . GLU A 1 401 ? -13.530 17.803 19.909 1.00 86.94 401 GLU A N 1
ATOM 3297 C CA . GLU A 1 401 ? -14.452 18.319 18.880 1.00 86.94 401 GLU A CA 1
ATOM 3298 C C . GLU A 1 401 ? -15.020 17.144 18.088 1.00 86.94 401 GLU A C 1
ATOM 3300 O O . GLU A 1 401 ? -14.233 16.253 17.852 1.00 86.94 401 GLU A O 1
ATOM 3305 N N . PRO A 1 402 ? -16.277 17.117 17.603 1.00 90.12 402 PRO A N 1
ATOM 3306 C CA . PRO A 1 402 ? -16.839 15.986 16.846 1.00 90.12 402 PRO A CA 1
ATOM 3307 C C . PRO A 1 402 ? -16.019 15.559 15.618 1.00 90.12 402 PRO A C 1
ATOM 3309 O O . PRO A 1 402 ? -15.413 16.400 14.953 1.00 90.12 402 PRO A O 1
ATOM 3312 N N . LEU A 1 403 ? -16.015 14.257 15.303 1.00 91.31 403 LEU A N 1
ATOM 3313 C CA . LEU A 1 403 ? -15.270 13.740 14.155 1.00 91.31 403 LEU A CA 1
ATOM 3314 C C . LEU A 1 403 ? -15.937 14.230 12.873 1.00 91.31 403 LEU A C 1
ATOM 3316 O O . LEU A 1 403 ? -17.161 14.195 12.735 1.00 91.31 403 LEU A O 1
ATOM 3320 N N . GLU A 1 404 ? -15.126 14.700 11.932 1.00 89.81 404 GLU A N 1
ATOM 3321 C CA . GLU A 1 404 ? -15.629 15.215 10.668 1.00 89.81 404 GLU A CA 1
ATOM 3322 C C . GLU A 1 404 ? -16.353 14.117 9.874 1.00 89.81 404 GLU A C 1
ATOM 3324 O O . GLU A 1 404 ? -15.828 13.019 9.684 1.00 89.81 404 GLU A O 1
ATOM 3329 N N . GLN A 1 405 ? -17.540 14.441 9.353 1.00 94.19 405 GLN A N 1
ATOM 3330 C CA . GLN A 1 405 ? -18.384 13.506 8.600 1.00 94.19 405 GLN A CA 1
ATOM 3331 C C . GLN A 1 405 ? -17.658 12.879 7.398 1.00 94.19 405 GLN A C 1
ATOM 3333 O O . GLN A 1 405 ? -17.887 11.715 7.079 1.00 94.19 405 GLN A O 1
ATOM 3338 N N . GLU A 1 406 ? -16.741 13.612 6.763 1.00 93.38 406 GLU A N 1
ATOM 3339 C CA . GLU A 1 406 ? -15.950 13.102 5.637 1.00 93.38 406 GLU A CA 1
ATOM 3340 C C . GLU A 1 406 ? -15.063 11.899 6.003 1.00 93.38 406 GLU A C 1
ATOM 3342 O O . GLU A 1 406 ? -14.772 11.080 5.135 1.00 93.38 406 GLU A O 1
ATOM 3347 N N . ILE A 1 407 ? -14.667 11.745 7.275 1.00 93.12 407 ILE A N 1
ATOM 3348 C CA . ILE A 1 407 ? -13.897 10.579 7.738 1.00 93.12 407 ILE A CA 1
ATOM 3349 C C . ILE A 1 407 ? -14.777 9.337 7.841 1.00 93.12 407 ILE A C 1
ATOM 3351 O O . ILE A 1 407 ? -14.350 8.241 7.492 1.00 93.12 407 ILE A O 1
ATOM 3355 N N . LEU A 1 408 ? -16.024 9.511 8.270 1.00 95.19 408 LEU A N 1
ATOM 3356 C CA . LEU A 1 408 ? -17.003 8.429 8.298 1.00 95.19 408 LEU A CA 1
ATOM 3357 C C . LEU A 1 408 ? -17.367 7.990 6.873 1.00 95.19 408 LEU A C 1
ATOM 3359 O O . LEU A 1 408 ? -17.403 6.806 6.561 1.00 95.19 408 LEU A O 1
ATOM 3363 N N . GLU A 1 409 ? -17.557 8.956 5.976 1.00 96.12 409 GLU A N 1
ATOM 3364 C CA . GLU A 1 409 ? -17.804 8.693 4.555 1.00 96.12 409 GLU A CA 1
ATOM 3365 C C . GLU A 1 409 ? -16.598 8.062 3.847 1.00 96.12 409 GLU A C 1
ATOM 3367 O O . GLU A 1 409 ? -16.777 7.317 2.885 1.00 96.12 409 GLU A O 1
ATOM 3372 N N . TYR A 1 410 ? -15.379 8.338 4.319 1.00 94.25 410 TYR A N 1
ATOM 3373 C CA . TYR A 1 410 ? -14.170 7.676 3.842 1.00 94.25 410 TYR A CA 1
ATOM 3374 C C . TYR A 1 410 ? -14.181 6.174 4.163 1.00 94.25 410 TYR A C 1
ATOM 3376 O O . TYR A 1 410 ? -14.016 5.372 3.245 1.00 94.25 410 TYR A O 1
ATOM 3384 N N . GLY A 1 411 ? -14.473 5.796 5.413 1.00 95.50 411 GLY A N 1
ATOM 3385 C CA . GLY A 1 411 ? -14.620 4.385 5.795 1.00 95.50 411 GLY A CA 1
ATOM 3386 C C . GLY A 1 411 ? -15.811 3.692 5.117 1.00 95.50 411 GLY A C 1
ATOM 3387 O O . GLY A 1 411 ? -15.787 2.487 4.876 1.00 95.50 411 GLY A O 1
ATOM 3388 N N . GLU A 1 412 ? -16.862 4.436 4.761 1.00 97.19 412 GLU A N 1
ATOM 3389 C CA . GLU A 1 412 ? -17.965 3.911 3.947 1.00 97.19 412 GLU A CA 1
ATOM 3390 C C . GLU A 1 412 ? -17.516 3.546 2.528 1.00 97.19 412 GLU A C 1
ATOM 3392 O O . GLU A 1 412 ? -17.856 2.469 2.030 1.00 97.19 412 GLU A O 1
ATOM 3397 N N . ASP A 1 413 ? -16.750 4.422 1.879 1.00 96.69 413 ASP A N 1
ATOM 3398 C CA . ASP A 1 413 ? -16.239 4.179 0.531 1.00 96.69 413 ASP A CA 1
ATOM 3399 C C . ASP A 1 413 ? -15.277 2.986 0.474 1.00 96.69 413 ASP A C 1
ATOM 3401 O O . ASP A 1 413 ? -15.348 2.209 -0.481 1.00 96.69 413 ASP A O 1
ATOM 3405 N N . ASP A 1 414 ? -14.421 2.815 1.487 1.00 97.06 414 ASP A N 1
ATOM 3406 C CA . ASP A 1 414 ? -13.451 1.713 1.544 1.00 97.06 414 ASP A CA 1
ATOM 3407 C C . ASP A 1 414 ? -14.137 0.333 1.700 1.00 97.06 414 ASP A C 1
ATOM 3409 O O . ASP A 1 414 ? -13.615 -0.676 1.220 1.00 97.06 414 ASP A O 1
ATOM 3413 N N . VAL A 1 415 ? -15.374 0.280 2.213 1.00 98.25 415 VAL A N 1
ATOM 3414 C CA . VAL A 1 415 ? -16.206 -0.939 2.189 1.00 98.25 415 VAL A CA 1
ATOM 3415 C C . VAL A 1 415 ? -16.981 -1.082 0.877 1.00 98.25 415 VAL A C 1
ATOM 3417 O O . VAL A 1 415 ? -16.935 -2.139 0.244 1.00 98.25 415 VAL A O 1
ATOM 3420 N N . LYS A 1 416 ? -17.676 -0.028 0.429 1.00 97.69 416 LYS A N 1
ATOM 3421 C CA . LYS A 1 416 ? -18.578 -0.082 -0.741 1.00 97.69 416 LYS A CA 1
ATOM 3422 C C . LYS A 1 416 ? -17.865 -0.325 -2.067 1.00 97.69 416 LYS A C 1
ATOM 3424 O O . LYS A 1 416 ? -18.454 -0.850 -3.015 1.00 97.69 416 LYS A O 1
ATOM 3429 N N . VAL A 1 417 ? -16.587 0.028 -2.157 1.00 97.50 417 VAL A N 1
ATOM 3430 C CA . VAL A 1 417 ? -15.779 -0.261 -3.344 1.00 97.50 417 VAL A CA 1
ATOM 3431 C C . VAL A 1 417 ? -15.555 -1.769 -3.543 1.00 97.50 417 VAL A C 1
ATOM 3433 O O . VAL A 1 417 ? -15.368 -2.208 -4.678 1.00 97.50 417 VAL A O 1
ATOM 3436 N N . LEU A 1 418 ? -15.608 -2.593 -2.489 1.00 97.50 418 LEU A N 1
ATOM 3437 C CA . LEU A 1 418 ? -15.343 -4.035 -2.574 1.00 97.50 418 LEU A CA 1
ATOM 3438 C C . LEU A 1 418 ? -16.357 -4.793 -3.450 1.00 97.50 418 LEU A C 1
ATOM 3440 O O . LEU A 1 418 ? -15.920 -5.418 -4.427 1.00 97.50 418 LEU A O 1
ATOM 3444 N N . PRO A 1 419 ? -17.681 -4.737 -3.187 1.00 95.75 419 PRO A N 1
ATOM 3445 C CA . PRO A 1 419 ? -18.668 -5.374 -4.057 1.00 95.75 419 PRO A CA 1
ATOM 3446 C C . PRO A 1 419 ? -18.630 -4.815 -5.482 1.00 95.75 419 PRO A C 1
ATOM 3448 O O . PRO A 1 419 ? -18.726 -5.587 -6.436 1.00 95.75 419 PRO A O 1
ATOM 3451 N N . PHE A 1 420 ? -18.400 -3.507 -5.645 1.00 95.31 420 PHE A N 1
ATOM 3452 C CA . PHE A 1 420 ? -18.257 -2.874 -6.959 1.00 95.31 420 PHE A CA 1
ATOM 3453 C C . PHE A 1 420 ? -17.102 -3.476 -7.775 1.00 95.31 420 PHE A C 1
ATOM 3455 O O . PHE A 1 420 ? -17.280 -3.841 -8.940 1.00 95.31 420 PHE A O 1
ATOM 3462 N N . LEU A 1 421 ? -15.919 -3.628 -7.164 1.00 94.06 421 LEU A N 1
ATOM 3463 C CA . LEU A 1 421 ? -14.760 -4.242 -7.817 1.00 94.06 421 LEU A CA 1
ATOM 3464 C C . LEU A 1 421 ? -15.062 -5.681 -8.243 1.00 94.06 421 LEU A C 1
ATOM 3466 O O . LEU A 1 421 ? -14.748 -6.066 -9.369 1.00 94.06 421 LEU A O 1
ATOM 3470 N N . ILE A 1 422 ? -15.684 -6.471 -7.366 1.00 92.06 422 ILE A N 1
ATOM 3471 C CA . ILE A 1 422 ? -16.056 -7.861 -7.659 1.00 92.06 422 ILE A CA 1
ATOM 3472 C C . ILE A 1 422 ? -17.035 -7.924 -8.829 1.00 92.06 422 ILE A C 1
ATOM 3474 O O . ILE A 1 422 ? -16.847 -8.745 -9.728 1.00 92.06 422 ILE A O 1
ATOM 3478 N N . GLU A 1 423 ? -18.054 -7.068 -8.841 1.00 91.44 423 GLU A N 1
ATOM 3479 C CA . GLU A 1 423 ? -19.069 -7.043 -9.890 1.00 91.44 423 GLU A CA 1
ATOM 3480 C C . GLU A 1 423 ? -18.453 -6.709 -11.255 1.00 91.44 423 GLU A C 1
ATOM 3482 O O . GLU A 1 423 ? -18.651 -7.457 -12.217 1.00 91.44 423 GLU A O 1
ATOM 3487 N N . ILE A 1 424 ? -17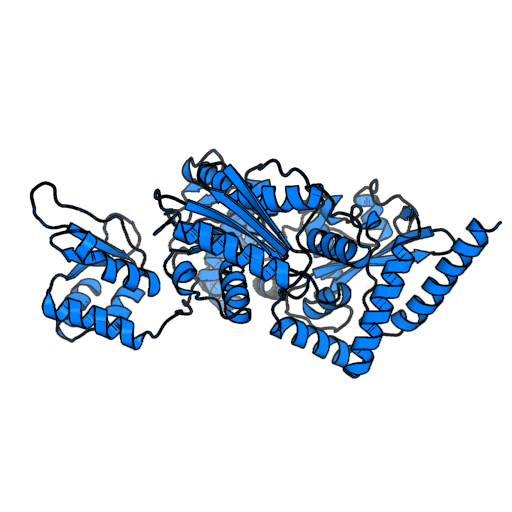.641 -5.650 -11.339 1.00 89.69 424 ILE A N 1
ATOM 3488 C CA . ILE A 1 424 ? -16.964 -5.265 -12.586 1.00 89.69 424 ILE A CA 1
ATOM 3489 C C . ILE A 1 424 ? -16.018 -6.367 -13.068 1.00 89.69 424 ILE A C 1
ATOM 3491 O O . ILE A 1 424 ? -16.011 -6.714 -14.254 1.00 89.69 424 ILE A O 1
ATOM 3495 N N . ILE A 1 425 ? -15.247 -6.960 -12.153 1.00 87.88 425 ILE A N 1
ATOM 3496 C CA . ILE A 1 425 ? -14.331 -8.055 -12.477 1.00 87.88 425 ILE A CA 1
ATOM 3497 C C . ILE A 1 425 ? -15.101 -9.286 -12.984 1.00 87.88 425 ILE A C 1
ATOM 3499 O O . ILE A 1 425 ? -14.679 -9.893 -13.972 1.00 87.88 425 ILE A O 1
ATOM 3503 N N . LYS A 1 426 ? -16.228 -9.649 -12.352 1.00 83.62 426 LYS A N 1
ATOM 3504 C CA . LYS A 1 426 ? -17.078 -10.781 -12.768 1.00 83.62 426 LYS A CA 1
ATOM 3505 C C . LYS A 1 426 ? -17.723 -10.537 -14.136 1.00 83.62 426 LYS A C 1
ATOM 3507 O O . LYS A 1 426 ? -17.761 -11.463 -14.946 1.00 83.62 426 LYS A O 1
ATOM 3512 N N . LYS A 1 427 ? -18.191 -9.315 -14.421 1.00 83.38 427 LYS A N 1
ATOM 3513 C CA . LYS A 1 427 ? -18.768 -8.950 -15.730 1.00 83.38 427 LYS A CA 1
ATOM 3514 C C . LYS A 1 427 ? -17.732 -8.956 -16.856 1.00 83.38 427 LYS A C 1
ATOM 3516 O O . LYS A 1 427 ? -18.082 -9.221 -18.004 1.00 83.38 427 LYS A O 1
ATOM 3521 N N . GLY A 1 428 ? -16.459 -8.709 -16.539 1.00 69.88 428 GLY A N 1
ATOM 3522 C CA . GLY A 1 428 ? -15.374 -8.741 -17.519 1.00 69.88 428 GLY A CA 1
ATOM 3523 C C . GLY A 1 428 ? -15.431 -7.594 -18.534 1.00 69.88 428 GLY A C 1
ATOM 3524 O O . GLY A 1 428 ? -14.997 -7.770 -19.671 1.00 69.88 428 GLY A O 1
ATOM 3525 N N . GLU A 1 429 ? -15.993 -6.442 -18.158 1.00 61.88 429 GLU A N 1
ATOM 3526 C CA . GLU A 1 429 ? -16.232 -5.326 -19.079 1.00 61.88 429 GLU A CA 1
ATOM 3527 C C . GLU A 1 429 ? -14.926 -4.733 -19.647 1.00 61.88 429 GLU A C 1
ATOM 3529 O O . GLU A 1 429 ? -14.050 -4.277 -18.912 1.00 61.88 429 GLU A O 1
ATOM 3534 N N . GLY A 1 430 ? -14.831 -4.718 -20.984 1.00 57.72 430 GLY A N 1
ATOM 3535 C CA . GLY A 1 430 ? -14.056 -3.801 -21.839 1.00 57.72 430 GLY A CA 1
ATOM 3536 C C . GLY A 1 430 ? -12.520 -3.824 -21.785 1.00 57.72 430 GLY A C 1
ATOM 3537 O O . GLY A 1 430 ? -11.884 -3.774 -22.834 1.00 57.72 430 GLY A O 1
ATOM 3538 N N . ILE A 1 431 ? -11.911 -3.886 -20.599 1.00 62.38 431 ILE A N 1
ATOM 3539 C CA . ILE A 1 431 ? -10.468 -3.645 -20.380 1.00 62.38 431 ILE A CA 1
ATOM 3540 C C . ILE A 1 431 ? -9.724 -4.938 -20.000 1.00 62.38 431 ILE A C 1
ATOM 3542 O O . ILE A 1 431 ? -8.497 -5.009 -20.078 1.00 62.38 431 ILE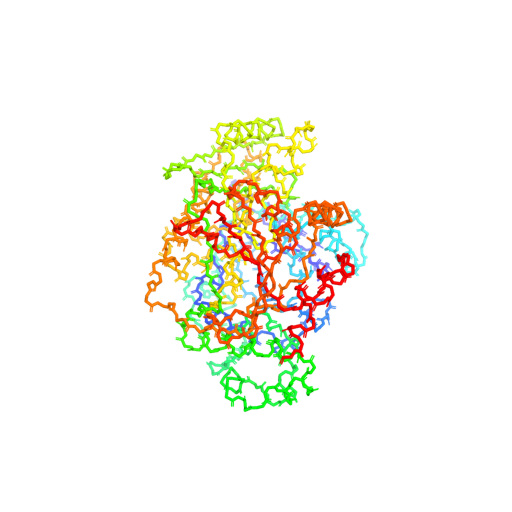 A O 1
ATOM 3546 N N . ILE A 1 432 ? -10.460 -5.977 -19.589 1.00 74.06 432 ILE A N 1
ATOM 3547 C CA . ILE A 1 432 ? -9.898 -7.243 -19.110 1.00 74.06 432 ILE A CA 1
ATOM 3548 C C . ILE A 1 432 ? -9.692 -8.206 -20.284 1.00 74.06 432 ILE A C 1
ATOM 3550 O O . ILE A 1 432 ? -10.630 -8.826 -20.784 1.00 74.06 432 ILE A O 1
ATOM 3554 N N . LYS A 1 433 ? -8.437 -8.400 -20.695 1.00 77.06 433 LYS A N 1
ATOM 3555 C CA . LYS A 1 433 ? -8.061 -9.423 -21.676 1.00 77.06 433 LYS A CA 1
ATOM 3556 C C . LYS A 1 433 ? -7.696 -10.733 -20.992 1.00 77.06 433 LYS A C 1
ATOM 3558 O O . LYS A 1 433 ? -6.841 -10.780 -20.108 1.00 77.06 433 LYS A O 1
ATOM 3563 N N . LYS A 1 434 ? -8.293 -11.831 -21.455 1.00 66.56 434 LYS A N 1
ATOM 3564 C CA . LYS A 1 434 ? -7.940 -13.185 -21.012 1.00 66.56 434 LYS A CA 1
ATOM 3565 C C . LYS A 1 434 ? -6.595 -13.588 -21.622 1.00 66.56 434 LYS A C 1
ATOM 3567 O O . LYS A 1 434 ? -6.532 -13.996 -22.777 1.00 66.56 434 LYS A O 1
ATOM 3572 N N . LYS A 1 435 ? -5.524 -13.476 -20.836 1.00 64.94 435 LYS A N 1
ATOM 3573 C CA . LYS A 1 435 ? -4.164 -13.928 -21.167 1.00 64.94 435 LYS A CA 1
ATOM 3574 C C . LYS A 1 435 ? -3.727 -14.961 -20.125 1.00 64.94 435 LYS A C 1
ATOM 3576 O O . LYS A 1 435 ? -2.838 -14.704 -19.315 1.00 64.94 435 LYS A O 1
ATOM 3581 N N . PHE A 1 436 ? -4.390 -16.119 -20.114 1.00 56.88 436 PHE A N 1
ATOM 3582 C CA . PHE A 1 436 ? -4.054 -17.200 -19.185 1.00 56.88 436 PHE A CA 1
ATOM 3583 C C . PHE A 1 436 ? -2.580 -17.591 -19.339 1.00 56.88 436 PHE A C 1
ATOM 3585 O O . PHE A 1 436 ? -2.111 -17.835 -20.449 1.00 56.88 436 PHE A O 1
ATOM 3592 N N . SER A 1 437 ? -1.851 -17.611 -18.222 1.00 54.31 437 SER A N 1
ATOM 3593 C CA . SER A 1 437 ? -0.399 -17.787 -18.200 1.00 54.31 437 SER A CA 1
ATOM 3594 C C . SER A 1 437 ? 0.011 -18.795 -17.131 1.00 54.31 437 SER A C 1
ATOM 3596 O O . SER A 1 437 ? -0.582 -18.854 -16.050 1.00 54.31 437 SER A O 1
ATOM 3598 N N . ASP A 1 438 ? 1.085 -19.541 -17.390 1.00 50.09 438 ASP A N 1
ATOM 3599 C CA . ASP A 1 438 ? 1.711 -20.461 -16.427 1.00 50.09 438 ASP A CA 1
ATOM 3600 C C . ASP A 1 438 ? 2.276 -19.736 -15.186 1.00 50.09 438 ASP A C 1
ATOM 3602 O O . ASP A 1 438 ? 2.704 -20.364 -14.221 1.00 50.09 438 ASP A O 1
ATOM 3606 N N . LEU A 1 439 ? 2.275 -18.399 -15.190 1.00 49.03 439 LEU A N 1
ATOM 3607 C CA . LEU A 1 439 ? 2.734 -17.542 -14.097 1.00 49.03 439 LEU A CA 1
ATOM 3608 C C . LEU A 1 439 ? 1.820 -17.497 -12.871 1.00 49.03 439 LEU A C 1
ATOM 3610 O O . LEU A 1 439 ? 2.290 -17.129 -11.795 1.00 49.03 439 LEU A O 1
ATOM 3614 N N . ALA A 1 440 ? 0.545 -17.868 -13.009 1.00 44.38 440 ALA A N 1
ATOM 3615 C CA . ALA A 1 440 ? -0.459 -17.794 -11.941 1.00 44.38 440 ALA A CA 1
ATOM 3616 C C . ALA A 1 440 ? -0.188 -18.719 -10.727 1.00 44.38 440 ALA A C 1
ATOM 3618 O O . ALA A 1 440 ? -1.003 -18.798 -9.807 1.00 44.38 440 ALA A O 1
ATOM 3619 N N . PHE A 1 441 ? 0.941 -19.436 -10.728 1.00 43.62 441 PHE A N 1
ATOM 3620 C CA . PHE A 1 441 ? 1.256 -20.536 -9.814 1.00 43.62 441 PHE A CA 1
ATOM 3621 C C . PHE A 1 441 ? 2.553 -20.327 -9.017 1.00 43.62 441 PHE A C 1
ATOM 3623 O O . PHE A 1 441 ? 2.987 -21.247 -8.335 1.00 43.62 441 PHE A O 1
ATOM 3630 N N . LEU A 1 442 ? 3.193 -19.154 -9.115 1.00 42.56 442 LEU A N 1
ATOM 3631 C CA . LEU A 1 442 ? 4.594 -18.992 -8.695 1.00 42.56 442 LEU A CA 1
ATOM 3632 C C . LEU A 1 442 ? 4.830 -18.148 -7.427 1.00 42.56 442 LEU A C 1
ATOM 3634 O O . LEU A 1 442 ? 5.964 -18.137 -6.964 1.00 42.56 442 LEU A O 1
ATOM 3638 N N . ASP A 1 443 ? 3.821 -17.476 -6.853 1.00 36.16 443 ASP A N 1
ATOM 3639 C CA . ASP A 1 443 ? 4.017 -16.494 -5.759 1.00 36.16 443 ASP A CA 1
ATOM 3640 C C . ASP A 1 443 ? 3.227 -16.775 -4.474 1.00 36.16 443 ASP A C 1
ATOM 3642 O O . ASP A 1 443 ? 2.540 -15.891 -3.972 1.00 36.16 443 ASP A O 1
ATOM 3646 N N . SER A 1 444 ? 3.331 -17.968 -3.890 1.00 35.34 444 SER A N 1
ATOM 3647 C CA . SER A 1 444 ? 3.141 -18.101 -2.433 1.00 35.34 444 SER A CA 1
ATOM 3648 C C . SER A 1 444 ? 3.740 -19.408 -1.910 1.00 35.34 444 SER A C 1
ATOM 3650 O O . SER A 1 444 ? 3.145 -20.469 -2.106 1.00 35.34 444 SER A O 1
ATOM 3652 N N . PRO A 1 445 ? 4.873 -19.374 -1.188 1.00 32.06 445 PRO A N 1
ATOM 3653 C CA . PRO A 1 445 ? 5.022 -20.253 -0.041 1.00 32.06 445 PRO A CA 1
ATOM 3654 C C . PRO A 1 445 ? 3.952 -19.814 0.961 1.00 32.06 445 PRO A C 1
ATOM 3656 O O . PRO A 1 445 ? 3.969 -18.686 1.443 1.00 32.06 445 PRO A O 1
ATOM 3659 N N . ILE A 1 446 ? 2.968 -20.669 1.197 1.00 36.91 446 ILE A N 1
ATOM 3660 C CA . ILE A 1 446 ? 1.900 -20.376 2.147 1.00 36.91 446 ILE A CA 1
ATOM 3661 C C . ILE A 1 446 ? 2.476 -20.533 3.546 1.00 36.91 446 ILE A C 1
ATOM 3663 O O . ILE A 1 446 ? 2.849 -21.641 3.937 1.00 36.91 446 ILE A O 1
ATOM 3667 N N . GLU A 1 447 ? 2.544 -19.435 4.296 1.00 32.12 447 GLU A N 1
ATOM 3668 C CA . GLU A 1 447 ? 2.589 -19.515 5.752 1.00 32.12 447 GLU A CA 1
ATOM 3669 C C . GLU A 1 447 ? 1.260 -20.104 6.219 1.00 32.12 447 GLU A C 1
ATOM 3671 O O . GLU A 1 447 ? 0.204 -19.471 6.195 1.00 32.12 447 GLU A O 1
ATOM 3676 N N . LEU A 1 448 ? 1.314 -21.386 6.554 1.00 35.88 448 LEU A N 1
ATOM 3677 C CA . LEU A 1 448 ? 0.197 -22.148 7.071 1.00 35.88 448 LEU A CA 1
ATOM 3678 C C . LEU A 1 448 ? -0.145 -21.673 8.480 1.00 35.88 448 LEU A C 1
ATOM 3680 O O . LEU A 1 448 ? 0.625 -21.865 9.417 1.00 35.88 448 LEU A O 1
ATOM 3684 N N . ILE A 1 449 ? -1.331 -21.088 8.637 1.00 35.62 449 ILE A N 1
ATOM 3685 C CA . ILE A 1 449 ? -1.936 -20.872 9.950 1.00 35.62 449 ILE A CA 1
ATOM 3686 C C . ILE A 1 449 ? -2.560 -22.208 10.385 1.00 35.62 449 ILE A C 1
ATOM 3688 O O . ILE A 1 449 ? -3.679 -22.542 9.993 1.00 35.62 449 ILE A O 1
ATOM 3692 N N . GLY A 1 450 ? -1.809 -22.992 11.163 1.00 51.38 450 GLY A N 1
ATOM 3693 C CA . GLY A 1 450 ? -2.270 -24.231 11.806 1.00 51.38 450 GLY A CA 1
ATOM 3694 C C . GLY A 1 450 ? -1.204 -25.330 11.876 1.00 51.38 450 GLY A C 1
ATOM 3695 O O . GLY A 1 450 ? -0.269 -25.346 11.076 1.00 51.38 450 GLY A O 1
ATOM 3696 N N . ASP A 1 451 ? -1.349 -26.261 12.828 1.00 53.22 451 ASP A N 1
ATOM 3697 C CA . ASP A 1 451 ? -0.475 -27.435 12.945 1.00 53.22 451 ASP A CA 1
ATOM 3698 C C . ASP A 1 451 ? -0.667 -28.366 11.737 1.00 53.22 451 ASP A C 1
ATOM 3700 O O . ASP A 1 451 ? -1.611 -29.156 11.638 1.00 53.22 451 ASP A O 1
ATOM 3704 N N . MET A 1 452 ? 0.257 -28.243 10.789 1.00 50.38 452 MET A N 1
ATOM 3705 C CA . MET A 1 452 ? 0.334 -29.054 9.580 1.00 50.38 452 MET A CA 1
ATOM 3706 C C . MET A 1 452 ? 0.312 -30.554 9.857 1.00 50.38 452 MET A C 1
ATOM 3708 O O . MET A 1 452 ? -0.241 -31.311 9.058 1.00 50.38 452 MET A O 1
ATOM 3712 N N . ASN A 1 453 ? 0.894 -30.997 10.970 1.00 54.44 453 ASN A N 1
ATOM 3713 C CA . ASN A 1 453 ? 0.996 -32.418 11.270 1.00 54.44 453 ASN A CA 1
ATOM 3714 C C . ASN A 1 453 ? -0.369 -33.001 11.638 1.00 54.44 453 ASN A C 1
ATOM 3716 O O . ASN A 1 453 ? -0.730 -34.065 11.139 1.00 54.44 453 ASN A O 1
ATOM 3720 N N . GLU A 1 454 ? -1.163 -32.280 12.430 1.00 57.50 454 GLU A N 1
ATOM 3721 C CA . GLU A 1 454 ? -2.520 -32.699 12.791 1.00 57.50 454 GLU A CA 1
ATOM 3722 C C . GLU A 1 454 ? -3.431 -32.785 11.554 1.00 57.50 454 GLU A C 1
ATOM 3724 O O . GLU A 1 454 ? -4.209 -33.729 11.388 1.00 57.50 454 GLU A O 1
ATOM 3729 N N . LEU A 1 455 ? -3.297 -31.824 10.637 1.00 57.44 455 LEU A N 1
ATOM 3730 C CA . LEU A 1 455 ? -4.065 -31.780 9.395 1.00 57.44 455 LEU A CA 1
ATOM 3731 C C . LEU A 1 455 ? -3.736 -32.954 8.463 1.00 57.44 455 LEU A C 1
ATOM 3733 O O . LEU A 1 455 ? -4.638 -33.603 7.927 1.00 57.44 455 LEU A O 1
ATOM 3737 N N . LEU A 1 456 ? -2.444 -33.241 8.293 1.00 60.78 456 LEU A N 1
ATOM 3738 C CA . LEU A 1 456 ? -1.959 -34.351 7.476 1.00 60.78 456 LEU A CA 1
ATOM 3739 C C . LEU A 1 456 ? -2.403 -35.706 8.037 1.00 60.78 456 LEU A C 1
ATOM 3741 O O . LEU A 1 456 ? -2.776 -36.589 7.263 1.00 60.78 456 LEU A O 1
ATOM 3745 N N . VAL A 1 457 ? -2.419 -35.856 9.366 1.00 65.12 457 VAL A N 1
ATOM 3746 C CA . VAL A 1 457 ? -2.940 -37.050 10.047 1.00 65.12 457 VAL A CA 1
ATOM 3747 C C . VAL A 1 457 ? -4.418 -37.259 9.717 1.00 65.12 457 VAL A C 1
ATOM 3749 O O . VAL A 1 457 ? -4.778 -38.330 9.238 1.00 65.12 457 VAL A O 1
ATOM 3752 N N . LYS A 1 458 ? -5.264 -36.232 9.847 1.00 63.19 458 LYS A N 1
ATOM 3753 C CA . LYS A 1 458 ? -6.709 -36.370 9.586 1.00 63.19 458 LYS A CA 1
ATOM 3754 C C . LYS A 1 458 ? -7.039 -36.685 8.124 1.00 63.19 458 LYS A C 1
ATOM 3756 O O . LYS A 1 458 ? -7.925 -37.490 7.853 1.00 63.19 458 LYS A O 1
ATOM 3761 N N . VAL A 1 459 ? -6.328 -36.077 7.170 1.00 67.38 459 VAL A N 1
ATOM 3762 C CA . VAL A 1 459 ? -6.526 -36.358 5.733 1.00 67.38 459 VAL A CA 1
ATOM 3763 C C . VAL A 1 459 ? -6.077 -37.778 5.380 1.00 67.38 459 VAL A C 1
ATOM 3765 O O . VAL A 1 459 ? -6.736 -38.464 4.594 1.00 67.38 459 VAL A O 1
ATOM 3768 N N . ARG A 1 460 ? -4.976 -38.239 5.985 1.00 69.12 460 ARG A N 1
ATOM 3769 C CA . ARG A 1 460 ? -4.502 -39.619 5.861 1.00 69.12 460 ARG A CA 1
ATOM 3770 C C . ARG A 1 460 ? -5.524 -40.608 6.428 1.00 69.12 460 ARG A C 1
ATOM 3772 O O . ARG A 1 460 ? -5.864 -41.561 5.732 1.00 69.12 460 ARG A O 1
ATOM 3779 N N . ASP A 1 461 ? -6.021 -40.373 7.637 1.00 68.56 461 ASP A N 1
ATOM 3780 C CA . ASP A 1 461 ? -6.947 -41.282 8.321 1.00 68.56 461 ASP A CA 1
ATOM 3781 C C . ASP A 1 461 ? -8.277 -41.395 7.552 1.00 68.56 461 ASP A C 1
ATOM 3783 O O . ASP A 1 461 ? -8.750 -42.500 7.289 1.00 68.56 461 ASP A O 1
ATOM 3787 N N . PHE A 1 462 ? -8.807 -40.272 7.048 1.00 68.06 462 PHE A N 1
ATOM 3788 C CA . PHE A 1 462 ? -9.978 -40.272 6.165 1.00 68.06 462 PHE A CA 1
ATOM 3789 C C . PHE A 1 462 ? -9.754 -41.119 4.901 1.00 68.06 462 PHE A C 1
ATOM 3791 O O . PHE A 1 462 ? -10.630 -41.885 4.491 1.00 68.06 462 PHE A O 1
ATOM 3798 N N . TYR A 1 463 ? -8.581 -40.987 4.268 1.00 69.62 463 TYR A N 1
ATOM 3799 C CA . TYR A 1 463 ? -8.247 -41.761 3.073 1.00 69.62 463 TYR A CA 1
ATOM 3800 C C . TYR A 1 463 ? -8.141 -43.263 3.363 1.00 69.62 463 TYR A C 1
ATOM 3802 O O . TYR A 1 463 ? -8.600 -44.068 2.554 1.00 69.62 463 TYR A O 1
ATOM 3810 N N . GLU A 1 464 ? -7.550 -43.647 4.492 1.00 67.25 464 GLU A N 1
ATOM 3811 C CA . GLU A 1 464 ? -7.441 -45.050 4.902 1.00 67.25 464 GLU A CA 1
ATOM 3812 C C . GLU A 1 464 ? -8.799 -45.704 5.126 1.00 67.25 464 GLU A C 1
ATOM 3814 O O . GLU A 1 464 ? -8.996 -46.851 4.727 1.00 67.25 464 GLU A O 1
ATOM 3819 N N . GLU A 1 465 ? -9.727 -44.962 5.719 1.00 66.44 465 GLU A N 1
ATOM 3820 C CA . GLU A 1 465 ? -11.072 -45.438 6.013 1.00 66.44 465 GLU A CA 1
ATOM 3821 C C . GLU A 1 465 ? -11.934 -45.558 4.744 1.00 66.44 465 GLU A C 1
ATOM 3823 O O . GLU A 1 465 ? -12.688 -46.520 4.589 1.00 66.44 465 GLU A O 1
ATOM 3828 N N . HIS A 1 466 ? -11.798 -44.624 3.793 1.00 66.69 466 HIS A N 1
ATOM 3829 C CA . HIS A 1 466 ? -12.752 -44.495 2.684 1.00 66.69 466 HIS A CA 1
ATOM 3830 C C . HIS A 1 466 ? -12.205 -44.881 1.301 1.00 66.69 466 HIS A C 1
ATOM 3832 O O . HIS A 1 466 ? -12.996 -45.182 0.407 1.00 66.69 466 HIS A O 1
ATOM 3838 N N . GLY A 1 467 ? -10.885 -44.873 1.076 1.00 61.88 467 GLY A N 1
ATOM 3839 C CA . GLY A 1 467 ? -10.234 -45.348 -0.159 1.00 61.88 467 GLY A CA 1
ATOM 3840 C C . GLY A 1 467 ? -10.597 -44.605 -1.458 1.00 61.88 467 GLY A C 1
ATOM 3841 O O . GLY A 1 467 ? -10.348 -45.110 -2.552 1.00 61.88 467 GLY A O 1
ATOM 3842 N N . LYS A 1 468 ? -11.205 -43.418 -1.371 1.00 69.69 468 LYS A N 1
ATOM 3843 C CA . LYS A 1 468 ? -11.862 -42.711 -2.487 1.00 69.69 468 LYS A CA 1
ATOM 3844 C C . LYS A 1 468 ? -11.062 -41.503 -2.995 1.00 69.69 468 LYS A C 1
ATOM 3846 O O . LYS A 1 468 ? -11.538 -40.369 -2.970 1.00 69.69 468 LYS A O 1
ATOM 3851 N N . LEU A 1 469 ? -9.855 -41.751 -3.498 1.00 70.50 469 LEU A N 1
ATOM 3852 C CA . LEU A 1 469 ? -9.011 -40.747 -4.158 1.00 70.50 469 LEU A CA 1
ATOM 3853 C C . LEU A 1 469 ? -8.788 -41.140 -5.618 1.00 70.50 469 LEU A C 1
ATOM 3855 O O . LEU A 1 469 ? -8.558 -42.311 -5.908 1.00 70.50 469 LEU A O 1
ATOM 3859 N N . SER A 1 470 ? -8.799 -40.182 -6.542 1.00 71.81 470 SER A N 1
ATOM 3860 C CA . SER A 1 470 ? -8.244 -40.411 -7.879 1.00 71.81 470 SER A CA 1
ATOM 3861 C C . SER A 1 470 ? -7.373 -39.257 -8.312 1.00 71.81 470 SER A C 1
ATOM 3863 O O . SER A 1 470 ? -7.758 -38.100 -8.146 1.00 71.81 470 SER A O 1
ATOM 3865 N N . ILE A 1 471 ? -6.278 -39.587 -8.975 1.00 66.81 471 ILE A N 1
ATOM 3866 C CA . ILE A 1 471 ? -5.375 -38.622 -9.572 1.00 66.81 471 ILE A CA 1
ATOM 3867 C C . ILE A 1 471 ? -5.569 -38.657 -11.082 1.00 66.81 471 ILE A C 1
ATOM 3869 O O . ILE A 1 471 ? -5.586 -39.735 -11.680 1.00 66.81 471 ILE A O 1
ATOM 3873 N N . ARG A 1 472 ? -5.761 -37.489 -11.696 1.00 68.94 472 ARG A N 1
ATOM 3874 C CA . ARG A 1 472 ? -5.945 -37.375 -13.146 1.00 68.94 472 ARG A CA 1
ATOM 3875 C C . ARG A 1 472 ? -5.150 -36.215 -13.710 1.00 68.94 472 ARG A C 1
ATOM 3877 O O . ARG A 1 472 ? -4.871 -35.245 -13.015 1.00 68.94 472 ARG A O 1
ATOM 3884 N N . GLU A 1 473 ? -4.814 -36.322 -14.984 1.00 62.69 473 GLU A N 1
ATOM 3885 C CA . GLU A 1 473 ? -4.381 -35.181 -15.777 1.00 62.69 473 GLU A CA 1
ATOM 3886 C C . GLU A 1 473 ? -5.608 -34.328 -16.136 1.00 62.69 473 GLU A C 1
ATOM 3888 O O . GLU A 1 473 ? -6.595 -34.846 -16.673 1.00 62.69 473 GLU A O 1
ATOM 3893 N N . ASP A 1 474 ? -5.580 -33.032 -15.816 1.00 59.28 474 ASP A N 1
ATOM 3894 C CA . ASP A 1 474 ? -6.660 -32.119 -16.183 1.00 59.28 474 ASP A CA 1
ATOM 3895 C C . ASP A 1 474 ? -6.493 -31.633 -17.627 1.00 59.28 474 ASP A C 1
ATOM 3897 O O . ASP A 1 474 ? -5.716 -30.727 -17.923 1.00 59.28 474 ASP A O 1
ATOM 3901 N N . LYS A 1 475 ? -7.288 -32.217 -18.526 1.00 53.28 475 LYS A N 1
ATOM 3902 C CA . LYS A 1 475 ? -7.295 -31.896 -19.961 1.00 53.28 475 LYS A CA 1
ATOM 3903 C C . LYS A 1 475 ? -8.006 -30.581 -20.307 1.00 53.28 475 LYS A C 1
ATOM 3905 O O . LYS A 1 475 ? -7.997 -30.180 -21.465 1.00 53.28 475 LYS A O 1
ATOM 3910 N N . ARG A 1 476 ? -8.664 -29.920 -19.345 1.00 49.62 476 ARG A N 1
ATOM 3911 C CA . ARG A 1 476 ? -9.433 -28.680 -19.586 1.00 49.62 476 ARG A CA 1
ATOM 3912 C C . ARG A 1 476 ? -8.552 -27.434 -19.631 1.00 49.62 476 ARG A C 1
ATOM 3914 O O . ARG A 1 476 ? -8.993 -26.393 -20.109 1.00 49.62 476 ARG A O 1
ATOM 3921 N N . TYR A 1 477 ? -7.318 -27.529 -19.142 1.00 44.62 477 TYR A N 1
ATOM 3922 C CA . TYR A 1 477 ? -6.350 -26.442 -19.143 1.00 44.62 477 TYR A CA 1
ATOM 3923 C C . TYR A 1 477 ? -5.118 -26.898 -19.931 1.00 44.62 477 TYR A C 1
ATOM 3925 O O . TYR A 1 477 ? -4.493 -27.879 -19.552 1.00 44.62 477 TYR A O 1
ATOM 3933 N N . ASN A 1 478 ? -4.718 -26.167 -20.979 1.00 39.50 478 ASN A N 1
ATOM 3934 C CA . ASN A 1 478 ? -3.502 -26.418 -21.788 1.00 39.50 478 ASN A CA 1
ATOM 3935 C C . ASN A 1 478 ? -2.173 -26.223 -21.010 1.00 39.50 478 ASN A C 1
ATOM 3937 O O . ASN A 1 478 ? -1.144 -25.886 -21.581 1.00 39.50 478 ASN A O 1
ATOM 3941 N N . SER A 1 479 ? -2.188 -26.410 -19.691 1.00 42.78 479 SER A N 1
ATOM 3942 C CA . SER A 1 479 ? -1.028 -26.332 -18.808 1.00 42.78 479 SER A CA 1
ATOM 3943 C C . SER A 1 479 ? -1.080 -27.541 -17.879 1.00 42.78 479 SER A C 1
ATOM 3945 O O . SER A 1 479 ? -2.020 -27.677 -17.100 1.00 42.78 479 SER A O 1
ATOM 3947 N N . LEU A 1 480 ? -0.081 -28.412 -18.009 1.00 45.12 480 LEU A N 1
ATOM 3948 C CA . LEU A 1 480 ? 0.203 -29.615 -17.218 1.00 45.12 480 LEU A CA 1
ATOM 3949 C C . LEU A 1 480 ? 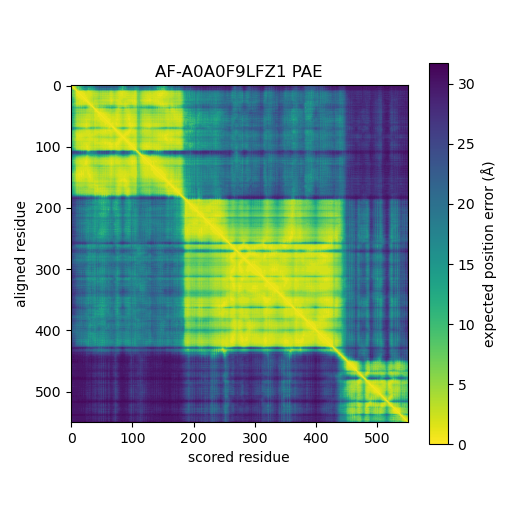-0.239 -29.506 -15.746 1.00 45.12 480 LEU A C 1
ATOM 3951 O O . LEU A 1 480 ? 0.528 -29.063 -14.887 1.00 45.12 480 LEU A O 1
ATOM 3955 N N . LYS A 1 481 ? -1.469 -29.922 -15.429 1.00 58.06 481 LYS A N 1
ATOM 3956 C CA . LYS A 1 481 ? -1.997 -29.888 -14.061 1.00 58.06 481 LYS A CA 1
ATOM 3957 C C . LYS A 1 481 ? -2.636 -31.213 -13.712 1.00 58.06 481 LYS A C 1
ATOM 3959 O O . LYS A 1 481 ? -3.703 -31.566 -14.195 1.00 58.06 481 LYS A O 1
ATOM 3964 N N . SER A 1 482 ? -1.961 -31.934 -12.831 1.00 62.03 482 SER A N 1
ATOM 3965 C CA . SER A 1 482 ? -2.553 -33.033 -12.089 1.00 62.03 482 SER A CA 1
ATOM 3966 C C . SER A 1 482 ? -3.649 -32.486 -11.173 1.00 62.03 482 SER A C 1
ATOM 3968 O O . SER A 1 482 ? -3.453 -31.454 -10.520 1.00 62.03 482 SER A O 1
ATOM 3970 N N . GLU A 1 483 ? -4.782 -33.177 -11.112 1.00 68.94 483 GLU A N 1
ATOM 3971 C CA . GLU A 1 483 ? -5.836 -32.937 -10.133 1.00 68.94 483 GLU A CA 1
ATOM 3972 C C . GLU A 1 483 ? -6.000 -34.137 -9.192 1.00 68.94 483 GLU A C 1
ATOM 3974 O O . GLU A 1 483 ? -5.917 -35.294 -9.615 1.00 68.94 483 GLU A O 1
ATOM 3979 N N . ILE A 1 484 ? -6.256 -33.858 -7.915 1.00 73.00 484 ILE A N 1
ATOM 3980 C CA . ILE A 1 484 ? -6.663 -34.840 -6.908 1.00 73.00 484 ILE A CA 1
ATOM 3981 C C . ILE A 1 484 ? -8.172 -34.729 -6.729 1.00 73.00 484 ILE A C 1
ATOM 3983 O O . ILE A 1 484 ? -8.668 -33.668 -6.374 1.00 73.00 484 ILE A O 1
ATOM 3987 N N . ARG A 1 485 ? -8.906 -35.820 -6.934 1.00 78.00 485 ARG A N 1
ATOM 3988 C CA . ARG A 1 485 ? -10.352 -35.881 -6.690 1.00 78.00 485 ARG A CA 1
ATOM 3989 C C . ARG A 1 485 ? -10.639 -36.730 -5.462 1.00 78.00 485 ARG A C 1
ATOM 3991 O O . ARG A 1 485 ? -10.243 -37.895 -5.436 1.00 78.00 485 ARG A O 1
ATOM 3998 N N . PHE A 1 486 ? -11.370 -36.169 -4.506 1.00 78.44 486 PHE A N 1
ATOM 3999 C CA . PHE A 1 486 ? -11.950 -36.911 -3.382 1.00 78.44 486 PHE A CA 1
ATOM 4000 C C . PHE A 1 486 ? -13.398 -37.245 -3.698 1.00 78.44 486 PHE A C 1
ATOM 4002 O O . PHE A 1 486 ? -14.116 -36.351 -4.139 1.00 78.44 486 PHE A O 1
ATOM 4009 N N . TYR A 1 487 ? -13.827 -38.490 -3.488 1.00 80.94 487 TYR A N 1
ATOM 4010 C CA . TYR A 1 487 ? -15.197 -38.919 -3.785 1.00 80.94 487 TYR A CA 1
ATOM 4011 C C . TYR A 1 487 ? -15.972 -39.229 -2.511 1.00 80.94 487 TYR A C 1
ATOM 4013 O O . TYR A 1 487 ? -15.449 -39.908 -1.635 1.00 80.94 487 TYR A O 1
ATOM 4021 N N . GLU A 1 488 ? -17.246 -38.845 -2.456 1.00 80.62 488 GLU A N 1
ATOM 4022 C CA . GLU A 1 488 ? -18.162 -39.318 -1.415 1.00 80.62 488 GLU A CA 1
ATOM 4023 C C . GLU A 1 488 ? -19.613 -39.427 -1.871 1.00 80.62 488 GLU A C 1
ATOM 4025 O O . GLU A 1 488 ? -19.933 -39.094 -3.010 1.00 80.62 488 GLU A O 1
ATOM 4030 N N . LYS A 1 489 ? -20.487 -39.948 -0.999 1.00 80.00 489 LYS A N 1
ATOM 4031 C CA . LYS A 1 489 ? -21.915 -40.061 -1.290 1.00 80.00 489 LYS A CA 1
ATOM 4032 C C . LYS A 1 489 ? -22.649 -38.723 -1.277 1.00 80.00 489 LYS A C 1
ATOM 4034 O O . LYS A 1 489 ? -23.511 -38.491 -2.125 1.00 80.00 489 LYS A O 1
ATOM 4039 N N . LYS A 1 490 ? -22.331 -37.856 -0.314 1.00 78.31 490 LYS A N 1
ATOM 4040 C CA . LYS A 1 490 ? -22.882 -36.501 -0.215 1.00 78.31 490 LYS A CA 1
ATOM 4041 C C . LYS A 1 490 ? -21.741 -35.498 -0.172 1.00 78.31 490 LYS A C 1
ATOM 4043 O O . LYS A 1 490 ? -20.715 -35.742 0.450 1.00 78.31 490 LYS A O 1
ATOM 4048 N N . LEU A 1 491 ? -21.954 -34.337 -0.787 1.00 69.69 491 LEU A N 1
ATOM 4049 C CA . LEU A 1 491 ? -20.922 -33.303 -0.868 1.00 69.69 491 LEU A CA 1
ATOM 4050 C C . LEU A 1 491 ? -20.493 -32.802 0.516 1.00 69.69 491 LEU A C 1
ATOM 4052 O O . LEU A 1 491 ? -19.308 -32.594 0.739 1.00 69.69 491 LEU A O 1
ATOM 4056 N N . LYS A 1 492 ? -21.437 -32.709 1.460 1.00 74.62 492 LYS A N 1
ATOM 4057 C CA . LYS A 1 492 ? -21.163 -32.327 2.853 1.00 74.62 492 LYS A CA 1
ATOM 4058 C C . LYS A 1 492 ? -20.149 -33.238 3.554 1.00 74.62 492 LYS A C 1
ATOM 4060 O O . LYS A 1 492 ? -19.433 -32.801 4.445 1.00 74.62 492 LYS A O 1
ATOM 4065 N N . ASP A 1 493 ? -20.076 -34.505 3.143 1.00 76.56 493 ASP A N 1
ATOM 4066 C CA . ASP A 1 493 ? -19.151 -35.475 3.731 1.00 76.56 493 ASP A CA 1
ATOM 4067 C C . ASP A 1 493 ? -17.700 -35.172 3.286 1.00 76.56 493 ASP A C 1
ATOM 4069 O O . ASP A 1 493 ? -16.747 -35.672 3.875 1.00 76.56 493 ASP A O 1
ATOM 4073 N N . LEU A 1 494 ? -17.524 -34.300 2.278 1.00 73.19 494 LEU A N 1
ATOM 4074 C CA . LEU A 1 494 ? -16.236 -33.769 1.834 1.00 73.19 494 LEU A CA 1
ATOM 4075 C C . LEU A 1 494 ? -15.877 -32.427 2.486 1.00 73.19 494 LEU A C 1
ATOM 4077 O O . LEU A 1 494 ? -14.744 -31.993 2.315 1.00 73.19 494 LEU A O 1
ATOM 4081 N N . ASP A 1 495 ? -16.764 -31.765 3.239 1.00 69.88 495 ASP A N 1
ATOM 4082 C CA . ASP A 1 495 ? -16.521 -30.402 3.753 1.00 69.88 495 ASP A CA 1
ATOM 4083 C C . ASP A 1 495 ? -15.279 -30.310 4.647 1.00 69.88 495 ASP A C 1
ATOM 4085 O O . ASP A 1 495 ? -14.526 -29.341 4.571 1.00 69.88 495 ASP A O 1
ATOM 4089 N N . PHE A 1 496 ? -15.001 -31.346 5.442 1.00 67.12 496 PHE A N 1
ATOM 4090 C CA . PHE A 1 496 ? -13.769 -31.405 6.227 1.00 67.12 496 PHE A CA 1
ATOM 4091 C C . PHE A 1 496 ? -12.521 -31.399 5.331 1.00 67.12 496 PHE A C 1
ATOM 4093 O O . PHE A 1 496 ? -11.595 -30.628 5.579 1.00 67.12 496 PHE A O 1
ATOM 4100 N N . ILE A 1 497 ? -12.511 -32.206 4.263 1.00 70.62 497 ILE A N 1
ATOM 4101 C CA . ILE A 1 497 ? -11.419 -32.224 3.280 1.00 70.62 497 ILE A CA 1
ATOM 4102 C C . ILE A 1 497 ? -11.348 -30.890 2.550 1.00 70.62 497 ILE A C 1
ATOM 4104 O O . ILE A 1 497 ? -10.252 -30.396 2.309 1.00 70.62 497 ILE A O 1
ATOM 4108 N N . ARG A 1 498 ? -12.494 -30.288 2.231 1.00 73.00 498 ARG A N 1
ATOM 4109 C CA . ARG A 1 498 ? -12.555 -29.001 1.543 1.00 73.00 498 ARG A CA 1
ATOM 4110 C C . ARG A 1 498 ? -11.893 -27.895 2.336 1.00 73.00 498 ARG A C 1
ATOM 4112 O O . ARG A 1 498 ? -10.961 -27.247 1.859 1.00 73.00 498 ARG A O 1
ATOM 4119 N N . ASN A 1 499 ? -12.267 -27.804 3.603 1.00 60.91 499 ASN A N 1
ATOM 4120 C CA . ASN A 1 499 ? -11.660 -26.892 4.558 1.00 60.91 499 ASN A CA 1
ATOM 4121 C C . ASN A 1 499 ? -10.171 -27.208 4.778 1.00 60.91 499 ASN A C 1
ATOM 4123 O O . ASN A 1 499 ? -9.347 -26.298 4.836 1.00 60.91 499 ASN A O 1
ATOM 4127 N N . ALA A 1 500 ? -9.802 -28.488 4.868 1.00 62.19 500 ALA A N 1
ATOM 4128 C CA . ALA A 1 500 ? -8.422 -28.922 5.069 1.00 62.19 500 ALA A CA 1
ATOM 4129 C C . ALA A 1 500 ? -7.511 -28.586 3.878 1.00 62.19 500 ALA A C 1
ATOM 4131 O O . ALA A 1 500 ? -6.450 -27.987 4.041 1.00 62.19 500 ALA A O 1
ATOM 4132 N N . MET A 1 501 ? -7.934 -28.933 2.667 1.00 68.00 501 MET A N 1
ATOM 4133 C CA . MET A 1 501 ? -7.190 -28.694 1.433 1.00 68.00 501 MET A CA 1
ATOM 4134 C C . MET A 1 501 ? -7.119 -27.199 1.105 1.00 68.00 501 MET A C 1
ATOM 4136 O O . MET A 1 501 ? -6.077 -26.732 0.643 1.00 68.00 501 MET A O 1
ATOM 4140 N N . GLY A 1 502 ? -8.171 -26.435 1.423 1.00 58.22 502 GLY A N 1
ATOM 4141 C CA . GLY A 1 502 ? -8.156 -24.972 1.372 1.00 58.22 502 GLY A CA 1
ATOM 4142 C C . GLY A 1 502 ? -7.079 -24.365 2.277 1.00 58.22 502 GLY A C 1
ATOM 4143 O O . GLY A 1 502 ? -6.313 -23.518 1.821 1.00 58.22 502 GLY A O 1
ATOM 4144 N N . LYS A 1 503 ? -6.926 -24.866 3.513 1.00 52.03 503 LYS A N 1
ATOM 4145 C CA . LYS A 1 503 ? -5.843 -24.453 4.434 1.00 52.03 503 LYS A CA 1
ATOM 4146 C C . LYS A 1 503 ? -4.449 -24.809 3.906 1.00 52.03 503 LYS A C 1
ATOM 4148 O O . LYS A 1 503 ? -3.518 -24.026 4.055 1.00 52.03 503 LYS A O 1
ATOM 4153 N N . LEU A 1 504 ? -4.317 -25.939 3.210 1.00 52.50 504 LEU A N 1
ATOM 4154 C CA . LEU A 1 504 ? -3.100 -26.346 2.490 1.00 52.50 504 LEU A CA 1
ATOM 4155 C C . LEU A 1 504 ? -2.879 -25.590 1.171 1.00 52.50 504 LEU A C 1
ATOM 4157 O O . LEU A 1 504 ? -1.912 -25.862 0.458 1.00 52.50 504 LEU A O 1
ATOM 4161 N N . SER A 1 505 ? -3.772 -24.652 0.840 1.00 52.72 505 SER A N 1
ATOM 4162 C CA . SER A 1 505 ? -3.741 -23.836 -0.379 1.00 52.72 505 SER A CA 1
ATOM 4163 C C . SER A 1 505 ? -3.742 -24.634 -1.673 1.00 52.72 505 SER A C 1
ATOM 4165 O O . SER A 1 505 ? -3.280 -24.171 -2.724 1.00 52.72 505 SER A O 1
ATOM 4167 N N . PHE A 1 506 ? -4.321 -25.828 -1.612 1.00 58.88 506 PHE A N 1
ATOM 4168 C CA . PHE A 1 506 ? -4.798 -26.474 -2.810 1.00 58.88 506 PHE A CA 1
ATOM 4169 C C . PHE A 1 506 ? -5.986 -25.684 -3.343 1.00 58.88 506 PHE A C 1
ATOM 4171 O O . PHE A 1 506 ? -6.888 -25.281 -2.609 1.00 58.88 506 PHE A O 1
ATOM 4178 N N . ARG A 1 507 ? -6.002 -25.470 -4.656 1.00 58.12 507 ARG A N 1
ATOM 4179 C CA . ARG A 1 507 ? -7.135 -24.818 -5.302 1.00 58.12 507 ARG A CA 1
ATOM 4180 C C . ARG A 1 507 ? -8.275 -25.814 -5.425 1.00 58.12 507 ARG A C 1
ATOM 4182 O O . ARG A 1 507 ? -8.185 -26.707 -6.264 1.00 58.12 507 ARG A O 1
ATOM 4189 N N . GLU A 1 508 ? -9.328 -25.616 -4.642 1.00 67.06 508 GLU A N 1
ATOM 4190 C CA . GLU A 1 508 ? -10.594 -26.312 -4.840 1.00 67.06 508 GLU A CA 1
ATOM 4191 C C . GLU A 1 508 ? -11.167 -25.963 -6.216 1.00 67.06 508 GLU A C 1
ATOM 4193 O O . GLU A 1 508 ? -11.254 -24.798 -6.611 1.00 67.06 508 GLU A O 1
ATOM 4198 N N . GLY A 1 509 ? -11.512 -26.983 -6.985 1.00 62.09 509 GLY A N 1
ATOM 4199 C CA . GLY A 1 509 ? -12.334 -26.836 -8.168 1.00 62.09 509 GLY A CA 1
ATOM 4200 C C . GLY A 1 509 ? -13.789 -27.117 -7.877 1.00 62.09 509 GLY A C 1
ATOM 4201 O O . GLY A 1 509 ? -14.136 -27.670 -6.841 1.00 62.09 509 GLY A O 1
ATOM 4202 N N . SER A 1 510 ? -14.635 -26.760 -8.839 1.00 59.09 510 SER A N 1
ATOM 4203 C CA . SER A 1 510 ? -16.075 -26.957 -8.737 1.00 59.09 510 SER A CA 1
ATOM 4204 C C . SER A 1 510 ? -16.401 -28.406 -8.356 1.00 59.09 510 SER A C 1
ATOM 4206 O O . SER A 1 510 ? -16.010 -29.324 -9.092 1.00 59.09 510 SER A O 1
ATOM 4208 N N . PRO A 1 511 ? -17.107 -28.620 -7.232 1.00 66.31 511 PRO A N 1
ATOM 4209 C CA . PRO A 1 511 ? -17.644 -29.922 -6.897 1.00 66.31 511 PRO A CA 1
ATOM 4210 C C . PRO A 1 511 ? -18.502 -30.459 -8.039 1.00 66.31 511 PRO A C 1
ATOM 4212 O O . PRO A 1 511 ? -19.270 -29.724 -8.658 1.00 66.31 511 PRO A O 1
ATOM 4215 N N . TYR A 1 512 ? -18.378 -31.748 -8.322 1.00 62.81 512 TYR A N 1
ATOM 4216 C CA . TYR A 1 512 ? -19.127 -32.412 -9.375 1.00 62.81 512 TYR A CA 1
ATOM 4217 C C . TYR A 1 512 ? -19.980 -33.527 -8.786 1.00 62.81 512 TYR A C 1
ATOM 4219 O O . TYR A 1 512 ? -19.483 -34.375 -8.044 1.00 62.81 512 TYR A O 1
ATOM 4227 N N . GLN A 1 513 ? -21.256 -33.558 -9.156 1.00 68.00 513 GLN A N 1
ATOM 4228 C CA . GLN A 1 513 ? -22.186 -34.622 -8.802 1.00 68.00 513 GLN A CA 1
ATOM 4229 C C . GLN A 1 513 ? -22.595 -35.357 -10.077 1.00 68.00 513 GLN A C 1
ATOM 4231 O O . GLN A 1 513 ? -23.023 -34.735 -11.048 1.00 68.00 513 GLN A O 1
ATOM 4236 N N . TYR A 1 514 ? -22.434 -36.680 -10.102 1.00 61.88 514 TYR A N 1
ATOM 4237 C CA . TYR A 1 514 ? -22.803 -37.458 -11.283 1.00 61.88 514 TYR A CA 1
ATOM 4238 C C . TYR A 1 514 ? -24.335 -37.522 -11.411 1.00 61.88 514 TYR A C 1
ATOM 4240 O O . TYR A 1 514 ? -24.984 -37.920 -10.441 1.00 61.88 514 TYR A O 1
ATOM 4248 N N . PRO A 1 515 ? -24.912 -37.236 -12.594 1.00 44.38 515 PRO A N 1
ATOM 4249 C CA . PRO A 1 515 ? -26.366 -37.194 -12.797 1.00 44.38 515 PRO A CA 1
ATOM 4250 C C . PRO A 1 515 ? -27.109 -38.492 -12.445 1.00 44.38 515 PRO A C 1
ATOM 4252 O O . PRO A 1 515 ? -28.292 -38.460 -12.129 1.00 44.38 515 PRO A O 1
ATOM 4255 N N . SER A 1 516 ? -26.423 -39.637 -12.497 1.00 52.44 516 SER A N 1
ATOM 4256 C CA . SER A 1 516 ? -26.999 -40.974 -12.311 1.00 52.44 516 SER A CA 1
ATOM 4257 C C . SER A 1 516 ? -26.464 -41.731 -11.091 1.00 52.44 516 SER A C 1
ATOM 4259 O O . SER A 1 516 ? -26.751 -42.917 -10.940 1.00 52.44 516 SER A O 1
ATOM 4261 N N . SER A 1 517 ? -25.673 -41.098 -10.214 1.00 53.66 517 SER A N 1
ATOM 4262 C CA . SER A 1 517 ? -25.047 -41.811 -9.093 1.00 53.66 517 SER A CA 1
ATOM 4263 C C . SER A 1 517 ? -25.212 -41.099 -7.755 1.00 53.66 517 SER A C 1
ATOM 4265 O O . SER A 1 517 ? -25.219 -39.875 -7.672 1.00 53.66 517 SER A O 1
ATOM 4267 N N . THR A 1 518 ? -25.228 -41.884 -6.680 1.00 60.66 518 THR A N 1
ATOM 4268 C CA . THR A 1 518 ? -25.122 -41.420 -5.291 1.00 60.66 518 THR A CA 1
ATOM 4269 C C . THR A 1 518 ? -23.704 -40.962 -4.943 1.00 60.66 518 THR A C 1
ATOM 4271 O O . THR A 1 518 ? -23.299 -41.153 -3.809 1.00 60.66 518 THR A O 1
ATOM 4274 N N . ARG A 1 519 ? -22.905 -40.459 -5.896 1.00 67.56 519 ARG A N 1
ATOM 4275 C CA . ARG A 1 519 ? -21.509 -40.045 -5.686 1.00 67.56 519 ARG A CA 1
ATOM 4276 C C . ARG A 1 519 ? -21.250 -38.633 -6.212 1.00 67.56 519 ARG A C 1
ATOM 4278 O O . ARG A 1 519 ? -21.664 -38.277 -7.317 1.00 67.56 519 ARG A O 1
ATOM 4285 N N . CYS A 1 520 ? -20.485 -37.868 -5.448 1.00 71.81 520 CYS A N 1
ATOM 4286 C CA . CYS A 1 520 ? -19.931 -36.564 -5.790 1.00 71.81 520 CYS A CA 1
ATOM 4287 C C . CYS A 1 520 ? -18.406 -36.568 -5.629 1.00 71.81 520 CYS A C 1
ATOM 4289 O O . CYS A 1 520 ? -17.862 -37.427 -4.934 1.00 71.81 520 CYS A O 1
ATOM 4291 N N . TYR A 1 521 ? -17.714 -35.613 -6.252 1.00 77.38 521 TYR A N 1
ATOM 4292 C CA . TYR A 1 521 ? -16.292 -35.383 -6.015 1.00 77.38 521 TYR A CA 1
ATOM 4293 C C . TYR A 1 521 ? -15.905 -33.908 -6.017 1.00 77.38 521 TYR A C 1
ATOM 4295 O O . TYR A 1 521 ? -16.586 -33.088 -6.627 1.00 77.38 521 TYR A O 1
ATOM 4303 N N . VAL A 1 522 ? -14.770 -33.592 -5.389 1.00 68.00 522 VAL A N 1
ATOM 4304 C CA . VAL A 1 522 ? -14.151 -32.257 -5.417 1.00 68.00 522 VAL A CA 1
ATOM 4305 C C . VAL A 1 522 ? -12.712 -32.368 -5.934 1.00 68.00 522 VAL A C 1
ATOM 4307 O O . VAL A 1 522 ? -11.930 -33.120 -5.342 1.00 68.00 522 VAL A O 1
ATOM 4310 N N . PRO A 1 523 ? -12.357 -31.703 -7.053 1.00 69.38 523 PRO A N 1
ATOM 4311 C CA . PRO A 1 523 ? -10.995 -31.699 -7.578 1.00 69.38 523 PRO A CA 1
ATOM 4312 C C . PRO A 1 523 ? -10.114 -30.632 -6.907 1.00 69.38 523 PRO A C 1
ATOM 4314 O O . PRO A 1 523 ? -10.577 -29.533 -6.622 1.00 69.38 523 PRO A O 1
ATOM 4317 N N . TYR A 1 524 ? -8.828 -30.931 -6.737 1.00 72.19 524 TYR A N 1
ATOM 4318 C CA . TYR A 1 524 ? -7.789 -30.003 -6.280 1.00 72.19 524 TYR A CA 1
ATOM 4319 C C . TYR A 1 524 ? -6.620 -29.968 -7.255 1.00 72.19 524 TYR A C 1
ATOM 4321 O O . TYR A 1 524 ? -6.136 -31.025 -7.647 1.00 72.19 524 TYR A O 1
ATOM 4329 N N . TYR A 1 525 ? -6.139 -28.781 -7.626 1.00 62.78 525 TYR A N 1
ATOM 4330 C CA . TYR A 1 525 ? -5.197 -28.616 -8.746 1.00 62.78 525 TYR A CA 1
ATOM 4331 C C . TYR A 1 525 ? -3.771 -28.236 -8.319 1.00 62.78 525 TYR A C 1
ATOM 4333 O O . TYR A 1 525 ? -3.615 -27.328 -7.506 1.00 62.78 525 TYR A O 1
ATOM 4341 N N . GLY A 1 526 ? -2.753 -28.825 -8.969 1.00 64.56 526 GLY A N 1
ATOM 4342 C CA . GLY A 1 526 ? -1.359 -28.337 -8.961 1.00 64.56 526 GLY A CA 1
ATOM 4343 C C . GLY A 1 526 ? -0.298 -29.445 -8.901 1.00 64.56 526 GLY A C 1
ATOM 4344 O O . GLY A 1 526 ? -0.152 -30.077 -7.867 1.00 64.56 526 GLY A O 1
ATOM 4345 N N . LYS A 1 527 ? 0.494 -29.663 -9.965 1.00 59.69 527 LYS A N 1
ATOM 4346 C CA . LYS A 1 527 ? 1.417 -30.819 -10.088 1.00 59.69 527 LYS A CA 1
ATOM 4347 C C . LYS A 1 527 ? 2.388 -30.978 -8.907 1.00 59.69 527 LYS A C 1
ATOM 4349 O O . LYS A 1 527 ? 2.396 -32.027 -8.267 1.00 59.69 527 LYS A O 1
ATOM 4354 N N . ASP A 1 528 ? 3.160 -29.944 -8.584 1.00 56.94 528 ASP A N 1
ATOM 4355 C CA . ASP A 1 528 ? 4.182 -30.030 -7.528 1.00 56.94 528 ASP A CA 1
ATOM 4356 C C . ASP A 1 528 ? 3.563 -30.143 -6.127 1.00 56.94 528 ASP A C 1
ATOM 4358 O O . ASP A 1 528 ? 4.070 -30.863 -5.266 1.00 56.94 528 ASP A O 1
ATOM 4362 N N . GLN A 1 529 ? 2.415 -29.490 -5.912 1.00 61.28 529 GLN A N 1
ATOM 4363 C CA . GLN A 1 529 ? 1.647 -29.589 -4.669 1.00 61.28 529 GLN A CA 1
ATOM 4364 C C . GLN A 1 529 ? 1.063 -30.996 -4.497 1.00 61.28 529 GLN A C 1
ATOM 4366 O O . GLN A 1 529 ? 1.185 -31.583 -3.425 1.00 61.28 529 GLN A O 1
ATOM 4371 N N . VAL A 1 530 ? 0.496 -31.561 -5.567 1.00 63.00 530 VAL A N 1
ATOM 4372 C CA . VAL A 1 530 ? -0.035 -32.928 -5.621 1.00 63.00 530 VAL A CA 1
ATOM 4373 C C . VAL A 1 530 ? 1.065 -33.939 -5.300 1.00 63.00 530 VAL A C 1
ATOM 4375 O O . VAL A 1 530 ? 0.871 -34.771 -4.419 1.00 63.00 530 VAL A O 1
ATOM 4378 N N . ILE A 1 531 ? 2.242 -33.833 -5.926 1.00 61.06 531 ILE A N 1
ATOM 4379 C CA . ILE A 1 531 ? 3.382 -34.722 -5.643 1.00 61.06 531 ILE A CA 1
ATOM 4380 C C . ILE A 1 531 ? 3.802 -34.622 -4.173 1.00 61.06 531 ILE A C 1
ATOM 4382 O O . ILE A 1 531 ? 3.934 -35.652 -3.513 1.00 61.06 531 ILE A O 1
ATOM 4386 N N . LYS A 1 532 ? 3.966 -33.404 -3.643 1.00 62.47 532 LYS A N 1
ATOM 4387 C CA . LYS A 1 532 ? 4.377 -33.184 -2.250 1.00 62.47 532 LYS A CA 1
ATOM 4388 C C . LYS A 1 532 ? 3.371 -33.775 -1.262 1.00 62.47 532 LYS A C 1
ATOM 4390 O O . LYS A 1 532 ? 3.762 -34.504 -0.360 1.00 62.47 532 LYS A O 1
ATOM 4395 N N . PHE A 1 533 ? 2.083 -33.521 -1.470 1.00 69.00 533 PHE A N 1
ATOM 4396 C CA . PHE A 1 533 ? 1.007 -34.067 -0.642 1.00 69.00 533 PHE A CA 1
ATOM 4397 C C . PHE A 1 533 ? 0.969 -35.593 -0.675 1.00 69.00 533 PHE A C 1
ATOM 4399 O O . PHE A 1 533 ? 0.862 -36.228 0.370 1.00 69.00 533 PHE A O 1
ATOM 4406 N N . ILE A 1 534 ? 1.142 -36.200 -1.850 1.00 66.44 534 ILE A N 1
ATOM 4407 C CA . ILE A 1 534 ? 1.192 -37.659 -1.960 1.00 66.44 534 ILE A CA 1
ATOM 4408 C C . ILE A 1 534 ? 2.424 -38.233 -1.265 1.00 66.44 534 ILE A C 1
ATOM 4410 O O . ILE A 1 534 ? 2.319 -39.257 -0.603 1.00 66.44 534 ILE A O 1
ATOM 4414 N N . GLN A 1 535 ? 3.589 -37.593 -1.382 1.00 63.50 535 GLN A N 1
ATOM 4415 C CA . GLN A 1 535 ? 4.795 -38.030 -0.673 1.00 63.50 535 GLN A CA 1
ATOM 4416 C C . GLN A 1 535 ? 4.606 -38.024 0.850 1.00 63.50 535 GLN A C 1
ATOM 4418 O O . GLN A 1 535 ? 5.251 -38.811 1.542 1.00 63.50 535 GLN A O 1
ATOM 4423 N N . THR A 1 536 ? 3.721 -37.168 1.363 1.00 63.97 536 THR A N 1
ATOM 4424 C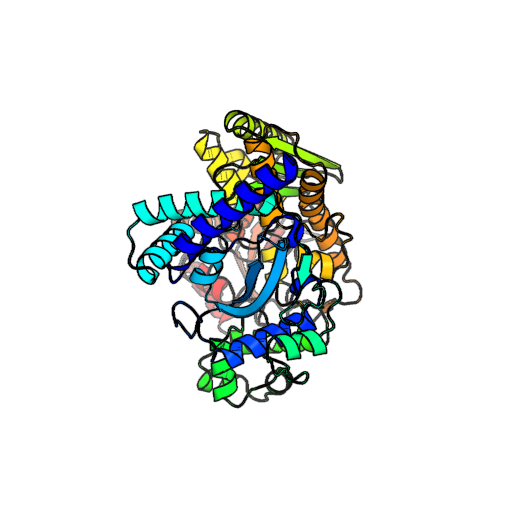 CA . THR A 1 536 ? 3.390 -37.068 2.788 1.00 63.97 536 THR A CA 1
ATOM 4425 C C . THR A 1 536 ? 2.341 -38.093 3.250 1.00 63.97 536 THR A C 1
ATOM 4427 O O . THR A 1 536 ? 2.240 -38.360 4.446 1.00 63.97 536 THR A O 1
ATOM 4430 N N . ILE A 1 537 ? 1.585 -38.712 2.337 1.00 63.44 537 ILE A N 1
ATOM 4431 C CA . ILE A 1 537 ? 0.500 -39.656 2.655 1.00 63.44 537 ILE A CA 1
ATOM 4432 C C . ILE A 1 537 ? 0.904 -41.089 2.227 1.00 63.44 537 ILE A C 1
ATOM 4434 O O . ILE A 1 537 ? 1.711 -41.286 1.327 1.00 63.44 537 ILE A O 1
ATOM 4438 N N . LYS A 1 538 ? 0.416 -42.110 2.948 1.00 61.62 538 LYS A N 1
ATOM 4439 C CA . LYS A 1 538 ? 0.853 -43.531 2.953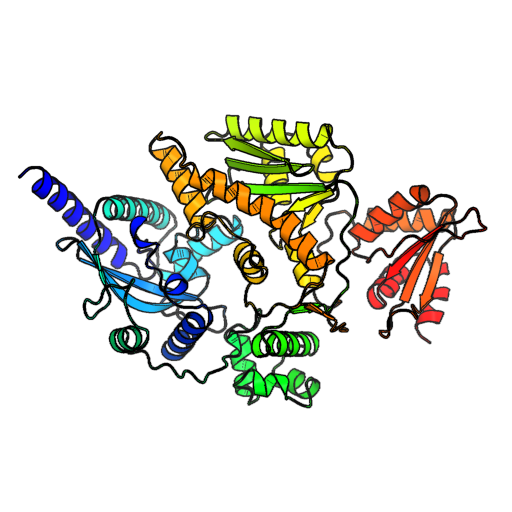 1.00 61.62 538 LYS A CA 1
ATOM 4440 C C . LYS A 1 538 ? 1.244 -44.194 1.597 1.00 61.62 538 LYS A C 1
ATOM 4442 O O . LYS A 1 538 ? 0.781 -43.799 0.528 1.00 61.62 538 LYS A O 1
ATOM 4447 N N . PRO A 1 539 ? 1.989 -45.331 1.626 1.00 60.00 539 PRO A N 1
ATOM 4448 C CA . PRO A 1 539 ? 2.588 -45.979 0.444 1.00 60.00 539 PRO A CA 1
ATOM 4449 C C . PRO A 1 539 ? 1.645 -46.341 -0.714 1.00 60.00 539 PRO A C 1
ATOM 4451 O O . PRO A 1 539 ? 2.080 -46.334 -1.861 1.00 60.00 539 PRO A O 1
ATOM 4454 N N . ARG A 1 540 ? 0.361 -46.634 -0.454 1.00 57.44 540 ARG A N 1
ATOM 4455 C CA . ARG A 1 540 ? -0.612 -47.037 -1.4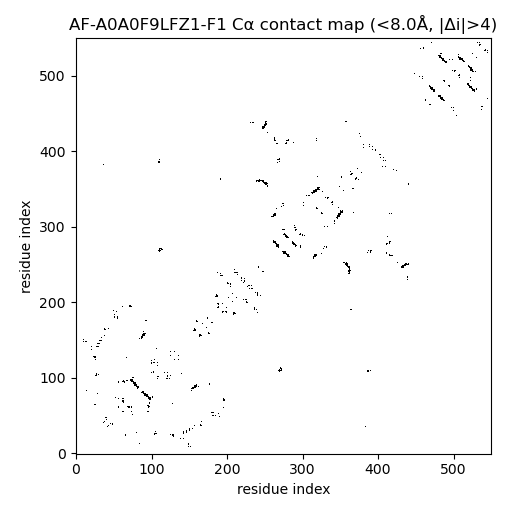92 1.00 57.44 540 ARG A CA 1
ATOM 4456 C C . ARG A 1 540 ? -0.861 -45.934 -2.535 1.00 57.44 540 ARG A C 1
ATOM 4458 O O . ARG A 1 540 ? -1.144 -46.257 -3.683 1.00 57.44 540 ARG A O 1
ATOM 4465 N N . ILE A 1 541 ? -0.673 -44.661 -2.163 1.00 61.94 541 ILE A N 1
ATOM 4466 C CA . ILE A 1 541 ? -0.852 -43.497 -3.049 1.00 61.94 541 ILE A CA 1
ATOM 4467 C C . ILE A 1 541 ? 0.365 -43.281 -3.965 1.00 61.94 541 ILE A C 1
ATOM 4469 O O . ILE A 1 541 ? 0.222 -42.761 -5.072 1.00 61.94 541 ILE A O 1
ATOM 4473 N N . LYS A 1 542 ? 1.561 -43.760 -3.584 1.00 59.22 542 LYS A N 1
ATOM 4474 C CA . LYS A 1 542 ? 2.762 -43.673 -4.440 1.00 59.22 542 LYS A CA 1
ATOM 4475 C C . LYS A 1 542 ? 2.558 -44.340 -5.805 1.00 59.22 542 LYS A C 1
ATOM 4477 O O . LYS A 1 542 ? 3.087 -43.852 -6.799 1.00 59.22 542 LYS A O 1
ATOM 4482 N N . ASN A 1 543 ? 1.745 -45.395 -5.875 1.00 62.94 543 ASN A N 1
ATOM 4483 C CA . ASN A 1 543 ? 1.420 -46.062 -7.137 1.00 62.94 543 ASN A CA 1
ATOM 4484 C C . ASN A 1 543 ? 0.655 -45.146 -8.106 1.00 62.94 543 ASN A C 1
ATOM 4486 O O . ASN A 1 543 ? 0.874 -45.228 -9.311 1.00 62.94 543 ASN A O 1
ATOM 4490 N N . ASP A 1 544 ? -0.186 -44.233 -7.614 1.00 63.25 544 ASP A N 1
ATOM 4491 C CA . ASP A 1 544 ? -0.896 -43.279 -8.472 1.00 63.25 544 ASP A CA 1
ATOM 4492 C C . ASP A 1 544 ? -0.016 -42.090 -8.898 1.00 63.25 544 ASP A C 1
ATOM 4494 O O . ASP A 1 544 ? -0.263 -41.512 -9.955 1.00 63.25 544 ASP A O 1
ATOM 4498 N N . VAL A 1 545 ? 1.063 -41.775 -8.162 1.00 59.06 545 VAL A N 1
ATOM 4499 C CA . VAL A 1 545 ? 2.083 -40.790 -8.597 1.00 59.06 545 VAL A CA 1
ATOM 4500 C C . VAL A 1 545 ? 2.752 -41.227 -9.892 1.00 59.06 545 VAL A C 1
ATOM 4502 O O . VAL A 1 545 ? 2.993 -40.394 -10.760 1.00 59.06 545 VAL A O 1
ATOM 4505 N N . SER A 1 546 ? 3.030 -42.526 -10.042 1.00 62.12 546 SER A N 1
ATOM 4506 C CA . SER A 1 546 ? 3.712 -43.056 -11.232 1.00 62.12 546 SER A CA 1
ATOM 4507 C C . SER A 1 546 ? 2.959 -42.756 -12.541 1.00 62.12 546 SER A C 1
ATOM 4509 O O . SER A 1 546 ? 3.576 -42.590 -13.593 1.00 62.12 546 SER A O 1
ATOM 4511 N N . LYS A 1 547 ? 1.631 -42.586 -12.461 1.00 61.94 547 LYS A N 1
ATOM 4512 C CA . LYS A 1 547 ? 0.749 -42.219 -13.582 1.00 61.94 547 LYS A CA 1
ATOM 4513 C C . LYS A 1 547 ? 0.797 -40.730 -13.948 1.00 61.94 547 LYS A C 1
ATOM 4515 O O . LYS A 1 547 ? 0.223 -40.347 -14.955 1.00 61.94 547 LYS A O 1
ATOM 4520 N N . LEU A 1 548 ? 1.411 -39.886 -13.114 1.00 55.00 548 LEU A N 1
ATOM 4521 C CA . LEU A 1 548 ? 1.607 -38.450 -13.364 1.00 55.00 548 LEU A CA 1
ATOM 4522 C C . LEU A 1 548 ? 3.006 -38.109 -13.891 1.00 55.00 548 LEU A C 1
ATOM 4524 O O . LEU A 1 548 ? 3.260 -36.974 -14.302 1.00 55.00 548 LEU A O 1
ATOM 4528 N N . THR A 1 549 ? 3.941 -39.048 -13.759 1.00 53.50 549 THR A N 1
ATOM 4529 C CA . THR A 1 549 ? 5.341 -38.906 -14.182 1.00 53.50 549 THR A CA 1
ATOM 4530 C C . THR A 1 549 ? 5.607 -39.481 -15.575 1.00 53.50 549 THR A C 1
ATOM 4532 O O . THR A 1 549 ? 6.740 -39.398 -16.040 1.00 53.50 549 THR A O 1
ATOM 4535 N N . THR A 1 550 ? 4.583 -40.057 -16.208 1.00 49.00 550 THR A N 1
ATOM 4536 C CA . THR A 1 550 ? 4.541 -40.471 -17.620 1.00 49.00 550 THR A CA 1
ATOM 4537 C C . THR A 1 550 ? 3.752 -39.445 -18.411 1.00 49.00 550 THR A C 1
ATOM 4539 O O . THR A 1 550 ? 4.137 -39.212 -19.576 1.00 49.00 550 THR A O 1
#